Protein AF-A0A5C4J121-F1 (afdb_monomer_lite)

Secondary structure (DSSP, 8-state):
-HHHHHHHHHHHHHHHHHHHHHHHHHHHHHHHTT-HHHHHHHHHHHHHHHHHHHHH-TTTHHHHHHTT--HHHHHHHHHHHHHHHHHHS-S--HHHHHHHHHHHHHHHHHHHHHHHHHHHHHGGGG-SEEEESS-TT--PPPPPPPHHHHHHHHHHHHHTTHHHHHHHHHHHHHT-THHHHHHHHHHHHHHHHHHHHHHHHHHHHHHHH-HHHHHHHHHHHHHHH--SEEEEE-S-GGGTHHHHHHHHHHHT-SS-EEEEESSHHHHHHSPS-SS-EEEE-SHHHHHTS--TT--EEEESS--GGGHHHHT-TTSEEEE-BTB--SSGGGS-GGGGGSSEEEESSHHHHHHHHHTT----GGGEEE---GGGTT---S----SS-EEEE-PPP--SSSTT---HIIIIIHHHHHHHT-GGG-PEEEE---TTTTSS-HHHHHHHHHHHHHHHHHHHHHHHHTT-

pLDDT: mean 89.32, std 11.04, range [33.81, 98.75]

Structure (mmCIF, N/CA/C/O backbone):
data_AF-A0A5C4J121-F1
#
_entry.id   AF-A0A5C4J121-F1
#
loop_
_atom_site.group_PDB
_atom_site.id
_atom_site.type_symbol
_atom_site.label_atom_id
_atom_site.label_alt_id
_atom_site.label_comp_id
_atom_site.label_asym_id
_atom_site.label_entity_id
_atom_site.label_seq_id
_atom_site.pdbx_PDB_ins_code
_atom_site.Cartn_x
_atom_site.Cartn_y
_atom_site.Cartn_z
_atom_site.occupancy
_atom_site.B_iso_or_equiv
_atom_site.auth_seq_id
_atom_site.auth_comp_id
_atom_site.auth_asym_id
_atom_site.auth_atom_id
_atom_site.pdbx_PDB_model_num
ATOM 1 N N . MET A 1 1 ? 38.107 12.244 16.662 1.00 42.50 1 MET A N 1
ATOM 2 C CA . MET A 1 1 ? 37.766 11.051 15.842 1.00 42.50 1 MET A CA 1
ATOM 3 C C . MET A 1 1 ? 36.398 11.105 15.143 1.00 42.50 1 MET A C 1
ATOM 5 O O . MET A 1 1 ? 36.387 10.937 13.931 1.00 42.50 1 MET A O 1
ATOM 9 N N . ARG A 1 2 ? 35.258 11.410 15.796 1.00 36.06 2 ARG A N 1
ATOM 10 C CA . ARG A 1 2 ? 33.924 11.446 15.123 1.00 36.06 2 ARG A CA 1
ATOM 11 C C . ARG A 1 2 ? 33.820 12.381 13.897 1.00 36.06 2 ARG A C 1
ATOM 13 O O . ARG A 1 2 ? 33.172 12.028 12.917 1.00 36.06 2 ARG A O 1
ATOM 20 N N . ARG A 1 3 ? 34.493 13.543 13.904 1.00 37.53 3 ARG A N 1
ATOM 21 C CA . ARG A 1 3 ? 34.523 14.479 12.753 1.00 37.53 3 ARG A CA 1
ATOM 22 C C . ARG A 1 3 ? 35.346 13.969 11.557 1.00 37.53 3 ARG A C 1
ATOM 24 O O . ARG A 1 3 ? 34.995 14.269 10.421 1.00 37.53 3 ARG A O 1
ATOM 31 N N . LEU A 1 4 ? 36.391 13.172 11.797 1.00 37.28 4 LEU A N 1
ATOM 32 C CA . LEU A 1 4 ? 37.211 12.557 10.743 1.00 37.28 4 LEU A CA 1
ATOM 33 C C . LEU A 1 4 ? 36.457 11.402 10.071 1.00 37.28 4 LEU A C 1
ATOM 35 O O . LEU A 1 4 ? 36.344 11.391 8.852 1.00 37.28 4 LEU A O 1
ATOM 39 N N . VAL A 1 5 ? 35.813 10.523 10.847 1.00 42.09 5 VAL A N 1
ATOM 40 C CA . VAL A 1 5 ? 34.962 9.434 10.318 1.00 42.09 5 VAL A CA 1
ATOM 41 C C . VAL A 1 5 ? 33.770 9.983 9.510 1.00 42.09 5 VAL A C 1
ATOM 43 O O . VAL A 1 5 ? 33.405 9.444 8.466 1.00 42.09 5 VAL A O 1
ATOM 46 N N . SER A 1 6 ? 33.199 11.119 9.929 1.00 43.03 6 SER A N 1
ATOM 47 C CA . SER A 1 6 ? 32.145 11.829 9.185 1.00 43.03 6 SER A CA 1
ATOM 48 C C . SER A 1 6 ? 32.628 12.422 7.849 1.00 43.03 6 SER A C 1
ATOM 50 O O . SER A 1 6 ? 31.899 12.383 6.860 1.00 43.03 6 SER A O 1
ATOM 52 N N . ARG A 1 7 ? 33.863 12.940 7.782 1.00 46.81 7 ARG A N 1
ATOM 53 C CA . ARG A 1 7 ? 34.457 13.441 6.529 1.00 46.81 7 ARG A CA 1
ATOM 54 C C . ARG A 1 7 ? 34.858 12.312 5.582 1.00 46.81 7 ARG A C 1
ATOM 56 O O . ARG A 1 7 ? 34.526 12.394 4.405 1.00 46.81 7 ARG A O 1
ATOM 63 N N . TYR A 1 8 ? 35.487 11.249 6.087 1.00 50.75 8 TYR A N 1
ATOM 64 C CA . TYR A 1 8 ? 35.860 10.079 5.283 1.00 50.75 8 TYR A CA 1
ATOM 65 C C . TYR A 1 8 ? 34.635 9.364 4.709 1.00 50.75 8 TYR A C 1
ATOM 67 O O . TYR A 1 8 ? 34.620 9.034 3.529 1.00 50.75 8 TYR A O 1
ATOM 75 N N . SER A 1 9 ? 33.563 9.213 5.493 1.00 58.00 9 SER A N 1
ATOM 76 C CA . SER A 1 9 ? 32.308 8.642 4.989 1.00 58.00 9 SER A CA 1
ATOM 77 C C . SER A 1 9 ? 31.635 9.520 3.932 1.00 58.00 9 SER A C 1
ATOM 79 O O . SER A 1 9 ? 31.086 8.981 2.979 1.00 58.00 9 SER A O 1
ATOM 81 N N . LYS A 1 10 ? 31.703 10.856 4.033 1.00 60.59 10 LYS A N 1
ATOM 82 C CA . LYS A 1 10 ? 31.226 11.757 2.967 1.00 60.59 10 LYS A CA 1
ATOM 83 C C . LYS A 1 10 ? 32.094 11.679 1.709 1.00 60.59 10 LYS A C 1
ATOM 85 O O . LYS A 1 10 ? 31.542 11.595 0.622 1.00 60.59 10 LYS A O 1
ATOM 90 N N . LEU A 1 11 ? 33.418 11.664 1.841 1.00 61.16 11 LEU A N 1
ATOM 91 C CA . LEU A 1 11 ? 34.338 11.564 0.702 1.00 61.16 11 LEU A CA 1
ATOM 92 C C . LEU A 1 11 ? 34.196 10.227 -0.035 1.00 61.16 11 LEU A C 1
ATOM 94 O O . LEU A 1 11 ? 34.066 10.242 -1.253 1.00 61.16 11 LEU A O 1
ATOM 98 N N . LEU A 1 12 ? 34.106 9.100 0.687 1.00 61.16 12 LEU A N 1
ATOM 99 C CA . LEU A 1 12 ? 33.800 7.793 0.088 1.00 61.16 12 LEU A CA 1
ATOM 100 C C . LEU A 1 12 ? 32.424 7.774 -0.589 1.00 61.16 12 LEU A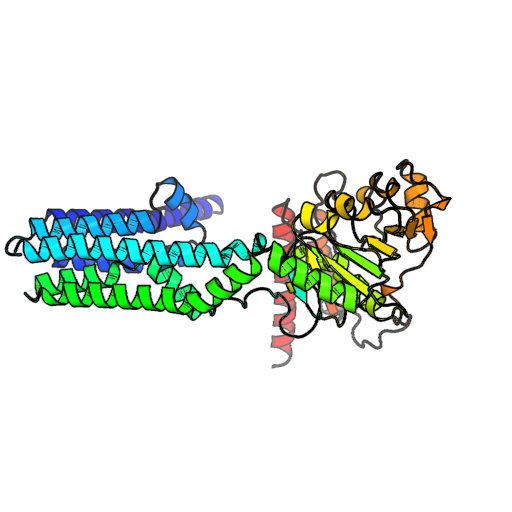 C 1
ATOM 102 O O . LEU A 1 12 ? 32.258 7.155 -1.636 1.00 61.16 12 LEU A O 1
ATOM 106 N N . ARG A 1 13 ? 31.427 8.458 -0.013 1.00 65.81 13 ARG A N 1
ATOM 107 C CA . ARG A 1 13 ? 30.097 8.593 -0.625 1.00 65.81 13 ARG A CA 1
ATOM 108 C C . ARG A 1 13 ? 30.164 9.337 -1.955 1.00 65.81 13 ARG A C 1
ATOM 110 O O . ARG A 1 13 ? 29.607 8.864 -2.939 1.00 65.81 13 ARG A O 1
ATOM 117 N N . PHE A 1 14 ? 30.861 10.470 -1.988 1.00 67.56 14 PHE A N 1
ATOM 118 C CA . PHE A 1 14 ? 31.023 11.258 -3.206 1.00 67.56 14 PHE A CA 1
ATOM 119 C C . PHE A 1 14 ? 31.852 10.521 -4.259 1.00 67.56 14 PHE A C 1
ATOM 121 O O . PHE A 1 14 ? 31.424 10.467 -5.405 1.00 67.56 14 PHE A O 1
ATOM 128 N N . SER A 1 15 ? 32.974 9.892 -3.893 1.00 65.81 15 SER A N 1
ATOM 129 C CA . SER A 1 15 ? 33.802 9.145 -4.850 1.00 65.81 15 SER A CA 1
ATOM 130 C C . SER A 1 15 ? 33.061 7.949 -5.453 1.00 65.81 15 SER A C 1
ATOM 132 O O . SER A 1 15 ? 33.145 7.714 -6.655 1.00 65.81 15 SER A O 1
ATOM 134 N N . THR A 1 16 ? 32.264 7.241 -4.648 1.00 71.94 16 THR A N 1
ATOM 135 C CA . THR A 1 16 ? 31.444 6.117 -5.117 1.00 71.94 16 THR A CA 1
ATOM 136 C C . THR A 1 16 ? 30.369 6.594 -6.096 1.00 71.94 16 THR A C 1
ATOM 138 O O . THR A 1 16 ? 30.219 6.005 -7.159 1.00 71.94 16 THR A O 1
ATOM 141 N N . VAL A 1 17 ? 29.669 7.700 -5.815 1.00 74.44 17 VAL A N 1
ATOM 142 C CA . VAL A 1 17 ? 28.677 8.272 -6.751 1.00 74.44 17 VAL A CA 1
ATOM 143 C C . VAL A 1 17 ? 29.338 8.819 -8.024 1.00 74.44 17 VAL A C 1
ATOM 145 O O . VAL A 1 17 ? 28.791 8.643 -9.110 1.00 74.44 17 VAL A O 1
ATOM 148 N N . LEU A 1 18 ? 30.529 9.419 -7.916 1.00 80.56 18 LEU A N 1
ATOM 149 C CA . LEU A 1 18 ? 31.300 9.953 -9.048 1.00 80.56 18 LEU A CA 1
ATOM 150 C C . LEU A 1 18 ? 31.903 8.866 -9.955 1.00 80.56 18 LEU A C 1
ATOM 152 O O . LEU A 1 18 ? 32.266 9.163 -11.091 1.00 80.56 18 LEU A O 1
ATOM 156 N N . SER A 1 19 ? 31.959 7.606 -9.511 1.00 81.62 19 SER A N 1
ATOM 157 C CA . SER A 1 19 ? 32.410 6.491 -10.358 1.00 81.62 19 SER A CA 1
ATOM 158 C C . SER A 1 19 ? 31.521 6.282 -11.596 1.00 81.62 19 SER A C 1
ATOM 160 O O . SER A 1 19 ? 32.009 5.896 -12.658 1.00 81.62 19 SER A O 1
ATOM 162 N N . LEU A 1 20 ? 30.226 6.603 -11.505 1.00 84.00 20 LEU A N 1
ATOM 163 C CA . LEU A 1 20 ? 29.286 6.500 -12.623 1.00 84.00 20 LEU A CA 1
ATOM 164 C C . LEU A 1 20 ? 29.547 7.523 -13.739 1.00 84.00 20 LEU A C 1
ATOM 166 O O . LEU A 1 20 ? 29.758 7.102 -14.873 1.00 84.00 20 LEU A O 1
ATOM 170 N N . PRO A 1 21 ? 29.586 8.843 -13.479 1.00 86.69 21 PRO A N 1
ATOM 171 C CA . PRO A 1 21 ? 29.953 9.804 -14.514 1.00 86.69 21 PRO A CA 1
ATOM 172 C C . PRO A 1 21 ? 31.385 9.594 -15.025 1.00 86.69 21 PRO A C 1
ATOM 174 O O . PRO A 1 21 ? 31.623 9.787 -16.212 1.00 86.69 21 PRO A O 1
ATOM 177 N N . ALA A 1 22 ? 32.321 9.133 -14.184 1.00 90.06 22 ALA A N 1
ATOM 178 C CA . ALA A 1 22 ? 33.679 8.812 -14.627 1.00 90.06 22 ALA A CA 1
ATOM 179 C C . ALA A 1 22 ? 33.711 7.645 -15.630 1.00 90.06 22 ALA A C 1
ATOM 181 O O . ALA A 1 22 ? 34.356 7.750 -16.670 1.00 90.06 22 ALA A O 1
ATOM 182 N N . THR A 1 23 ? 32.988 6.551 -15.365 1.00 91.38 23 THR A N 1
ATOM 183 C CA . THR A 1 23 ? 32.902 5.418 -16.308 1.00 91.38 23 THR A CA 1
ATOM 184 C C . THR A 1 23 ? 32.187 5.796 -17.606 1.00 91.38 23 THR A C 1
ATOM 186 O O . THR A 1 23 ? 32.632 5.385 -18.674 1.00 91.38 23 THR A O 1
ATOM 189 N N . LEU A 1 24 ? 31.154 6.645 -17.549 1.00 92.56 24 LEU A N 1
ATOM 190 C CA . LEU A 1 24 ? 30.512 7.201 -18.749 1.00 92.56 24 LEU A CA 1
ATOM 191 C C . LEU A 1 24 ? 31.471 8.081 -19.564 1.00 92.56 24 LEU A C 1
ATOM 193 O O . LEU A 1 24 ? 31.525 7.960 -20.785 1.00 92.56 24 LEU A O 1
ATOM 197 N N . ALA A 1 25 ? 32.265 8.928 -18.903 1.00 94.44 25 ALA A N 1
ATOM 198 C CA . ALA A 1 25 ? 33.279 9.740 -19.571 1.00 94.44 25 ALA A CA 1
ATOM 199 C C . ALA A 1 25 ? 34.355 8.867 -20.238 1.00 94.44 25 ALA A C 1
ATOM 201 O O . ALA A 1 25 ? 34.721 9.127 -21.381 1.00 94.44 25 ALA A O 1
ATOM 202 N N . LEU A 1 26 ? 34.808 7.797 -19.574 1.00 95.25 26 LEU A N 1
ATOM 203 C CA . LEU A 1 26 ? 35.743 6.828 -20.160 1.00 95.25 26 LEU A CA 1
ATOM 204 C C . LEU A 1 26 ? 35.162 6.147 -21.404 1.00 95.25 26 LEU A C 1
ATOM 206 O O . LEU A 1 26 ? 35.876 5.995 -22.392 1.00 95.25 26 LEU A O 1
ATOM 210 N N . MET A 1 27 ? 33.875 5.782 -21.388 1.00 96.19 27 MET A N 1
ATOM 211 C CA . MET A 1 27 ? 33.202 5.239 -22.573 1.00 96.19 27 MET A CA 1
ATOM 212 C C . MET A 1 27 ? 33.189 6.243 -23.729 1.00 96.19 27 MET A C 1
ATOM 214 O O . MET A 1 27 ? 33.491 5.869 -24.858 1.00 96.19 27 MET A O 1
ATOM 218 N N . ILE A 1 28 ? 32.880 7.516 -23.459 1.00 96.69 28 ILE A N 1
ATOM 219 C CA . ILE A 1 28 ? 32.886 8.571 -24.483 1.00 96.69 28 ILE A CA 1
ATOM 220 C C . ILE A 1 28 ? 34.298 8.774 -25.046 1.00 96.69 28 ILE A C 1
ATOM 222 O O . ILE A 1 28 ? 34.463 8.841 -26.259 1.00 96.69 28 ILE A O 1
ATOM 226 N N . VAL A 1 29 ? 35.326 8.826 -24.194 1.00 97.44 29 VAL A N 1
ATOM 227 C CA . VAL A 1 29 ? 36.724 8.966 -24.633 1.00 97.44 29 VAL A CA 1
ATOM 228 C C . VAL A 1 29 ? 37.147 7.781 -25.502 1.00 97.44 29 VAL A C 1
ATOM 230 O O . VAL A 1 29 ? 37.731 7.984 -26.563 1.00 97.44 29 VAL A O 1
ATOM 233 N N . ALA A 1 30 ? 36.813 6.552 -25.099 1.00 96.50 30 ALA A N 1
ATOM 234 C CA . ALA A 1 30 ? 37.108 5.360 -25.888 1.00 96.50 30 ALA A CA 1
ATOM 235 C C . ALA A 1 30 ? 36.376 5.351 -27.241 1.00 96.50 30 ALA A C 1
ATOM 237 O O . ALA A 1 30 ? 36.949 4.928 -28.244 1.00 96.50 30 ALA A O 1
ATOM 238 N N . ALA A 1 31 ? 35.138 5.855 -27.274 1.00 96.62 31 ALA A N 1
ATOM 239 C CA . ALA A 1 31 ? 34.364 6.019 -28.498 1.00 96.62 31 ALA A CA 1
ATOM 240 C C . ALA A 1 31 ? 34.976 7.055 -29.447 1.00 96.62 31 ALA A C 1
ATOM 242 O O . ALA A 1 31 ? 35.140 6.766 -30.626 1.00 96.62 31 ALA A O 1
ATOM 243 N N . VAL A 1 32 ? 35.365 8.231 -28.939 1.00 96.81 32 VAL A N 1
ATOM 244 C CA . VAL A 1 32 ? 36.050 9.274 -29.726 1.00 96.81 32 VAL A CA 1
ATOM 245 C C . VAL A 1 32 ? 37.376 8.761 -30.283 1.00 96.81 32 VAL A C 1
ATOM 247 O O . VAL A 1 32 ? 37.717 9.056 -31.421 1.00 96.81 32 VAL A O 1
ATOM 250 N N . ALA A 1 33 ? 38.106 7.966 -29.500 1.00 95.44 33 ALA A N 1
ATOM 251 C CA . ALA A 1 33 ? 39.352 7.340 -29.930 1.00 95.44 33 ALA A CA 1
ATOM 252 C C . ALA A 1 33 ? 39.152 6.179 -30.926 1.00 95.44 33 ALA A C 1
ATOM 254 O O . ALA A 1 33 ? 40.139 5.573 -31.336 1.00 95.44 33 ALA A O 1
ATOM 255 N N . GLY A 1 34 ? 37.905 5.819 -31.263 1.00 94.12 34 GLY A N 1
ATOM 256 C CA . GLY A 1 34 ? 37.600 4.710 -32.167 1.00 94.12 34 GLY A CA 1
ATOM 257 C C . GLY A 1 34 ? 38.078 3.351 -31.650 1.00 94.12 34 GLY A C 1
ATOM 258 O O . GLY A 1 34 ? 38.369 2.466 -32.447 1.00 94.12 34 GLY A O 1
ATOM 259 N N . SER A 1 35 ? 38.211 3.169 -30.328 1.00 95.75 35 SER A N 1
ATOM 260 C CA . SER A 1 35 ? 38.815 1.964 -29.752 1.00 95.75 35 SER A CA 1
ATOM 261 C C . SER A 1 35 ? 37.786 1.035 -29.097 1.00 95.75 35 SER A C 1
ATOM 263 O O . SER A 1 35 ? 37.428 1.226 -27.927 1.00 95.75 35 SER A O 1
ATOM 265 N N . PRO A 1 36 ? 37.333 -0.022 -29.797 1.00 93.75 36 PRO A N 1
ATOM 266 C CA . PRO A 1 36 ? 36.314 -0.924 -29.265 1.00 93.75 36 PRO A CA 1
ATOM 267 C C . PRO A 1 36 ? 36.772 -1.738 -28.047 1.00 93.75 36 PRO A C 1
ATOM 269 O O . PRO A 1 36 ? 35.956 -2.033 -27.177 1.00 93.75 36 PRO A O 1
ATOM 272 N N . GLY A 1 37 ? 38.070 -2.033 -27.912 1.00 95.00 37 GLY A N 1
ATOM 273 C CA . GLY A 1 37 ? 38.625 -2.719 -26.736 1.00 95.00 37 GLY A CA 1
ATOM 274 C C . GLY A 1 37 ? 38.523 -1.883 -25.460 1.00 95.00 37 GLY A C 1
ATOM 275 O O . GLY A 1 37 ? 37.984 -2.341 -24.449 1.00 95.00 37 GLY A O 1
ATOM 276 N N . TRP A 1 38 ? 38.975 -0.626 -25.522 1.00 96.00 38 TRP A N 1
ATOM 277 C CA . TRP A 1 38 ? 38.837 0.315 -24.407 1.00 96.00 38 TRP A CA 1
ATOM 278 C C . TRP A 1 38 ? 37.369 0.622 -24.106 1.00 96.00 38 TRP A C 1
ATOM 280 O O . TRP A 1 38 ? 36.989 0.707 -22.936 1.00 96.00 38 TRP A O 1
ATOM 290 N N . PHE A 1 39 ? 36.531 0.721 -25.142 1.00 97.00 39 PHE A N 1
ATOM 291 C CA . PHE A 1 39 ? 35.099 0.939 -24.976 1.00 97.00 39 PHE A CA 1
ATOM 292 C C . PHE A 1 39 ? 34.435 -0.226 -24.241 1.00 97.00 39 PHE A C 1
ATOM 294 O O . PHE A 1 39 ? 33.692 0.004 -23.290 1.00 97.00 39 PHE A O 1
ATOM 301 N N . LEU A 1 40 ? 34.733 -1.471 -24.627 1.00 96.06 40 LEU A N 1
ATOM 302 C CA . LEU A 1 40 ? 34.183 -2.668 -23.992 1.00 96.06 40 LEU A CA 1
ATOM 303 C C . LEU A 1 40 ? 34.570 -2.747 -22.508 1.00 96.06 40 LEU A C 1
ATOM 305 O O . LEU A 1 40 ? 33.713 -3.004 -21.660 1.00 96.06 40 LEU A O 1
ATOM 309 N N . GLY A 1 41 ? 35.833 -2.457 -22.178 1.00 95.62 41 GLY A N 1
ATOM 310 C CA . GLY A 1 41 ? 36.303 -2.387 -20.792 1.00 95.62 41 GLY A CA 1
ATOM 311 C C . GLY A 1 41 ? 35.597 -1.296 -19.978 1.00 95.62 41 GLY A C 1
ATOM 312 O O . GLY A 1 41 ? 35.131 -1.553 -18.866 1.00 95.62 41 GLY A O 1
ATOM 313 N N . ALA A 1 42 ? 35.451 -0.095 -20.546 1.00 95.31 42 ALA A N 1
ATOM 314 C CA . ALA A 1 42 ? 34.744 1.013 -19.905 1.00 95.31 42 ALA A CA 1
ATOM 315 C C . ALA A 1 42 ? 33.240 0.724 -19.731 1.00 95.31 42 ALA A C 1
ATOM 317 O O . ALA A 1 42 ? 32.675 1.026 -18.678 1.00 95.31 42 ALA A O 1
ATOM 318 N N . ALA A 1 43 ? 32.603 0.086 -20.716 1.00 94.62 43 ALA A N 1
ATOM 319 C CA . ALA A 1 43 ? 31.205 -0.330 -20.662 1.00 94.62 43 ALA A CA 1
ATOM 320 C C . ALA A 1 43 ? 30.971 -1.381 -19.571 1.00 94.62 43 ALA A C 1
ATOM 322 O O . ALA A 1 43 ? 30.066 -1.226 -18.750 1.00 94.62 43 ALA A O 1
ATOM 323 N N . ALA A 1 44 ? 31.819 -2.412 -19.501 1.00 94.00 44 ALA A N 1
ATOM 324 C CA . ALA A 1 44 ? 31.764 -3.417 -18.443 1.00 94.00 44 ALA A CA 1
ATOM 325 C C . ALA A 1 44 ? 31.934 -2.780 -17.053 1.00 94.00 44 ALA A C 1
ATOM 327 O O . ALA A 1 44 ? 31.144 -3.051 -16.146 1.00 94.00 44 ALA A O 1
ATOM 328 N N . ALA A 1 45 ? 32.901 -1.869 -16.899 1.00 92.62 45 ALA A N 1
ATOM 329 C CA . ALA A 1 45 ? 33.089 -1.119 -15.661 1.00 92.62 45 ALA A CA 1
ATOM 330 C C . ALA A 1 45 ? 31.852 -0.277 -15.303 1.00 92.62 45 ALA A C 1
ATOM 332 O O . ALA A 1 45 ? 31.440 -0.267 -14.144 1.00 92.62 45 ALA A O 1
ATOM 333 N N . CYS A 1 46 ? 31.220 0.376 -16.283 1.00 92.25 46 CYS A N 1
ATOM 334 C CA . CYS A 1 46 ? 30.002 1.161 -16.083 1.00 92.25 46 CYS A CA 1
ATOM 335 C C . CYS A 1 46 ? 28.833 0.292 -15.583 1.00 92.25 46 CYS A C 1
ATOM 337 O O . CYS A 1 46 ? 28.207 0.610 -14.567 1.00 92.25 46 CYS A O 1
ATOM 339 N N . TYR A 1 47 ? 28.584 -0.848 -16.239 1.00 92.56 47 TYR A N 1
ATOM 340 C CA . TYR A 1 47 ? 27.505 -1.770 -15.868 1.00 92.56 47 TYR A CA 1
ATOM 341 C C . TYR A 1 47 ? 27.728 -2.461 -14.516 1.00 92.56 47 TYR A C 1
ATOM 343 O O . TYR A 1 47 ? 26.754 -2.797 -13.844 1.00 92.56 47 TYR A O 1
ATOM 351 N N . VAL A 1 48 ? 28.980 -2.644 -14.083 1.00 90.25 48 VAL A N 1
ATOM 352 C CA . VAL A 1 48 ? 29.315 -3.159 -12.742 1.00 90.25 48 VAL A CA 1
ATOM 353 C C . VAL A 1 48 ? 29.243 -2.064 -11.676 1.00 90.25 48 VAL A C 1
ATOM 355 O O . VAL A 1 48 ? 28.779 -2.322 -10.562 1.00 90.25 48 VAL A O 1
ATOM 358 N N . ALA A 1 49 ? 29.659 -0.836 -11.995 1.00 87.44 49 ALA A N 1
ATOM 359 C CA . ALA A 1 49 ? 29.636 0.282 -11.057 1.00 87.44 49 ALA A CA 1
ATOM 360 C C . ALA A 1 49 ? 28.207 0.603 -10.603 1.00 87.44 49 ALA A C 1
ATOM 362 O O . ALA A 1 49 ? 27.966 0.823 -9.420 1.00 87.44 49 ALA A O 1
ATOM 363 N N . GLU A 1 50 ? 27.229 0.568 -11.507 1.00 84.75 50 GLU A N 1
ATOM 364 C CA . GLU A 1 50 ? 25.848 0.940 -11.196 1.00 84.75 50 GLU A CA 1
ATOM 365 C C . GLU A 1 50 ? 25.173 0.133 -10.065 1.00 84.75 50 GLU A C 1
ATOM 367 O O . GLU A 1 50 ? 24.686 0.750 -9.107 1.00 84.75 50 GLU A O 1
ATOM 372 N N . PRO A 1 51 ? 25.143 -1.213 -10.087 1.00 84.88 51 PRO A N 1
ATOM 373 C CA . PRO A 1 51 ? 24.580 -1.987 -8.987 1.00 84.88 51 PRO A CA 1
ATOM 374 C C . PRO A 1 51 ? 25.432 -1.887 -7.715 1.00 84.88 51 PRO A C 1
ATOM 376 O O . PRO A 1 51 ? 24.877 -1.928 -6.616 1.00 84.88 51 PRO A O 1
ATOM 379 N N . VAL A 1 52 ? 26.755 -1.724 -7.832 1.00 85.56 52 VAL A N 1
ATOM 380 C CA . VAL A 1 52 ? 27.656 -1.542 -6.681 1.00 85.56 52 VAL A CA 1
ATOM 381 C C . VAL A 1 52 ? 27.355 -0.226 -5.964 1.00 85.56 52 VAL A C 1
ATOM 383 O O . VAL A 1 52 ? 27.169 -0.229 -4.747 1.00 85.56 52 VAL A O 1
ATOM 386 N N . VAL A 1 53 ? 27.204 0.876 -6.702 1.00 83.25 53 VAL A N 1
ATOM 387 C CA . VAL A 1 53 ? 26.832 2.185 -6.147 1.00 83.25 53 VAL A CA 1
ATOM 388 C C . VAL A 1 53 ? 25.482 2.104 -5.439 1.00 83.25 53 VAL A C 1
ATOM 390 O O . VAL A 1 53 ? 25.381 2.543 -4.297 1.00 83.25 53 VAL A O 1
ATOM 393 N N . ARG A 1 54 ? 24.465 1.481 -6.050 1.00 80.62 54 ARG A N 1
ATOM 394 C CA . ARG A 1 54 ? 23.138 1.321 -5.423 1.00 80.62 54 ARG A CA 1
ATOM 395 C C . ARG A 1 54 ? 23.169 0.458 -4.157 1.00 80.62 54 ARG A C 1
ATOM 397 O O . ARG A 1 54 ? 22.441 0.746 -3.211 1.00 80.62 54 ARG A O 1
ATOM 404 N N . ARG A 1 55 ? 24.000 -0.591 -4.118 1.00 83.12 55 ARG A N 1
ATOM 405 C CA . ARG A 1 55 ? 24.159 -1.461 -2.936 1.00 83.12 55 ARG A CA 1
ATOM 406 C C . ARG A 1 55 ? 24.884 -0.757 -1.794 1.00 83.12 55 ARG A C 1
ATOM 408 O O . ARG A 1 55 ? 24.463 -0.871 -0.648 1.00 83.12 55 ARG A O 1
ATOM 415 N N . LEU A 1 56 ? 25.970 -0.051 -2.101 1.00 80.88 56 LEU A N 1
ATOM 416 C CA . LEU A 1 56 ? 26.769 0.659 -1.101 1.00 80.88 56 LEU A CA 1
ATOM 417 C C . LEU A 1 56 ? 26.066 1.928 -0.609 1.00 80.88 56 LEU A C 1
ATOM 419 O O . LEU A 1 56 ? 26.240 2.320 0.544 1.00 80.88 56 LEU A O 1
ATOM 423 N N . LEU A 1 57 ? 25.275 2.566 -1.477 1.00 78.06 57 LEU A N 1
ATOM 424 C CA . LEU A 1 57 ? 24.603 3.840 -1.238 1.00 78.06 57 LEU A CA 1
ATOM 425 C C . LEU A 1 57 ? 23.157 3.801 -1.749 1.00 78.06 57 LEU A C 1
ATOM 427 O O . LEU A 1 57 ? 22.868 4.318 -2.829 1.00 78.06 57 LEU A O 1
ATOM 431 N N . PRO A 1 58 ? 22.219 3.275 -0.945 1.00 72.88 58 PRO A N 1
ATOM 432 C CA . PRO A 1 58 ? 20.800 3.242 -1.302 1.00 72.88 58 PRO A CA 1
ATOM 433 C C . PRO A 1 58 ? 20.202 4.627 -1.617 1.00 72.88 58 PRO A C 1
ATOM 435 O O . PRO A 1 58 ? 19.263 4.731 -2.399 1.00 72.88 58 PRO A O 1
ATOM 438 N N . ASP A 1 59 ? 20.777 5.701 -1.062 1.00 72.75 59 ASP A N 1
ATOM 439 C CA . ASP A 1 59 ? 20.348 7.088 -1.293 1.00 72.75 59 ASP A CA 1
ATOM 440 C C . ASP A 1 59 ? 20.995 7.754 -2.527 1.00 72.75 59 ASP A C 1
ATOM 442 O O . ASP A 1 59 ? 20.726 8.928 -2.795 1.00 72.75 59 ASP A O 1
ATOM 446 N N . ALA A 1 60 ? 21.854 7.051 -3.280 1.00 71.25 60 ALA A N 1
ATOM 447 C CA . ALA A 1 60 ? 22.583 7.611 -4.427 1.00 71.25 60 ALA A CA 1
ATOM 448 C C . ALA A 1 60 ? 21.667 8.098 -5.565 1.00 71.25 60 ALA A C 1
ATOM 450 O O . ALA A 1 60 ? 22.058 8.968 -6.343 1.00 71.25 60 ALA A O 1
ATOM 451 N N . ASP A 1 61 ? 20.427 7.610 -5.623 1.00 68.94 61 ASP A N 1
ATOM 452 C CA . ASP A 1 61 ? 19.441 8.036 -6.616 1.00 68.94 61 ASP A CA 1
ATOM 453 C C . ASP A 1 61 ? 19.078 9.529 -6.486 1.00 68.94 61 ASP A C 1
ATOM 455 O O . ASP A 1 61 ? 18.755 10.170 -7.486 1.00 68.94 61 ASP A O 1
ATOM 459 N N . ARG A 1 62 ? 19.156 10.123 -5.284 1.00 69.19 62 ARG A N 1
ATOM 460 C CA . ARG A 1 62 ? 18.888 11.561 -5.076 1.00 69.19 62 ARG A CA 1
ATOM 461 C C . ARG A 1 62 ? 19.923 12.473 -5.752 1.00 69.19 62 ARG A C 1
ATOM 463 O O . ARG A 1 62 ? 19.511 13.281 -6.582 1.00 69.19 62 ARG A O 1
ATOM 470 N N . PRO A 1 63 ? 21.233 12.376 -5.447 1.00 67.06 63 PRO A N 1
ATOM 471 C CA . PRO A 1 63 ? 22.239 13.222 -6.085 1.00 67.06 63 PRO A CA 1
ATOM 472 C C . PRO A 1 63 ? 22.361 12.964 -7.592 1.00 67.06 63 PRO A C 1
ATOM 474 O O . PRO A 1 63 ? 22.560 13.915 -8.342 1.00 67.06 63 PRO A O 1
ATOM 477 N N . LEU A 1 64 ? 22.176 11.722 -8.060 1.00 71.81 64 LEU A N 1
ATOM 478 C CA . LEU A 1 64 ? 22.180 11.417 -9.498 1.00 71.81 64 LEU A CA 1
ATOM 479 C C . LEU A 1 64 ? 21.015 12.089 -10.237 1.00 71.81 64 LEU A C 1
ATOM 481 O O . LEU A 1 64 ? 21.202 12.582 -11.344 1.00 71.81 64 LEU A O 1
ATOM 485 N N . ARG A 1 65 ? 19.829 12.171 -9.619 1.00 69.25 65 ARG A N 1
ATOM 486 C CA . ARG A 1 65 ? 18.687 12.914 -10.177 1.00 69.25 65 ARG A CA 1
ATOM 487 C C . ARG A 1 65 ? 18.910 14.425 -10.193 1.00 69.25 65 ARG A C 1
ATOM 489 O O . ARG A 1 65 ? 18.467 15.068 -11.135 1.00 69.25 65 ARG A O 1
ATOM 496 N N . TRP A 1 66 ? 19.583 14.986 -9.187 1.00 67.56 66 TRP A N 1
ATOM 497 C CA . TRP A 1 66 ? 19.935 16.413 -9.175 1.00 67.56 66 TRP A CA 1
ATOM 498 C C . TRP A 1 66 ? 20.938 16.789 -10.265 1.00 67.56 66 TRP A C 1
ATOM 500 O O . TRP A 1 66 ? 20.861 17.890 -10.790 1.00 67.56 66 TRP A O 1
ATOM 510 N N . GLY A 1 67 ? 21.842 15.877 -10.624 1.00 70.62 67 GLY A N 1
ATOM 511 C CA . GLY A 1 67 ? 22.738 16.036 -11.771 1.00 70.62 67 GLY A CA 1
ATOM 512 C C . GLY A 1 67 ? 22.144 15.571 -13.104 1.00 70.62 67 GLY A C 1
ATOM 513 O O . GLY A 1 67 ? 22.912 15.291 -14.013 1.00 70.62 67 GLY A O 1
ATOM 514 N N . GLU A 1 68 ? 20.821 15.388 -13.196 1.00 78.25 68 GLU A N 1
ATOM 515 C CA . GLU A 1 68 ? 20.090 14.912 -14.389 1.00 78.25 68 GLU A CA 1
ATOM 516 C C . GLU A 1 68 ? 20.516 13.531 -14.943 1.00 78.25 68 GLU A C 1
ATOM 518 O O . GLU A 1 68 ? 19.995 13.057 -15.952 1.00 78.25 68 GLU A O 1
ATOM 523 N N . LEU A 1 69 ? 21.365 12.789 -14.226 1.00 83.94 69 LEU A N 1
ATOM 524 C CA . LEU A 1 69 ? 21.841 11.444 -14.570 1.00 83.94 69 LEU A CA 1
ATOM 525 C C . LEU A 1 69 ? 20.852 10.353 -14.132 1.00 83.94 69 LEU A C 1
ATOM 527 O O . LEU A 1 69 ? 21.198 9.381 -13.450 1.00 83.94 69 LEU A O 1
ATOM 531 N N . SER A 1 70 ? 19.592 10.498 -14.541 1.00 86.50 70 SER A N 1
ATOM 532 C CA . SER A 1 70 ? 18.576 9.453 -14.366 1.00 86.50 70 SER A CA 1
ATOM 533 C C . SER A 1 70 ? 18.996 8.131 -15.049 1.00 86.50 70 SER A C 1
ATOM 535 O O . SER A 1 70 ? 19.868 8.134 -15.922 1.00 86.50 70 SER A O 1
ATOM 537 N N . PRO A 1 71 ? 18.402 6.970 -14.698 1.00 86.38 71 PRO A N 1
ATOM 538 C CA . PRO A 1 71 ? 18.655 5.716 -15.418 1.00 86.38 71 PRO A CA 1
ATOM 539 C C . PRO A 1 71 ? 18.468 5.838 -16.935 1.00 86.38 71 PRO A C 1
ATOM 541 O O . PRO A 1 71 ? 19.318 5.376 -17.687 1.00 86.38 71 PRO A O 1
ATOM 544 N N . GLY A 1 72 ? 17.419 6.541 -17.376 1.00 89.38 72 GLY A N 1
ATOM 545 C CA . GLY A 1 72 ? 17.189 6.807 -18.795 1.00 89.38 72 GLY A CA 1
ATOM 546 C C . GLY A 1 72 ? 18.271 7.681 -19.430 1.00 89.38 72 GLY A C 1
ATOM 547 O O . GLY A 1 72 ? 18.739 7.354 -20.511 1.00 89.38 72 GLY A O 1
ATOM 548 N N . ALA A 1 73 ? 18.714 8.744 -18.753 1.00 89.62 73 ALA A N 1
ATOM 549 C CA . ALA A 1 73 ? 19.761 9.623 -19.279 1.00 89.62 73 ALA A CA 1
ATOM 550 C C . ALA A 1 73 ? 21.101 8.890 -19.448 1.00 89.62 73 ALA A C 1
ATOM 552 O O . ALA A 1 73 ? 21.756 9.017 -20.477 1.00 89.62 73 ALA A O 1
ATOM 553 N N . ARG A 1 74 ? 21.490 8.071 -18.463 1.00 91.69 74 ARG A N 1
ATOM 554 C CA . ARG A 1 74 ? 22.735 7.288 -18.523 1.00 91.69 74 ARG A CA 1
ATOM 555 C C . ARG A 1 74 ? 22.718 6.272 -19.663 1.00 91.69 74 ARG A C 1
ATOM 557 O O . ARG A 1 74 ? 23.722 6.134 -20.350 1.00 91.69 74 ARG A O 1
ATOM 564 N N . LEU A 1 75 ? 21.578 5.622 -19.885 1.00 93.81 75 LEU A N 1
ATOM 565 C CA . LEU A 1 75 ? 21.367 4.723 -21.017 1.00 93.81 75 LEU A CA 1
ATOM 566 C C . LEU A 1 75 ? 21.537 5.453 -22.361 1.00 93.81 75 LEU A C 1
ATOM 568 O O . LEU A 1 75 ? 22.334 5.015 -23.185 1.00 93.81 75 LEU A O 1
ATOM 572 N N . LEU A 1 76 ? 20.898 6.613 -22.545 1.00 94.69 76 LEU A N 1
ATOM 573 C CA . LEU A 1 76 ? 21.041 7.406 -23.776 1.00 94.69 76 LEU A CA 1
ATOM 574 C C . LEU A 1 76 ? 22.491 7.865 -24.014 1.00 94.69 76 LEU A C 1
ATOM 576 O O . LEU A 1 76 ? 22.969 7.841 -25.146 1.00 94.69 76 LEU A O 1
ATOM 580 N N . ILE A 1 77 ? 23.221 8.239 -22.955 1.00 95.38 77 ILE A N 1
ATOM 581 C CA . ILE A 1 77 ? 24.643 8.611 -23.051 1.00 95.38 77 ILE A CA 1
ATOM 582 C C . ILE A 1 77 ? 25.486 7.427 -23.540 1.00 95.38 77 ILE A C 1
ATOM 584 O O . ILE A 1 77 ? 26.318 7.597 -24.431 1.00 95.38 77 ILE A O 1
ATOM 588 N N . ARG A 1 78 ? 25.275 6.222 -22.991 1.00 96.75 78 ARG A N 1
ATOM 589 C CA . ARG A 1 78 ? 26.008 5.017 -23.413 1.00 96.75 78 ARG A CA 1
ATOM 590 C C . ARG A 1 78 ? 25.708 4.649 -24.861 1.00 96.75 78 ARG A C 1
ATOM 592 O O . ARG A 1 78 ? 26.634 4.345 -25.607 1.00 96.75 78 ARG A O 1
ATOM 599 N N . GLN A 1 79 ? 24.442 4.706 -25.263 1.00 97.50 79 GLN A N 1
ATOM 600 C CA . GLN A 1 79 ? 24.028 4.466 -26.644 1.00 97.50 79 GLN A CA 1
ATOM 601 C C . GLN A 1 79 ? 24.641 5.484 -27.611 1.00 97.50 79 GLN A C 1
ATOM 603 O O . GLN A 1 79 ? 25.174 5.093 -28.645 1.00 97.50 79 GLN A O 1
ATOM 608 N N . GLY A 1 80 ? 24.627 6.773 -27.259 1.00 97.50 80 GLY A N 1
ATOM 609 C CA . GLY A 1 80 ? 25.266 7.824 -28.051 1.00 97.50 80 GLY A CA 1
ATOM 610 C C . GLY A 1 80 ? 26.774 7.606 -28.189 1.00 97.50 80 GLY A C 1
ATOM 611 O O . GLY A 1 80 ? 27.308 7.690 -29.293 1.00 97.50 80 GLY A O 1
ATOM 612 N N . ALA A 1 81 ? 27.452 7.240 -27.096 1.00 97.69 81 ALA A N 1
ATOM 613 C CA . ALA A 1 81 ? 28.866 6.874 -27.128 1.00 97.69 81 ALA A CA 1
ATOM 614 C C . ALA A 1 81 ? 29.118 5.636 -28.007 1.00 97.69 81 ALA A C 1
ATOM 616 O O . ALA A 1 81 ? 30.099 5.592 -28.737 1.00 97.69 81 ALA A O 1
ATOM 617 N N . PHE A 1 82 ? 28.229 4.644 -27.993 1.00 98.00 82 PHE A N 1
ATOM 618 C CA . PHE A 1 82 ? 28.362 3.463 -28.844 1.00 98.00 82 PHE A CA 1
ATOM 619 C C . PHE A 1 82 ? 28.181 3.775 -30.334 1.00 98.00 82 PHE A C 1
ATOM 621 O O . PHE A 1 82 ? 28.973 3.322 -31.154 1.00 98.00 82 PHE A O 1
ATOM 628 N N . VAL A 1 83 ? 27.187 4.587 -30.699 1.00 96.94 83 VAL A N 1
ATOM 629 C CA . VAL A 1 83 ? 27.024 5.037 -32.092 1.00 96.94 83 VAL A CA 1
ATOM 630 C C . VAL A 1 83 ? 28.243 5.851 -32.533 1.00 96.94 83 VAL A C 1
ATOM 632 O O . VAL A 1 83 ? 28.750 5.642 -33.631 1.00 96.94 83 VAL A O 1
ATOM 635 N N . LEU A 1 84 ? 28.771 6.716 -31.660 1.00 96.69 84 LEU A N 1
ATOM 636 C CA . LEU A 1 84 ? 30.005 7.456 -31.921 1.00 96.69 84 LEU A CA 1
ATOM 637 C C . LEU A 1 84 ? 31.204 6.523 -32.147 1.00 96.69 84 LEU A C 1
ATOM 639 O O . LEU A 1 84 ? 31.974 6.759 -33.072 1.00 96.69 84 LEU A O 1
ATOM 643 N N . LEU A 1 85 ? 31.337 5.455 -31.354 1.00 96.94 85 LEU A N 1
ATOM 644 C CA . LEU A 1 85 ? 32.373 4.439 -31.553 1.00 96.94 85 LEU A CA 1
ATOM 645 C C . LEU A 1 85 ? 32.273 3.815 -32.948 1.00 96.94 85 LEU A C 1
ATOM 647 O O . LEU A 1 85 ? 33.291 3.709 -33.624 1.00 96.94 85 LEU A O 1
ATOM 651 N N . LEU A 1 86 ? 31.072 3.415 -33.381 1.00 94.88 86 LEU A N 1
ATOM 652 C CA . LEU A 1 86 ? 30.875 2.799 -34.700 1.00 94.88 86 LEU A CA 1
ATOM 653 C C . LEU A 1 86 ? 31.273 3.744 -35.841 1.00 94.88 86 LEU A C 1
ATOM 655 O O . LEU A 1 86 ? 31.829 3.293 -36.836 1.00 94.88 86 LEU A O 1
ATOM 659 N N . VAL A 1 87 ? 31.021 5.046 -35.681 1.00 94.06 87 VAL A N 1
ATOM 660 C CA . VAL A 1 87 ? 31.424 6.071 -36.654 1.00 94.06 87 VAL A CA 1
ATOM 661 C C . VAL A 1 87 ? 32.944 6.283 -36.654 1.00 94.06 87 VAL A C 1
ATOM 663 O O . VAL A 1 87 ? 33.536 6.428 -37.718 1.00 94.06 87 VAL A O 1
ATOM 666 N N . GLN A 1 88 ? 33.585 6.303 -35.481 1.00 94.44 88 GLN A N 1
ATOM 667 C CA . GLN A 1 88 ? 35.012 6.633 -35.342 1.00 94.44 88 GLN A CA 1
ATOM 668 C C . GLN A 1 88 ? 35.960 5.459 -35.590 1.00 94.44 88 GLN A C 1
ATOM 670 O O . GLN A 1 88 ? 37.081 5.675 -36.041 1.00 94.44 88 GLN A O 1
ATOM 675 N N . ALA A 1 89 ? 35.545 4.224 -35.300 1.00 87.94 89 ALA A N 1
ATOM 676 C CA . ALA A 1 89 ? 36.398 3.048 -35.466 1.00 87.94 89 ALA A CA 1
ATOM 677 C C . ALA A 1 89 ? 36.837 2.828 -36.927 1.00 87.94 89 ALA A C 1
ATOM 679 O O . ALA A 1 89 ? 37.886 2.234 -37.163 1.00 87.94 89 ALA A O 1
ATOM 680 N N . GLY A 1 90 ? 36.068 3.341 -37.897 1.00 74.00 90 GLY A N 1
ATOM 681 C CA . GLY A 1 90 ? 36.324 3.138 -39.322 1.00 74.00 90 GLY A CA 1
ATOM 682 C C . GLY A 1 90 ? 36.131 1.674 -39.746 1.00 74.00 90 GLY A C 1
ATOM 683 O O . GLY A 1 90 ? 36.058 0.769 -38.921 1.00 74.00 90 GLY A O 1
ATOM 684 N N . GLY A 1 91 ? 35.969 1.418 -41.046 1.00 72.81 91 GLY A N 1
ATOM 685 C CA . GLY A 1 91 ? 35.809 0.051 -41.578 1.00 72.81 91 GLY A CA 1
ATOM 686 C C . GLY A 1 91 ? 34.436 -0.599 -41.350 1.00 72.81 91 GLY A C 1
ATOM 687 O O . GLY A 1 91 ? 34.151 -1.643 -41.926 1.00 72.81 91 GLY A O 1
ATOM 688 N N . VAL A 1 92 ? 33.552 0.039 -40.582 1.00 79.06 92 VAL A N 1
ATOM 689 C CA . VAL A 1 92 ? 32.163 -0.385 -40.390 1.00 79.06 92 VAL A CA 1
ATOM 690 C C . VAL A 1 92 ? 31.291 0.238 -41.481 1.00 79.06 92 VAL A C 1
ATOM 692 O O . VAL A 1 92 ? 31.262 1.456 -41.628 1.00 79.06 92 VAL A O 1
ATOM 695 N N . GLY A 1 93 ? 30.573 -0.580 -42.254 1.00 84.62 93 GLY A N 1
ATOM 696 C CA . GLY A 1 93 ? 29.670 -0.074 -43.292 1.00 84.62 93 GLY A CA 1
ATOM 697 C C . GLY A 1 93 ? 28.496 0.730 -42.716 1.00 84.62 93 GLY A C 1
ATOM 698 O O . GLY A 1 93 ? 27.984 0.401 -41.642 1.00 84.62 93 GLY A O 1
ATOM 699 N N . ASP A 1 94 ? 28.014 1.728 -43.466 1.00 88.12 94 ASP A N 1
ATOM 700 C CA . ASP A 1 94 ? 26.896 2.606 -43.073 1.00 88.12 94 ASP A CA 1
ATOM 701 C C . ASP A 1 94 ? 25.674 1.823 -42.567 1.00 88.12 94 ASP A C 1
ATOM 703 O O . ASP A 1 94 ? 25.008 2.230 -41.615 1.00 88.12 94 ASP A O 1
ATOM 707 N N . GLY A 1 95 ? 25.400 0.653 -43.154 1.00 90.50 95 GLY A N 1
ATOM 708 C CA . GLY A 1 95 ? 24.306 -0.229 -42.744 1.00 90.50 95 GLY A CA 1
ATOM 709 C C . GLY A 1 95 ? 24.365 -0.656 -41.273 1.00 90.50 95 GLY A C 1
ATOM 710 O O . GLY A 1 95 ? 23.327 -0.699 -40.612 1.00 90.50 95 GLY A O 1
ATOM 711 N N . THR A 1 96 ? 25.551 -0.911 -40.718 1.00 91.69 96 THR A N 1
ATOM 712 C CA . THR A 1 96 ? 25.717 -1.293 -39.305 1.00 91.69 96 THR A CA 1
ATOM 713 C C . THR A 1 96 ? 25.477 -0.101 -38.378 1.00 91.69 96 THR A C 1
ATOM 715 O O . THR A 1 96 ? 24.837 -0.255 -37.337 1.00 91.69 96 THR A O 1
ATOM 718 N N . VAL A 1 97 ? 25.908 1.103 -38.776 1.00 94.38 97 VAL A N 1
ATOM 719 C CA . VAL A 1 97 ? 25.647 2.348 -38.031 1.00 94.38 97 VAL A CA 1
ATOM 720 C C . VAL A 1 97 ? 24.146 2.649 -38.004 1.00 94.38 97 VAL A C 1
ATOM 722 O O . VAL A 1 97 ? 23.584 2.888 -36.932 1.00 94.38 97 VAL A O 1
ATOM 725 N N . TRP A 1 98 ? 23.466 2.553 -39.153 1.00 94.81 98 TRP A N 1
ATOM 726 C CA . TRP A 1 98 ? 22.009 2.703 -39.238 1.00 94.81 98 TRP A CA 1
ATOM 727 C C . TRP A 1 98 ? 21.270 1.640 -38.424 1.00 94.81 98 TRP A C 1
ATOM 729 O O . TRP A 1 98 ? 20.323 1.967 -37.710 1.00 94.81 98 TRP A O 1
ATOM 739 N N . THR A 1 99 ? 21.728 0.387 -38.476 1.00 95.44 99 THR A N 1
ATOM 740 C CA . THR A 1 99 ? 21.159 -0.716 -37.687 1.00 95.44 99 THR A CA 1
ATOM 741 C C . THR A 1 99 ? 21.278 -0.442 -36.191 1.00 95.44 99 THR A C 1
ATOM 743 O O . THR A 1 99 ? 20.300 -0.616 -35.465 1.00 95.44 99 THR A O 1
ATOM 746 N N . ALA A 1 100 ? 22.433 0.041 -35.722 1.00 96.12 100 ALA A N 1
ATOM 747 C CA . ALA A 1 100 ? 22.618 0.434 -34.329 1.00 96.12 100 ALA A CA 1
ATOM 748 C C . ALA A 1 100 ? 21.682 1.587 -33.945 1.00 96.12 100 ALA A C 1
ATOM 750 O O . ALA A 1 100 ? 20.939 1.472 -32.974 1.00 96.12 100 ALA A O 1
ATOM 751 N N . ALA A 1 101 ? 21.677 2.677 -34.717 1.00 96.56 101 ALA A N 1
ATOM 752 C CA . ALA A 1 101 ? 20.894 3.869 -34.402 1.00 96.56 101 ALA A CA 1
ATOM 753 C C . ALA A 1 101 ? 19.381 3.587 -34.386 1.00 96.56 101 ALA A C 1
ATOM 755 O O . ALA A 1 101 ? 18.703 3.881 -33.401 1.00 96.56 101 ALA A O 1
ATOM 756 N N . ILE A 1 102 ? 18.853 2.966 -35.447 1.00 97.56 102 ILE A N 1
ATOM 757 C CA . ILE A 1 102 ? 17.427 2.630 -35.559 1.00 97.56 102 ILE A CA 1
ATOM 758 C C . ILE A 1 102 ? 17.057 1.543 -34.547 1.00 97.56 102 ILE A C 1
ATOM 760 O O . ILE A 1 102 ? 16.026 1.647 -33.884 1.00 97.56 102 ILE A O 1
ATOM 764 N N . GLY A 1 103 ? 17.896 0.517 -34.389 1.00 97.75 103 GLY A N 1
ATOM 765 C CA . GLY A 1 103 ? 17.652 -0.584 -33.461 1.00 97.75 103 GLY A CA 1
ATOM 766 C C . GLY A 1 103 ? 17.581 -0.126 -32.006 1.00 97.75 103 GLY A C 1
ATOM 767 O O . GLY A 1 103 ? 16.648 -0.499 -31.294 1.00 97.75 103 GLY A O 1
ATOM 768 N N . LEU A 1 104 ? 18.518 0.722 -31.571 1.00 98.12 104 LEU A N 1
ATOM 769 C CA . LEU A 1 104 ? 18.510 1.309 -30.229 1.00 98.12 104 LEU A CA 1
ATOM 770 C C . LEU A 1 104 ? 17.301 2.231 -30.031 1.00 98.12 104 LEU A C 1
ATOM 772 O O . LEU A 1 104 ? 16.633 2.137 -29.005 1.00 98.12 104 LEU A O 1
ATOM 776 N N . PHE A 1 105 ? 16.945 3.036 -31.037 1.00 97.62 105 PHE A N 1
ATOM 777 C CA . PHE A 1 105 ? 15.751 3.881 -30.981 1.00 97.62 105 PHE A CA 1
ATOM 778 C C . PHE A 1 105 ? 14.459 3.063 -30.824 1.00 97.62 105 PHE A C 1
ATOM 780 O O . PHE A 1 105 ? 13.631 3.361 -29.963 1.00 97.62 105 PHE A O 1
ATOM 787 N N . VAL A 1 106 ? 14.283 1.999 -31.615 1.00 97.69 106 VAL A N 1
ATOM 788 C CA . VAL A 1 106 ? 13.132 1.086 -31.494 1.00 97.69 106 VAL A CA 1
ATOM 789 C C . VAL A 1 106 ? 13.116 0.412 -30.120 1.00 97.69 106 VAL A C 1
ATOM 791 O O . VAL A 1 106 ? 12.060 0.317 -29.490 1.00 97.69 106 VAL A O 1
ATOM 794 N N . LEU A 1 107 ? 14.277 -0.018 -29.623 1.00 97.25 107 LEU A N 1
ATOM 795 C CA . LEU A 1 107 ? 14.407 -0.603 -28.293 1.00 97.25 107 LEU A CA 1
ATOM 796 C C . LEU A 1 107 ? 13.997 0.384 -27.190 1.00 97.25 107 LEU A C 1
ATOM 798 O O . LEU A 1 107 ? 13.305 -0.014 -26.253 1.00 97.25 107 LEU A O 1
ATOM 802 N N . ASP A 1 108 ? 14.342 1.666 -27.312 1.00 96.69 108 ASP A N 1
ATOM 803 C CA . ASP A 1 108 ? 13.911 2.693 -26.363 1.00 96.69 108 ASP A CA 1
ATOM 804 C C . ASP A 1 108 ? 12.408 2.958 -26.395 1.00 96.69 108 ASP A C 1
ATOM 806 O O . ASP A 1 108 ? 11.806 3.171 -25.340 1.00 96.69 108 ASP A O 1
ATOM 810 N N . TRP A 1 109 ? 11.767 2.869 -27.561 1.00 96.31 109 TRP A N 1
ATOM 811 C CA . TRP A 1 109 ? 10.305 2.916 -27.652 1.00 96.31 109 TRP A CA 1
ATOM 812 C C . TRP A 1 109 ? 9.644 1.723 -26.958 1.00 96.31 109 TRP A C 1
ATOM 814 O O . TRP A 1 109 ? 8.685 1.901 -26.198 1.00 96.31 109 TRP A O 1
ATOM 824 N N . LEU A 1 110 ? 10.175 0.511 -27.153 1.00 96.06 110 LEU A N 1
ATOM 825 C CA . LEU A 1 110 ? 9.708 -0.683 -26.441 1.00 96.06 110 LEU A CA 1
ATOM 826 C C . LEU A 1 110 ? 9.897 -0.533 -24.925 1.00 96.06 110 LEU A C 1
ATOM 828 O O . LEU A 1 110 ? 8.976 -0.807 -24.149 1.00 96.06 110 LEU A O 1
ATOM 832 N N . ARG A 1 111 ? 11.067 -0.040 -24.504 1.00 95.88 111 ARG A N 1
ATOM 833 C CA . ARG A 1 111 ? 11.407 0.242 -23.104 1.00 95.88 111 ARG A CA 1
ATOM 834 C C . ARG A 1 111 ? 10.450 1.262 -22.496 1.00 95.88 111 ARG A C 1
ATOM 836 O O . ARG A 1 111 ? 9.922 1.027 -21.411 1.00 95.88 111 ARG A O 1
ATOM 843 N N . ALA A 1 112 ? 10.174 2.364 -23.191 1.00 95.44 112 ALA A N 1
ATOM 844 C CA . ALA A 1 112 ? 9.224 3.380 -22.749 1.00 95.44 112 ALA A CA 1
ATOM 845 C C . ALA A 1 112 ? 7.824 2.783 -22.533 1.00 95.44 112 ALA A C 1
ATOM 847 O O . ALA A 1 112 ? 7.210 3.028 -21.493 1.00 95.44 112 ALA A O 1
ATOM 848 N N . GLY A 1 113 ? 7.353 1.933 -23.453 1.00 95.12 113 GLY A N 1
ATOM 849 C CA . GLY A 1 113 ? 6.097 1.194 -23.299 1.00 95.12 113 GLY A CA 1
ATOM 850 C C . GLY A 1 113 ? 6.067 0.320 -22.039 1.00 95.12 113 GLY A C 1
ATOM 851 O O . GLY A 1 113 ? 5.118 0.404 -21.254 1.00 95.12 113 GLY A O 1
ATOM 852 N N . ALA A 1 114 ? 7.131 -0.451 -21.794 1.00 95.00 114 ALA A N 1
ATOM 853 C CA . ALA A 1 114 ? 7.262 -1.295 -20.604 1.00 95.00 114 ALA A CA 1
ATOM 854 C C . ALA A 1 114 ? 7.254 -0.475 -19.298 1.00 95.00 114 ALA A C 1
ATOM 856 O O . ALA A 1 114 ? 6.613 -0.852 -18.311 1.00 95.00 114 ALA A O 1
ATOM 857 N N . LEU A 1 115 ? 7.925 0.683 -19.291 1.00 94.50 115 LEU A N 1
ATOM 858 C CA . LEU A 1 115 ? 7.978 1.588 -18.139 1.00 94.50 115 LEU A CA 1
ATOM 859 C C . LEU A 1 115 ? 6.633 2.273 -17.869 1.00 94.50 115 LEU A C 1
ATOM 861 O O . LEU A 1 115 ? 6.244 2.403 -16.706 1.00 94.50 115 LEU A O 1
ATOM 865 N N . VAL A 1 116 ? 5.896 2.666 -18.914 1.00 94.00 116 VAL A N 1
ATOM 866 C CA . VAL A 1 116 ? 4.524 3.190 -18.793 1.00 94.00 116 VAL A CA 1
ATOM 867 C C . VAL A 1 116 ? 3.589 2.119 -18.232 1.00 94.00 116 VAL A C 1
ATOM 869 O O . VAL A 1 116 ? 2.791 2.410 -17.335 1.00 94.00 116 VAL A O 1
ATOM 872 N N . GLY A 1 117 ? 3.716 0.874 -18.700 1.00 92.25 117 GLY A N 1
ATOM 873 C CA . GLY A 1 117 ? 2.994 -0.274 -18.154 1.00 92.25 117 GLY A CA 1
ATOM 874 C C . GLY A 1 117 ? 3.267 -0.454 -16.659 1.00 92.25 117 GLY A C 1
ATOM 875 O O . GLY A 1 117 ? 2.339 -0.428 -15.847 1.00 92.25 117 GLY A O 1
ATOM 876 N N . ALA A 1 118 ? 4.542 -0.506 -16.273 1.00 91.62 118 ALA A N 1
ATOM 877 C CA . ALA A 1 118 ? 4.957 -0.646 -14.878 1.00 91.62 118 ALA A CA 1
ATOM 878 C C . ALA A 1 118 ? 4.465 0.523 -14.005 1.00 91.62 118 ALA A C 1
ATOM 880 O O . ALA A 1 118 ? 3.978 0.329 -12.891 1.00 91.62 118 ALA A O 1
ATOM 881 N N . ALA A 1 119 ? 4.549 1.756 -14.512 1.00 89.88 119 ALA A N 1
ATOM 882 C CA . ALA A 1 119 ? 4.041 2.935 -13.818 1.00 89.88 119 ALA A CA 1
ATOM 883 C C . ALA A 1 119 ? 2.518 2.878 -13.637 1.00 89.88 119 ALA A C 1
ATOM 885 O O . ALA A 1 119 ? 2.018 3.288 -12.593 1.00 89.88 119 ALA A O 1
ATOM 886 N N . THR A 1 120 ? 1.787 2.337 -14.613 1.00 88.44 120 THR A N 1
ATOM 887 C CA . THR A 1 120 ? 0.333 2.159 -14.533 1.00 88.44 120 THR A CA 1
ATOM 888 C C . THR A 1 120 ? -0.042 1.114 -13.483 1.00 88.44 120 THR A C 1
ATOM 890 O O . THR A 1 120 ? -0.936 1.370 -12.682 1.00 88.44 120 THR A O 1
ATOM 893 N N . ILE A 1 121 ? 0.668 -0.019 -13.420 1.00 87.31 121 ILE A N 1
ATOM 894 C CA . ILE A 1 121 ? 0.463 -1.052 -12.387 1.00 87.31 121 ILE A CA 1
ATOM 895 C C . ILE A 1 121 ? 0.714 -0.476 -10.986 1.00 87.31 121 ILE A C 1
ATOM 897 O O . ILE A 1 121 ? -0.047 -0.735 -10.055 1.00 87.31 121 ILE A O 1
ATOM 901 N N . ARG A 1 122 ? 1.734 0.380 -10.842 1.00 84.50 122 ARG A N 1
ATOM 902 C CA . ARG A 1 122 ? 2.051 1.048 -9.570 1.00 84.50 122 ARG A CA 1
ATOM 903 C C . ARG A 1 122 ? 1.032 2.107 -9.140 1.00 84.50 122 ARG A C 1
ATOM 905 O O . ARG A 1 122 ? 1.010 2.454 -7.963 1.00 84.50 122 ARG A O 1
ATOM 912 N N . ARG A 1 123 ? 0.157 2.600 -10.028 1.00 81.38 123 ARG A N 1
ATOM 913 C CA . ARG A 1 123 ? -0.926 3.555 -9.691 1.00 81.38 123 ARG A CA 1
ATOM 914 C C . ARG A 1 123 ? -2.112 2.885 -8.980 1.00 81.38 123 ARG A C 1
ATOM 916 O O . ARG A 1 123 ? -3.261 3.288 -9.161 1.00 81.38 123 ARG A O 1
ATOM 923 N N . ALA A 1 124 ? -1.853 1.879 -8.147 1.00 71.19 124 ALA A N 1
ATOM 924 C CA . ALA A 1 124 ? -2.883 1.148 -7.415 1.00 71.19 124 ALA A CA 1
ATOM 925 C C . ALA A 1 124 ? -3.670 2.051 -6.439 1.00 71.19 124 ALA A C 1
ATOM 927 O O . ALA A 1 124 ? -4.858 1.842 -6.214 1.00 71.19 124 ALA A O 1
ATOM 928 N N . ASN A 1 125 ? -3.055 3.129 -5.953 1.00 69.56 125 ASN A N 1
ATOM 929 C CA . ASN A 1 125 ? -3.711 4.154 -5.136 1.00 69.56 125 ASN A CA 1
ATOM 930 C C . ASN A 1 125 ? -4.833 4.922 -5.861 1.00 69.56 125 ASN A C 1
ATOM 932 O O . ASN A 1 125 ? -5.657 5.570 -5.219 1.00 69.56 125 ASN A O 1
ATOM 936 N N . THR A 1 126 ? -4.883 4.863 -7.197 1.00 80.06 126 THR A N 1
ATOM 937 C CA . THR A 1 126 ? -5.931 5.508 -8.008 1.00 80.06 126 THR A CA 1
ATOM 938 C C . THR A 1 126 ? -7.146 4.615 -8.254 1.00 80.06 126 THR A C 1
ATOM 940 O O . THR A 1 126 ? -8.100 5.041 -8.910 1.00 80.06 126 THR A O 1
ATOM 943 N N . ILE A 1 127 ? -7.129 3.382 -7.734 1.00 86.44 127 ILE A N 1
ATOM 944 C CA . ILE A 1 127 ? -8.241 2.445 -7.867 1.00 86.44 127 ILE A CA 1
ATOM 945 C C . ILE A 1 127 ? -9.471 3.021 -7.133 1.00 86.44 127 ILE A C 1
ATOM 947 O O . ILE A 1 127 ? -9.399 3.306 -5.933 1.00 86.44 127 ILE A O 1
ATOM 951 N N . PRO A 1 128 ? -10.610 3.210 -7.828 1.00 89.75 128 PRO A N 1
ATOM 952 C CA . PRO A 1 128 ? -11.815 3.776 -7.224 1.00 89.75 128 PRO A CA 1
ATOM 953 C C . PRO A 1 128 ? -12.464 2.830 -6.209 1.00 89.75 128 PRO A C 1
ATOM 955 O O . PRO A 1 128 ? -12.922 3.277 -5.159 1.00 89.75 128 PRO A O 1
ATOM 958 N N . TYR A 1 129 ? -12.439 1.526 -6.500 1.00 93.88 129 TYR A N 1
ATOM 959 C CA . TYR A 1 129 ? -13.087 0.495 -5.698 1.00 93.88 129 TYR A CA 1
ATOM 960 C C . TYR A 1 129 ? -12.173 -0.708 -5.476 1.00 93.88 129 TYR A C 1
ATOM 962 O O . TYR A 1 129 ? -11.607 -1.239 -6.433 1.00 93.88 129 TYR A O 1
ATOM 970 N N . ALA A 1 130 ? -12.084 -1.164 -4.231 1.00 93.50 130 ALA A N 1
ATOM 971 C CA . ALA A 1 130 ? -11.438 -2.420 -3.864 1.00 93.50 130 ALA A CA 1
ATOM 972 C C . ALA A 1 130 ? -12.245 -3.097 -2.753 1.00 93.50 130 ALA A C 1
ATOM 974 O O . ALA A 1 130 ? -12.723 -2.410 -1.858 1.00 93.50 130 ALA A O 1
ATOM 975 N N . THR A 1 131 ? -12.407 -4.411 -2.781 1.00 95.00 131 THR A N 1
ATOM 976 C CA . THR A 1 131 ? -13.206 -5.141 -1.792 1.00 95.00 131 THR A CA 1
ATOM 977 C C . THR A 1 131 ? -12.460 -6.352 -1.250 1.00 95.00 131 THR A C 1
ATOM 979 O O . THR A 1 131 ? -11.422 -6.756 -1.782 1.00 95.00 131 THR A O 1
ATOM 982 N N . ARG A 1 132 ? -12.976 -6.893 -0.148 1.00 95.06 132 ARG A N 1
ATOM 983 C CA . ARG A 1 132 ? -12.578 -8.170 0.444 1.00 95.06 132 ARG A CA 1
ATOM 984 C C . ARG A 1 132 ? -13.823 -8.814 1.051 1.00 95.06 132 ARG A C 1
ATOM 986 O O . ARG A 1 132 ? -14.572 -8.122 1.737 1.00 95.06 132 ARG A O 1
ATOM 993 N N . ASN A 1 133 ? -14.010 -10.116 0.860 1.00 95.50 133 ASN A N 1
ATOM 994 C CA . ASN A 1 133 ? -15.126 -10.892 1.425 1.00 95.50 133 ASN A CA 1
ATOM 995 C C . ASN A 1 133 ? -16.524 -10.482 0.904 1.00 95.50 133 ASN A C 1
ATOM 997 O O . ASN A 1 133 ? -17.516 -10.635 1.612 1.00 95.50 133 ASN A O 1
ATOM 1001 N N . LEU A 1 134 ? -16.626 -9.976 -0.330 1.00 93.56 134 LEU A N 1
ATOM 1002 C CA . LEU A 1 134 ? -17.884 -9.587 -0.995 1.00 93.56 134 LEU A CA 1
ATOM 1003 C C . LEU A 1 134 ? -18.341 -10.606 -2.070 1.00 93.56 134 LEU A C 1
ATOM 1005 O O . LEU A 1 134 ? -19.166 -10.303 -2.941 1.00 93.56 134 LEU A O 1
ATOM 1009 N N . GLY A 1 135 ? -17.773 -11.816 -2.032 1.00 90.75 135 GLY A N 1
ATOM 1010 C CA . GLY A 1 135 ? -18.088 -12.944 -2.914 1.00 90.75 135 GLY A CA 1
ATOM 1011 C C . GLY A 1 135 ? -17.131 -13.122 -4.098 1.00 90.75 135 GLY A C 1
ATOM 1012 O O . GLY A 1 135 ? -16.136 -12.416 -4.251 1.00 90.75 135 GLY A O 1
ATOM 1013 N N . GLU A 1 136 ? -17.430 -14.087 -4.966 1.00 88.00 136 GLU A N 1
ATOM 1014 C CA . GLU A 1 136 ? -16.566 -14.423 -6.103 1.00 88.00 136 GLU A CA 1
ATOM 1015 C C . GLU A 1 136 ? -16.481 -13.301 -7.145 1.00 88.00 136 GLU A C 1
ATOM 1017 O O . GLU A 1 136 ? -17.458 -12.599 -7.427 1.00 88.00 136 GLU A O 1
ATOM 1022 N N . GLY A 1 137 ? -15.300 -13.136 -7.747 1.00 86.00 137 GLY A N 1
ATOM 1023 C CA . GLY A 1 137 ? -15.058 -12.135 -8.790 1.00 86.00 137 GLY A CA 1
ATOM 1024 C C . GLY A 1 137 ? -15.131 -10.685 -8.303 1.00 86.00 137 GLY A C 1
ATOM 1025 O O . GLY A 1 137 ? -15.288 -9.779 -9.122 1.00 86.00 137 GLY A O 1
ATOM 1026 N N . GLU A 1 138 ? -15.056 -10.464 -6.991 1.00 89.69 138 GLU A N 1
ATOM 1027 C CA . GLU A 1 138 ? -15.044 -9.134 -6.398 1.00 89.69 138 GLU A CA 1
ATOM 1028 C C . GLU A 1 138 ? -13.810 -8.317 -6.851 1.00 89.69 138 GLU A C 1
ATOM 1030 O O . GLU A 1 138 ? -12.751 -8.890 -7.150 1.00 89.69 138 GLU A O 1
ATOM 1035 N N . PRO A 1 139 ? -13.912 -6.979 -6.943 1.00 90.00 139 PRO A N 1
ATOM 1036 C CA . PRO A 1 139 ? -12.784 -6.147 -7.334 1.00 90.00 139 PRO A CA 1
ATOM 1037 C C . PRO A 1 139 ? -11.731 -6.115 -6.226 1.00 90.00 139 PRO A C 1
ATOM 1039 O O . PRO A 1 139 ? -11.783 -5.297 -5.320 1.00 90.00 139 PRO A O 1
ATOM 1042 N N . THR A 1 140 ? -10.734 -6.985 -6.317 1.00 85.62 140 THR A N 1
ATOM 1043 C CA . THR A 1 140 ? -9.594 -7.009 -5.394 1.00 85.62 140 THR A CA 1
ATOM 1044 C C . THR A 1 140 ? -8.382 -6.310 -5.989 1.00 85.62 140 THR A C 1
ATOM 1046 O O . THR A 1 140 ? -8.225 -6.206 -7.211 1.00 85.62 140 THR A O 1
ATOM 1049 N N . PHE A 1 141 ? -7.492 -5.848 -5.112 1.00 81.06 141 PHE A N 1
ATOM 1050 C CA . PHE A 1 141 ? -6.182 -5.367 -5.526 1.00 81.06 141 PHE A CA 1
ATOM 1051 C C . PHE A 1 141 ? -5.441 -6.388 -6.387 1.00 81.06 141 PHE A C 1
ATOM 1053 O O . PHE A 1 141 ? -5.518 -7.591 -6.115 1.00 81.06 141 PHE A O 1
ATOM 1060 N N . PRO A 1 142 ? -4.670 -5.932 -7.389 1.00 78.81 142 PRO A N 1
ATOM 1061 C CA . PRO A 1 142 ? -3.729 -6.808 -8.055 1.00 78.81 142 PRO A CA 1
ATOM 1062 C C . PRO A 1 142 ? -2.802 -7.449 -7.035 1.00 78.81 142 PRO A C 1
ATOM 1064 O O . PRO A 1 142 ? -2.346 -6.803 -6.087 1.00 78.81 142 PRO A O 1
ATOM 1067 N N . ARG A 1 143 ? -2.505 -8.729 -7.252 1.00 81.00 143 ARG A N 1
ATOM 1068 C CA . ARG A 1 143 ? -1.450 -9.398 -6.495 1.00 81.00 143 ARG A CA 1
ATOM 1069 C C . ARG A 1 143 ? -0.144 -8.633 -6.690 1.00 81.00 143 ARG A C 1
ATOM 1071 O O . ARG A 1 143 ? 0.096 -8.092 -7.769 1.00 81.00 143 ARG A O 1
ATOM 1078 N N . ALA A 1 144 ? 0.694 -8.621 -5.657 1.00 82.81 144 ALA A N 1
ATOM 1079 C CA . ALA A 1 144 ? 2.029 -8.057 -5.770 1.00 82.81 144 ALA A CA 1
ATOM 1080 C C . ALA A 1 144 ? 2.777 -8.701 -6.948 1.00 82.81 144 ALA A C 1
ATOM 1082 O O . ALA A 1 144 ? 2.656 -9.907 -7.197 1.00 82.81 144 ALA A O 1
ATOM 1083 N N . GLU A 1 145 ? 3.530 -7.887 -7.683 1.00 85.75 145 GLU A N 1
ATOM 1084 C CA . GLU A 1 145 ? 4.337 -8.377 -8.793 1.00 85.75 145 GLU A CA 1
ATOM 1085 C C . GLU A 1 145 ? 5.405 -9.354 -8.267 1.00 85.75 145 GLU A C 1
ATOM 1087 O O . GLU A 1 145 ? 6.078 -9.052 -7.275 1.00 85.75 145 GLU A O 1
ATOM 1092 N N . PRO A 1 146 ? 5.591 -10.523 -8.906 1.00 89.69 146 PRO A N 1
ATOM 1093 C CA . PRO A 1 146 ? 6.635 -11.460 -8.534 1.00 89.69 146 PRO A CA 1
ATOM 1094 C C . PRO A 1 146 ? 8.009 -10.794 -8.540 1.00 89.69 146 PRO A C 1
ATOM 1096 O O . PRO A 1 146 ? 8.329 -10.005 -9.430 1.00 89.69 146 PRO A O 1
ATOM 1099 N N . ALA A 1 147 ? 8.868 -11.178 -7.594 1.00 90.69 147 ALA A N 1
ATOM 1100 C CA . ALA A 1 147 ? 10.199 -10.590 -7.458 1.00 90.69 147 ALA A CA 1
ATOM 1101 C C . ALA A 1 147 ? 11.036 -10.683 -8.748 1.00 90.69 147 ALA A C 1
ATOM 1103 O O . ALA A 1 147 ? 11.811 -9.775 -9.042 1.00 90.69 147 ALA A O 1
ATOM 1104 N N . TRP A 1 148 ? 10.872 -11.751 -9.538 1.00 91.06 148 TRP A N 1
ATOM 1105 C CA . TRP A 1 148 ? 11.557 -11.898 -10.825 1.00 91.06 148 TRP A CA 1
ATOM 1106 C C . TRP A 1 148 ? 11.128 -10.825 -11.834 1.00 91.06 148 TRP A C 1
ATOM 1108 O O . TRP A 1 148 ? 11.975 -10.295 -12.547 1.00 91.06 148 TRP A O 1
ATOM 1118 N N . HIS A 1 149 ? 9.843 -10.461 -11.860 1.00 91.00 149 HIS A N 1
ATOM 1119 C CA . HIS A 1 149 ? 9.308 -9.472 -12.790 1.00 91.00 149 HIS A CA 1
ATOM 1120 C C . HIS A 1 149 ? 9.760 -8.063 -12.400 1.00 91.00 149 HIS A C 1
ATOM 1122 O O . HIS A 1 149 ? 10.222 -7.301 -13.245 1.00 91.00 149 HIS A O 1
ATOM 1128 N N . VAL A 1 150 ? 9.751 -7.755 -11.100 1.00 90.94 150 VAL A N 1
ATOM 1129 C CA . VAL A 1 150 ? 10.299 -6.497 -10.563 1.00 90.94 150 VAL A CA 1
ATOM 1130 C C . VAL A 1 150 ? 11.791 -6.350 -10.899 1.00 90.94 150 VAL A C 1
ATOM 1132 O O . VAL A 1 150 ? 12.243 -5.278 -11.309 1.00 90.94 150 VAL A O 1
ATOM 1135 N N . ARG A 1 151 ? 12.568 -7.436 -10.777 1.00 90.88 151 ARG A N 1
ATOM 1136 C CA . ARG A 1 151 ? 13.987 -7.456 -11.171 1.00 90.88 151 ARG A CA 1
ATOM 1137 C C . ARG A 1 151 ? 14.159 -7.248 -12.671 1.00 90.88 151 ARG A C 1
ATOM 1139 O O . ARG A 1 151 ? 14.960 -6.405 -13.061 1.00 90.88 151 ARG A O 1
ATOM 1146 N N . LEU A 1 152 ? 13.391 -7.963 -13.495 1.00 91.38 152 LEU A N 1
ATOM 1147 C CA . LEU A 1 152 ? 13.402 -7.790 -14.947 1.00 91.38 152 LEU A CA 1
ATOM 1148 C C . LEU A 1 152 ? 13.104 -6.337 -15.327 1.00 91.38 152 LEU A C 1
ATOM 1150 O O . LEU A 1 152 ? 13.789 -5.772 -16.172 1.00 91.38 152 LEU A O 1
ATOM 1154 N N . MET A 1 153 ? 12.152 -5.697 -14.650 1.00 92.94 153 MET A N 1
ATOM 1155 C CA . MET A 1 153 ? 11.826 -4.303 -14.923 1.00 92.94 153 MET A CA 1
ATOM 1156 C C . MET A 1 153 ? 12.924 -3.323 -14.531 1.00 92.94 153 MET A C 1
ATOM 1158 O O . MET A 1 153 ? 13.150 -2.347 -15.239 1.00 92.94 153 MET A O 1
ATOM 1162 N N . THR A 1 154 ? 13.652 -3.621 -13.458 1.00 90.38 154 THR A N 1
ATOM 1163 C CA . THR A 1 154 ? 14.842 -2.855 -13.067 1.00 90.38 154 THR A CA 1
ATOM 1164 C C . THR A 1 154 ? 15.947 -2.976 -14.125 1.00 90.38 154 THR A C 1
ATOM 1166 O O . THR A 1 154 ? 16.624 -1.995 -14.431 1.00 90.38 154 THR A O 1
ATOM 1169 N N . LEU A 1 155 ? 16.112 -4.168 -14.715 1.00 91.75 155 LEU A N 1
ATOM 1170 C CA . LEU A 1 155 ? 17.053 -4.395 -15.815 1.00 91.75 155 LEU A CA 1
ATOM 1171 C C . LEU A 1 155 ? 16.632 -3.639 -17.077 1.00 91.75 155 LEU A C 1
ATOM 1173 O O . LEU A 1 155 ? 17.448 -2.938 -17.659 1.00 91.75 155 LEU A O 1
ATOM 1177 N N . VAL A 1 156 ? 15.360 -3.709 -17.468 1.00 93.69 156 VAL A N 1
ATOM 1178 C CA . VAL A 1 156 ? 14.840 -2.964 -18.625 1.00 93.69 156 VAL A CA 1
ATOM 1179 C C . VAL A 1 156 ? 14.974 -1.452 -18.417 1.00 93.69 156 VAL A C 1
ATOM 1181 O O . VAL A 1 156 ? 15.341 -0.744 -19.347 1.00 93.69 156 VAL A O 1
ATOM 1184 N N . GLU A 1 157 ? 14.739 -0.932 -17.209 1.00 92.38 157 GLU A N 1
ATOM 1185 C CA . GLU A 1 157 ? 14.866 0.503 -16.924 1.00 92.38 157 GLU A CA 1
ATOM 1186 C C . GLU A 1 157 ? 16.300 1.021 -17.103 1.00 92.38 157 GLU A C 1
ATOM 1188 O O . GLU A 1 157 ? 16.486 2.094 -17.680 1.00 92.38 157 GLU A O 1
ATOM 1193 N N . GLY A 1 158 ? 17.298 0.286 -16.602 1.00 90.44 158 GLY A N 1
ATOM 1194 C CA . GLY A 1 158 ? 18.680 0.769 -16.515 1.00 90.44 158 GLY A CA 1
ATOM 1195 C C . GLY A 1 158 ? 19.686 0.144 -17.483 1.00 90.44 158 GLY A C 1
ATOM 1196 O O . GLY A 1 158 ? 20.767 0.704 -17.633 1.00 90.44 158 GLY A O 1
ATOM 1197 N N . TYR A 1 159 ? 19.365 -0.993 -18.108 1.00 93.75 159 TYR A N 1
ATOM 1198 C CA . TYR A 1 159 ? 20.337 -1.879 -18.774 1.00 93.75 159 TYR A CA 1
ATOM 1199 C C . TYR A 1 159 ? 19.827 -2.482 -20.091 1.00 93.75 159 TYR A C 1
ATOM 1201 O O . TYR A 1 159 ? 20.415 -3.444 -20.585 1.00 93.75 159 TYR A O 1
ATOM 1209 N N . ALA A 1 160 ? 18.739 -1.965 -20.673 1.00 95.31 160 ALA A N 1
ATOM 1210 C CA . ALA A 1 160 ? 18.233 -2.481 -21.951 1.00 95.31 160 ALA A CA 1
ATOM 1211 C C . ALA A 1 160 ? 19.291 -2.402 -23.073 1.00 95.31 160 ALA A C 1
ATOM 1213 O O . ALA A 1 160 ? 19.320 -3.247 -23.959 1.00 95.31 160 ALA A O 1
ATOM 1214 N N . ASP A 1 161 ? 20.208 -1.441 -22.996 1.00 96.56 161 ASP A N 1
ATOM 1215 C CA . ASP A 1 161 ? 21.322 -1.238 -23.921 1.00 96.56 161 ASP A CA 1
ATOM 1216 C C . ASP A 1 161 ? 22.538 -2.154 -23.669 1.00 96.56 161 ASP A C 1
ATOM 1218 O O . ASP A 1 161 ? 23.445 -2.197 -24.495 1.00 96.56 161 ASP A O 1
ATOM 1222 N N . ALA A 1 162 ? 22.580 -2.930 -22.581 1.00 96.50 162 ALA A N 1
ATOM 1223 C CA . ALA A 1 162 ? 23.764 -3.718 -22.227 1.00 96.50 162 ALA A CA 1
ATOM 1224 C C . ALA A 1 162 ? 24.135 -4.774 -23.275 1.00 96.50 162 ALA A C 1
ATOM 1226 O O . ALA A 1 162 ? 25.288 -4.844 -23.695 1.00 96.50 162 ALA A O 1
ATOM 1227 N N . LEU A 1 163 ? 23.164 -5.570 -23.729 1.00 97.06 163 LEU A N 1
ATOM 1228 C CA . LEU A 1 163 ? 23.398 -6.592 -24.752 1.00 97.06 163 LEU A CA 1
ATOM 1229 C C . LEU A 1 163 ? 23.853 -6.005 -26.098 1.00 97.06 163 LEU A C 1
ATOM 1231 O O . LEU A 1 163 ? 24.895 -6.449 -26.579 1.00 97.06 163 LEU A O 1
ATOM 1235 N N . PRO A 1 164 ? 23.155 -5.022 -26.708 1.00 97.69 164 PRO A N 1
ATOM 1236 C CA . PRO A 1 164 ? 23.592 -4.472 -27.990 1.00 97.69 164 PRO A CA 1
ATOM 1237 C C . PRO A 1 164 ? 24.952 -3.773 -27.905 1.00 97.69 164 PRO A C 1
ATOM 1239 O O . PRO A 1 164 ? 25.745 -3.905 -28.831 1.00 97.69 164 PRO A O 1
ATOM 1242 N N . LEU A 1 165 ? 25.268 -3.092 -26.798 1.00 97.56 165 LEU A N 1
ATOM 1243 C CA . LEU A 1 165 ? 26.553 -2.403 -26.648 1.00 97.56 165 LEU A CA 1
ATOM 1244 C C . LEU A 1 165 ? 27.720 -3.369 -26.428 1.00 97.56 165 LEU A C 1
ATOM 1246 O O . LEU A 1 165 ? 28.767 -3.207 -27.049 1.00 97.56 165 LEU A O 1
ATOM 1250 N N . LEU A 1 166 ? 27.563 -4.369 -25.553 1.00 97.00 166 LEU A N 1
ATOM 1251 C CA . LEU A 1 166 ? 28.638 -5.321 -25.256 1.00 97.00 166 LEU A CA 1
ATOM 1252 C C . LEU A 1 166 ? 28.883 -6.270 -26.433 1.00 97.00 166 LEU A C 1
ATOM 1254 O O . LEU A 1 166 ? 30.031 -6.457 -26.832 1.00 97.00 166 LEU A O 1
ATOM 1258 N N . LEU A 1 167 ? 27.818 -6.834 -27.012 1.00 97.19 167 LEU A N 1
ATOM 1259 C CA . LEU A 1 167 ? 27.943 -7.722 -28.169 1.00 97.19 167 LEU A CA 1
ATOM 1260 C C . LEU A 1 167 ? 28.332 -6.954 -29.430 1.00 97.19 167 LEU A C 1
ATOM 1262 O O . LEU A 1 167 ? 29.131 -7.459 -30.208 1.00 97.19 167 LEU A O 1
ATOM 1266 N N . GLY A 1 168 ? 27.849 -5.724 -29.611 1.00 96.25 168 GLY A N 1
ATOM 1267 C CA . GLY A 1 168 ? 28.251 -4.876 -30.729 1.00 96.25 168 GLY A CA 1
ATOM 1268 C C . GLY A 1 168 ? 29.725 -4.466 -30.666 1.00 96.25 168 GLY A C 1
ATOM 1269 O O . GLY A 1 168 ? 30.426 -4.571 -31.668 1.00 96.25 168 GLY A O 1
ATOM 1270 N N . ALA A 1 169 ? 30.235 -4.071 -29.493 1.00 95.75 169 ALA A N 1
ATOM 1271 C CA . ALA A 1 169 ? 31.656 -3.750 -29.328 1.00 95.75 169 ALA A CA 1
ATOM 1272 C C . ALA A 1 169 ? 32.558 -4.992 -29.458 1.00 95.75 169 ALA A C 1
ATOM 1274 O O . ALA A 1 169 ? 33.628 -4.913 -30.059 1.00 95.75 169 ALA A O 1
ATOM 1275 N N . ALA A 1 170 ? 32.123 -6.147 -28.941 1.00 96.00 170 ALA A N 1
ATOM 1276 C CA . ALA A 1 170 ? 32.827 -7.416 -29.136 1.00 96.00 170 ALA A CA 1
ATOM 1277 C C . ALA A 1 170 ? 32.806 -7.869 -30.606 1.00 96.00 170 ALA A C 1
ATOM 1279 O O . ALA A 1 170 ? 33.825 -8.325 -31.114 1.00 96.00 170 ALA A O 1
ATOM 1280 N N . GLY A 1 171 ? 31.679 -7.693 -31.299 1.00 95.06 171 GLY A N 1
ATOM 1281 C CA . GLY A 1 171 ? 31.543 -7.946 -32.733 1.00 95.06 171 GLY A CA 1
ATOM 1282 C C . GLY A 1 171 ? 32.472 -7.078 -33.561 1.00 95.06 171 GLY A C 1
ATOM 1283 O O . GLY A 1 171 ? 33.107 -7.584 -34.472 1.00 95.06 171 GLY A O 1
ATOM 1284 N N . LEU A 1 172 ? 32.649 -5.812 -33.185 1.00 93.19 172 LEU A N 1
ATOM 1285 C CA . LEU A 1 172 ? 33.616 -4.937 -33.840 1.00 93.19 172 LEU A CA 1
ATOM 1286 C C . LEU A 1 172 ? 35.073 -5.402 -33.643 1.00 93.19 172 LEU A C 1
ATOM 1288 O O . LEU A 1 172 ? 35.878 -5.275 -34.555 1.00 93.19 172 LEU A O 1
ATOM 1292 N N . LEU A 1 173 ? 35.422 -5.966 -32.479 1.00 93.81 173 LEU A N 1
ATOM 1293 C CA . LEU A 1 173 ? 36.757 -6.542 -32.234 1.00 93.81 173 LEU A CA 1
ATOM 1294 C C . LEU A 1 173 ? 36.995 -7.857 -32.981 1.00 93.81 173 LEU A C 1
ATOM 1296 O O . LEU A 1 173 ? 38.129 -8.154 -33.345 1.00 93.81 173 LEU A O 1
ATOM 1300 N N . ALA A 1 174 ? 35.945 -8.660 -33.132 1.00 94.31 174 ALA A N 1
ATOM 1301 C CA . ALA A 1 174 ? 36.003 -9.985 -33.739 1.00 94.31 174 ALA A CA 1
ATOM 1302 C C . ALA A 1 174 ? 35.690 -9.983 -35.246 1.00 94.31 174 ALA A C 1
ATOM 1304 O O . ALA A 1 174 ? 35.737 -11.046 -35.854 1.00 94.31 174 ALA A O 1
ATOM 1305 N N . ASP A 1 175 ? 35.353 -8.822 -35.816 1.00 92.00 175 ASP A N 1
ATOM 1306 C CA . ASP A 1 175 ? 34.849 -8.652 -37.186 1.00 92.00 175 ASP A CA 1
ATOM 1307 C C . ASP A 1 175 ? 33.569 -9.469 -37.479 1.00 92.00 175 ASP A C 1
ATOM 1309 O O . ASP A 1 175 ? 33.406 -10.092 -38.524 1.00 92.00 175 ASP A O 1
ATOM 1313 N N . VAL A 1 176 ? 32.645 -9.488 -36.509 1.00 94.12 176 VAL A N 1
ATOM 1314 C CA . VAL A 1 176 ? 31.342 -10.178 -36.571 1.00 94.12 176 VAL A CA 1
ATOM 1315 C C . VAL A 1 176 ? 30.211 -9.180 -36.263 1.00 94.12 176 VAL A C 1
ATOM 1317 O O . VAL A 1 176 ? 29.727 -9.114 -35.122 1.00 94.12 176 VAL A O 1
ATOM 1320 N N . PRO A 1 177 ? 29.783 -8.351 -37.236 1.00 89.88 177 PRO A N 1
ATOM 1321 C CA . PRO A 1 177 ? 28.767 -7.315 -37.022 1.00 89.88 177 PRO A CA 1
ATOM 1322 C C . PRO A 1 177 ? 27.387 -7.877 -36.636 1.00 89.88 177 PRO A C 1
ATOM 1324 O O . PRO A 1 177 ? 26.589 -7.182 -36.002 1.00 89.88 177 PRO A O 1
ATOM 1327 N N . GLU A 1 178 ? 27.102 -9.146 -36.930 1.00 94.12 178 GLU A N 1
ATOM 1328 C CA . GLU A 1 178 ? 25.861 -9.839 -36.566 1.00 94.12 178 GLU A CA 1
ATOM 1329 C C . GLU A 1 178 ? 25.654 -9.917 -35.046 1.00 94.12 178 GLU A C 1
ATOM 1331 O O . GLU A 1 178 ? 24.514 -10.010 -34.580 1.00 94.12 178 GLU A O 1
ATOM 1336 N N . LEU A 1 179 ? 26.727 -9.817 -34.248 1.00 96.19 179 LEU A N 1
ATOM 1337 C CA . LEU A 1 179 ? 26.627 -9.780 -32.787 1.00 96.19 179 LEU A CA 1
ATOM 1338 C C . LEU A 1 179 ? 25.856 -8.550 -32.282 1.00 96.19 179 LEU A C 1
ATOM 1340 O O . LEU A 1 179 ? 25.147 -8.652 -31.277 1.00 96.19 179 LEU A O 1
ATOM 1344 N N . LEU A 1 180 ? 25.903 -7.418 -32.995 1.00 96.25 180 LEU A N 1
ATOM 1345 C CA . LEU A 1 180 ? 25.059 -6.259 -32.689 1.00 96.25 180 LEU A CA 1
ATOM 1346 C C . LEU A 1 180 ? 23.574 -6.609 -32.844 1.00 96.25 180 LEU A C 1
ATOM 1348 O O . LEU A 1 180 ? 22.770 -6.307 -31.961 1.00 96.25 180 LEU A O 1
ATOM 1352 N N . ILE A 1 181 ? 23.213 -7.269 -33.947 1.00 97.25 181 ILE A N 1
ATOM 1353 C CA . ILE A 1 181 ? 21.832 -7.684 -34.223 1.00 97.25 181 ILE A CA 1
ATOM 1354 C C . ILE A 1 181 ? 21.375 -8.684 -33.159 1.00 97.25 181 ILE A C 1
ATOM 1356 O O . ILE A 1 181 ? 20.291 -8.524 -32.599 1.00 97.25 181 ILE A O 1
ATOM 1360 N N . ALA A 1 182 ? 22.215 -9.662 -32.810 1.00 97.56 182 ALA A N 1
ATOM 1361 C CA . ALA A 1 182 ? 21.928 -10.609 -31.735 1.00 97.56 182 ALA A CA 1
ATOM 1362 C C . ALA A 1 182 ? 21.687 -9.898 -30.390 1.00 97.56 182 ALA A C 1
ATOM 1364 O O . ALA A 1 182 ? 20.742 -10.233 -29.672 1.00 97.56 182 ALA A O 1
ATOM 1365 N N . GLY A 1 183 ? 22.486 -8.875 -30.067 1.00 97.94 183 GLY A N 1
ATOM 1366 C CA . GLY A 1 183 ? 22.306 -8.067 -28.863 1.00 97.94 183 GLY A CA 1
ATOM 1367 C C . GLY A 1 183 ? 21.024 -7.237 -28.866 1.00 97.94 183 GLY A C 1
ATOM 1368 O O . GLY A 1 183 ? 20.303 -7.233 -27.865 1.00 97.94 183 GLY A O 1
ATOM 1369 N N . LEU A 1 184 ? 20.695 -6.595 -29.990 1.00 98.12 184 LEU A N 1
ATOM 1370 C CA . LEU A 1 184 ? 19.442 -5.854 -30.172 1.00 98.12 184 LEU A CA 1
ATOM 1371 C C . LEU A 1 184 ? 18.224 -6.775 -30.038 1.00 98.12 184 LEU A C 1
ATOM 1373 O O . LEU A 1 184 ? 17.298 -6.462 -29.291 1.00 98.12 184 LEU A O 1
ATOM 1377 N N . LEU A 1 185 ? 18.238 -7.931 -30.709 1.00 97.94 185 LEU A N 1
ATOM 1378 C CA . LEU A 1 185 ? 17.159 -8.917 -30.644 1.00 97.94 185 LEU A CA 1
ATOM 1379 C C . LEU A 1 185 ? 17.008 -9.501 -29.237 1.00 97.94 185 LEU A C 1
ATOM 1381 O O . LEU A 1 185 ? 15.887 -9.612 -28.746 1.00 97.94 185 LEU A O 1
ATOM 1385 N N . GLY A 1 186 ? 18.114 -9.817 -28.557 1.00 97.31 186 GLY A N 1
ATOM 1386 C CA . GLY A 1 186 ? 18.095 -10.299 -27.176 1.00 97.31 186 GLY A CA 1
ATOM 1387 C C . GLY A 1 186 ? 17.502 -9.274 -26.203 1.00 97.31 186 GLY A C 1
ATOM 1388 O O . GLY A 1 186 ? 16.641 -9.611 -25.387 1.00 97.31 186 GLY A O 1
ATOM 1389 N N . ALA A 1 187 ? 17.897 -8.003 -26.324 1.00 97.19 187 ALA A N 1
ATOM 1390 C CA . ALA A 1 187 ? 17.354 -6.917 -25.509 1.00 97.19 187 ALA A CA 1
ATOM 1391 C C . ALA A 1 187 ? 15.871 -6.636 -25.808 1.00 97.19 187 ALA A C 1
ATOM 1393 O O . ALA A 1 187 ? 15.070 -6.447 -24.883 1.00 97.19 187 ALA A O 1
ATOM 1394 N N . ALA A 1 188 ? 15.485 -6.658 -27.087 1.00 97.38 188 ALA A N 1
ATOM 1395 C CA . ALA A 1 188 ? 14.099 -6.505 -27.510 1.00 97.38 188 ALA A CA 1
ATOM 1396 C C . ALA A 1 188 ? 13.234 -7.660 -26.987 1.00 97.38 188 ALA A C 1
ATOM 1398 O O . ALA A 1 188 ? 12.174 -7.411 -26.417 1.00 97.38 188 ALA A O 1
ATOM 1399 N N . ALA A 1 189 ? 13.706 -8.907 -27.088 1.00 96.19 189 ALA A N 1
ATOM 1400 C CA . ALA A 1 189 ? 13.019 -10.083 -26.560 1.00 96.19 189 ALA A CA 1
ATOM 1401 C C . ALA A 1 189 ? 12.835 -10.006 -25.036 1.00 96.19 189 AL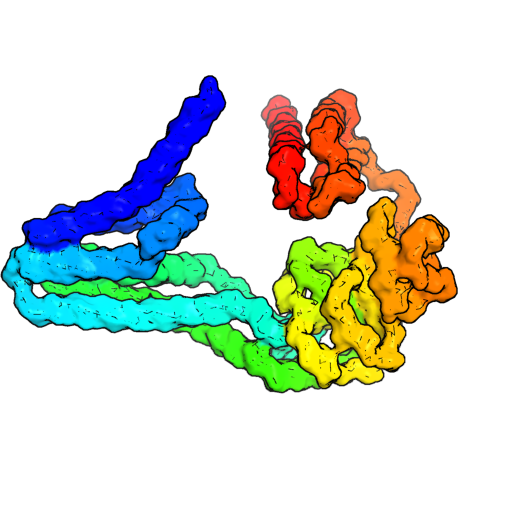A A C 1
ATOM 1403 O O . ALA A 1 189 ? 11.736 -10.259 -24.542 1.00 96.19 189 ALA A O 1
ATOM 1404 N N . GLY A 1 190 ? 13.863 -9.586 -24.287 1.00 93.94 190 GLY A N 1
ATOM 1405 C CA . GLY A 1 190 ? 13.761 -9.364 -22.840 1.00 93.94 190 GLY A CA 1
ATOM 1406 C C . GLY A 1 190 ? 12.728 -8.291 -22.474 1.00 93.94 190 GLY A C 1
ATOM 1407 O O . GLY A 1 190 ? 11.891 -8.492 -21.590 1.00 93.94 190 GLY A O 1
ATOM 1408 N N . THR A 1 191 ? 12.735 -7.175 -23.205 1.00 96.19 191 THR A N 1
ATOM 1409 C CA . THR A 1 191 ? 11.775 -6.074 -23.024 1.00 96.19 191 THR A CA 1
ATOM 1410 C C . THR A 1 191 ? 10.349 -6.512 -23.356 1.00 96.19 191 THR A C 1
ATOM 1412 O O . THR A 1 191 ? 9.439 -6.303 -22.555 1.00 96.19 191 THR A O 1
ATOM 1415 N N . LEU A 1 192 ? 10.142 -7.191 -24.484 1.00 95.75 192 LEU A N 1
ATOM 1416 C CA . LEU A 1 192 ? 8.843 -7.737 -24.880 1.00 95.75 192 LEU A CA 1
ATOM 1417 C C . LEU A 1 192 ? 8.343 -8.798 -23.894 1.00 95.75 192 LEU A C 1
ATOM 1419 O O . LEU A 1 192 ? 7.162 -8.793 -23.549 1.00 95.75 192 LEU A O 1
ATOM 1423 N N . GLY A 1 193 ? 9.231 -9.652 -23.379 1.00 93.75 193 GLY A N 1
ATOM 1424 C CA . GLY A 1 193 ? 8.918 -10.597 -22.308 1.00 93.75 193 GLY A CA 1
ATOM 1425 C C . GLY A 1 193 ? 8.428 -9.892 -21.041 1.00 93.75 193 GLY A C 1
ATOM 1426 O O . GLY A 1 193 ? 7.447 -10.328 -20.437 1.00 93.75 193 GLY A O 1
ATOM 1427 N N . SER A 1 194 ? 9.034 -8.754 -20.679 1.00 92.56 194 SER A N 1
ATOM 1428 C CA . SER A 1 194 ? 8.553 -7.931 -19.561 1.00 92.56 194 SER A CA 1
ATOM 1429 C C . SER A 1 194 ? 7.164 -7.334 -19.831 1.00 92.56 194 SER A C 1
ATOM 1431 O O . SER A 1 194 ? 6.277 -7.433 -18.986 1.00 92.56 194 SER A O 1
ATOM 1433 N N . CYS A 1 195 ? 6.913 -6.817 -21.039 1.00 94.25 195 CYS A N 1
ATOM 1434 C CA . CYS A 1 195 ? 5.594 -6.319 -21.435 1.00 94.25 195 CYS A CA 1
ATOM 1435 C C . CYS A 1 195 ? 4.533 -7.428 -21.387 1.00 94.25 195 CYS A C 1
ATOM 1437 O O . CYS A 1 195 ? 3.429 -7.213 -20.887 1.00 94.25 195 CYS A O 1
ATOM 1439 N N . ALA A 1 196 ? 4.864 -8.628 -21.869 1.00 93.31 196 ALA A N 1
ATOM 1440 C CA . ALA A 1 196 ? 3.974 -9.784 -21.837 1.00 93.31 196 ALA A CA 1
ATOM 1441 C C . ALA A 1 196 ? 3.614 -10.179 -20.394 1.00 93.31 196 ALA A C 1
ATOM 1443 O O . ALA A 1 196 ? 2.442 -10.418 -20.094 1.00 93.31 196 ALA A O 1
ATOM 1444 N N . ALA A 1 197 ? 4.591 -10.160 -19.481 1.00 92.50 197 ALA A N 1
ATOM 1445 C CA . ALA A 1 197 ? 4.381 -10.418 -18.057 1.00 92.50 197 ALA A CA 1
ATOM 1446 C C . ALA A 1 197 ? 3.461 -9.384 -17.376 1.00 92.50 197 ALA A C 1
ATOM 1448 O O . ALA A 1 197 ? 2.740 -9.722 -16.436 1.00 92.50 197 ALA A O 1
ATOM 1449 N N . GLN A 1 198 ? 3.425 -8.143 -17.875 1.00 92.44 198 GLN A N 1
ATOM 1450 C CA . GLN A 1 198 ? 2.548 -7.077 -17.376 1.00 92.44 198 GLN A CA 1
ATOM 1451 C C . GLN A 1 198 ? 1.089 -7.195 -17.832 1.00 92.44 198 GLN A C 1
ATOM 1453 O O . GLN A 1 198 ? 0.197 -6.665 -17.164 1.00 92.44 198 GLN A O 1
ATOM 1458 N N . VAL A 1 199 ? 0.812 -7.877 -18.949 1.00 92.38 199 VAL A N 1
ATOM 1459 C CA . VAL A 1 199 ? -0.534 -7.976 -19.548 1.00 92.38 199 VAL A CA 1
ATOM 1460 C C . VAL A 1 199 ? -1.639 -8.355 -18.547 1.00 92.38 199 VAL A C 1
ATOM 1462 O O . VAL A 1 199 ? -2.663 -7.662 -18.542 1.00 92.38 199 VAL A O 1
ATOM 1465 N N . PRO A 1 200 ? -1.515 -9.399 -17.699 1.00 91.12 200 PRO A N 1
ATOM 1466 C CA . PRO A 1 200 ? -2.576 -9.745 -16.749 1.00 91.12 200 PRO A CA 1
ATOM 1467 C C . PRO A 1 200 ? -2.855 -8.618 -15.744 1.00 91.12 200 PRO A C 1
ATOM 1469 O O . PRO A 1 200 ? -4.021 -8.289 -15.508 1.00 91.12 200 PRO A O 1
ATOM 1472 N N . TYR A 1 201 ? -1.809 -7.969 -15.227 1.00 90.12 201 TYR A N 1
ATOM 1473 C CA . TYR A 1 201 ? -1.926 -6.846 -14.295 1.00 90.12 201 TYR A CA 1
ATOM 1474 C C . TYR A 1 201 ? -2.577 -5.638 -14.960 1.00 90.12 201 TYR A C 1
ATOM 1476 O O . TYR A 1 201 ? -3.516 -5.067 -14.414 1.00 90.12 201 TYR A O 1
ATOM 1484 N N . LEU A 1 202 ? -2.159 -5.286 -16.178 1.00 90.44 202 LEU A N 1
ATOM 1485 C CA . LEU A 1 202 ? -2.744 -4.179 -16.937 1.00 90.44 202 LEU A CA 1
ATOM 1486 C C . LEU A 1 202 ? -4.209 -4.440 -17.309 1.00 90.44 202 LEU A C 1
ATOM 1488 O O . LEU A 1 202 ? -5.034 -3.528 -17.246 1.00 90.44 202 LEU A O 1
ATOM 1492 N N . ARG A 1 203 ? -4.574 -5.686 -17.640 1.00 90.38 203 ARG A N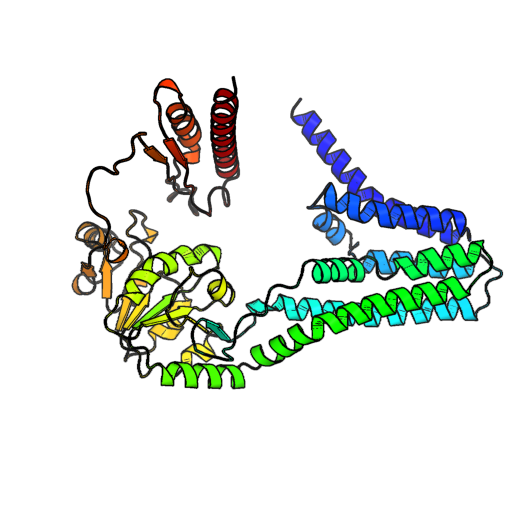 1
ATOM 1493 C CA . ARG A 1 203 ? -5.975 -6.079 -17.866 1.00 90.38 203 ARG A CA 1
ATOM 1494 C C . ARG A 1 203 ? -6.808 -5.931 -16.595 1.00 90.38 203 ARG A C 1
ATOM 1496 O O . ARG A 1 203 ? -7.920 -5.405 -16.669 1.00 90.38 203 ARG A O 1
ATOM 1503 N N . GLN A 1 204 ? -6.285 -6.359 -15.446 1.00 88.44 204 GLN A N 1
ATOM 1504 C CA . GLN A 1 204 ? -6.947 -6.170 -14.154 1.00 88.44 204 GLN A CA 1
ATOM 1505 C C . GLN A 1 204 ? -7.070 -4.679 -13.814 1.00 88.44 204 GLN A C 1
ATOM 1507 O O . GLN A 1 204 ? -8.161 -4.223 -13.477 1.00 88.44 204 GLN A O 1
ATOM 1512 N N . MET A 1 205 ? -6.005 -3.896 -13.999 1.00 89.31 205 MET A N 1
ATOM 1513 C CA . MET A 1 205 ? -6.010 -2.448 -13.784 1.00 89.31 205 MET A CA 1
ATOM 1514 C C . MET A 1 205 ? -7.020 -1.737 -14.664 1.00 89.31 205 MET A C 1
ATOM 1516 O O . MET A 1 205 ? -7.808 -0.948 -14.158 1.00 89.31 205 MET A O 1
ATOM 1520 N N . ARG A 1 206 ? -7.105 -2.074 -15.951 1.00 89.31 206 ARG A N 1
ATOM 1521 C CA . ARG A 1 206 ? -8.120 -1.510 -16.847 1.00 89.31 206 ARG A CA 1
ATOM 1522 C C . ARG A 1 206 ? -9.547 -1.775 -16.355 1.00 89.31 206 ARG A C 1
ATOM 1524 O O . ARG A 1 206 ? -10.405 -0.907 -16.497 1.00 89.31 206 ARG A O 1
ATOM 1531 N N . ARG A 1 207 ? -9.815 -2.958 -15.786 1.00 86.81 207 ARG A N 1
ATOM 1532 C CA . ARG A 1 207 ? -11.124 -3.284 -15.192 1.00 86.81 207 ARG A CA 1
ATOM 1533 C C . ARG A 1 207 ? -11.377 -2.453 -13.937 1.00 86.81 207 ARG A C 1
ATOM 1535 O O . ARG A 1 207 ? -12.411 -1.804 -13.852 1.00 86.81 207 ARG A O 1
ATOM 1542 N N . LEU A 1 208 ? -10.424 -2.427 -13.009 1.00 87.50 208 LEU A N 1
ATOM 1543 C CA . LEU A 1 208 ? -10.558 -1.725 -11.729 1.00 87.50 208 LEU A CA 1
ATOM 1544 C C . LEU A 1 208 ? -10.659 -0.204 -11.902 1.00 87.50 208 LEU A C 1
ATOM 1546 O O . LEU A 1 208 ? -11.458 0.439 -11.228 1.00 87.50 208 LEU A O 1
ATOM 1550 N N . LEU A 1 209 ? -9.928 0.363 -12.864 1.00 86.31 209 LEU A N 1
ATOM 1551 C CA . LEU A 1 209 ? -9.980 1.786 -13.207 1.00 86.31 209 LEU A CA 1
ATOM 1552 C C . LEU A 1 209 ? -11.281 2.188 -13.917 1.00 86.31 209 LEU A C 1
ATOM 1554 O O . LEU A 1 209 ? -11.615 3.374 -13.943 1.00 86.31 209 LEU A O 1
ATOM 1558 N N . ASN A 1 210 ? -12.058 1.232 -14.443 1.00 88.44 210 ASN A N 1
ATOM 1559 C CA . ASN A 1 210 ? -13.406 1.493 -14.946 1.00 88.44 210 ASN A CA 1
ATOM 1560 C C . ASN A 1 210 ? -14.394 1.661 -13.778 1.00 88.44 210 ASN A C 1
ATOM 1562 O O . ASN A 1 210 ? -15.246 0.806 -13.525 1.00 88.44 210 ASN A O 1
ATOM 1566 N N . GLY A 1 211 ? -14.274 2.790 -13.075 1.00 84.94 211 GLY A N 1
ATOM 1567 C CA . GLY A 1 211 ? -15.029 3.091 -11.858 1.00 84.94 211 GLY A CA 1
ATOM 1568 C C . GLY A 1 211 ? -16.542 2.961 -12.027 1.00 84.94 211 GLY A C 1
ATOM 1569 O O . GLY A 1 211 ? -17.187 2.395 -11.161 1.00 84.94 211 GLY A O 1
ATOM 1570 N N . LYS A 1 212 ? -17.113 3.350 -13.175 1.00 88.94 212 LYS A N 1
ATOM 1571 C CA . LYS A 1 212 ? -18.563 3.219 -13.413 1.00 88.94 212 LYS A CA 1
ATOM 1572 C C . LYS A 1 212 ? -19.033 1.763 -13.431 1.00 88.94 212 LYS A C 1
ATOM 1574 O O . LYS A 1 212 ? -20.083 1.437 -12.882 1.00 88.94 212 LYS A O 1
ATOM 1579 N N . ARG A 1 213 ? -18.296 0.870 -14.102 1.00 91.75 213 ARG A N 1
ATOM 1580 C CA . ARG A 1 213 ? -18.661 -0.556 -14.156 1.00 91.75 213 ARG A CA 1
ATOM 1581 C C . ARG A 1 213 ? -18.415 -1.225 -12.808 1.00 91.75 213 ARG A C 1
ATOM 1583 O O . ARG A 1 213 ? -19.297 -1.926 -12.327 1.00 91.75 213 ARG A O 1
ATOM 1590 N N . THR A 1 214 ? -17.243 -0.994 -12.224 1.00 93.19 214 THR A N 1
ATOM 1591 C CA . THR A 1 214 ? -16.850 -1.593 -10.945 1.00 93.19 214 THR A CA 1
ATOM 1592 C C . THR A 1 214 ? -17.735 -1.096 -9.805 1.00 93.19 214 THR A C 1
ATOM 1594 O O . THR A 1 214 ? -18.197 -1.902 -9.012 1.00 93.19 214 THR A O 1
ATOM 1597 N N . GLY A 1 215 ? -18.070 0.193 -9.775 1.00 94.62 215 GLY A N 1
ATOM 1598 C CA . GLY A 1 215 ? -18.967 0.784 -8.784 1.00 94.62 215 GLY A CA 1
ATOM 1599 C C . GLY A 1 215 ? -20.369 0.186 -8.820 1.00 94.62 215 GLY A C 1
ATOM 1600 O O . GLY A 1 215 ? -20.875 -0.209 -7.778 1.00 94.62 215 GLY A O 1
ATOM 1601 N N . ARG A 1 216 ? -20.964 0.003 -10.011 1.00 95.06 216 ARG A N 1
ATOM 1602 C CA . ARG A 1 216 ? -22.254 -0.708 -10.144 1.00 95.06 216 ARG A CA 1
ATOM 1603 C C . ARG A 1 216 ? -22.187 -2.154 -9.654 1.00 95.06 216 ARG A C 1
ATOM 1605 O O . ARG A 1 216 ? -23.158 -2.655 -9.096 1.00 95.06 216 ARG A O 1
ATOM 1612 N N . ASP A 1 217 ? -21.062 -2.833 -9.880 1.00 95.69 217 ASP A N 1
ATOM 1613 C CA . ASP A 1 217 ? -20.858 -4.198 -9.392 1.00 95.69 217 ASP A CA 1
ATOM 1614 C C . ASP A 1 217 ? -20.782 -4.251 -7.863 1.00 95.69 217 ASP A C 1
ATOM 1616 O O . ASP A 1 217 ? -21.485 -5.046 -7.243 1.00 95.69 217 ASP A O 1
ATOM 1620 N N . VAL A 1 218 ? -19.987 -3.358 -7.265 1.00 96.88 218 VAL A N 1
ATOM 1621 C CA . VAL A 1 218 ? -19.859 -3.223 -5.810 1.00 96.88 218 VAL A CA 1
ATOM 1622 C C . VAL A 1 218 ? -21.193 -2.837 -5.182 1.00 96.88 218 VAL A C 1
ATOM 1624 O O . VAL A 1 218 ? -21.605 -3.502 -4.238 1.00 96.88 218 VAL A O 1
ATOM 1627 N N . GLN A 1 219 ? -21.905 -1.846 -5.731 1.00 97.12 219 GLN A N 1
ATOM 1628 C CA . GLN A 1 219 ? -23.237 -1.452 -5.264 1.00 97.12 219 GLN A CA 1
ATOM 1629 C C . GLN A 1 219 ? -24.184 -2.647 -5.230 1.00 97.12 219 GLN A C 1
ATOM 1631 O O . GLN A 1 219 ? -24.758 -2.932 -4.189 1.00 97.12 219 GLN A O 1
ATOM 1636 N N . ARG A 1 220 ? -24.297 -3.397 -6.334 1.00 97.00 220 ARG A N 1
ATOM 1637 C CA . ARG A 1 220 ? -25.180 -4.571 -6.406 1.00 97.00 220 ARG A CA 1
ATOM 1638 C C . ARG A 1 220 ? -24.860 -5.596 -5.315 1.00 97.00 220 ARG A C 1
ATOM 1640 O O . ARG A 1 220 ? -25.772 -6.149 -4.712 1.00 97.00 220 ARG A O 1
ATOM 1647 N N . ARG A 1 221 ? -23.574 -5.861 -5.074 1.00 97.19 221 ARG A N 1
ATOM 1648 C CA . ARG A 1 221 ? -23.127 -6.825 -4.058 1.00 97.19 221 ARG A CA 1
ATOM 1649 C C . ARG A 1 221 ? -23.389 -6.333 -2.635 1.00 97.19 221 ARG A C 1
ATOM 1651 O O . ARG A 1 221 ? -23.835 -7.119 -1.809 1.00 97.19 221 ARG A O 1
ATOM 1658 N N . VAL A 1 222 ? -23.148 -5.051 -2.356 1.00 97.75 222 VAL A N 1
ATOM 1659 C CA . VAL A 1 222 ? -23.455 -4.447 -1.050 1.00 97.75 222 VAL A CA 1
ATOM 1660 C C . VAL A 1 222 ? -24.960 -4.437 -0.803 1.00 97.75 222 VAL A C 1
ATOM 1662 O O . VAL A 1 222 ? -25.389 -4.875 0.258 1.00 97.75 222 VAL A O 1
ATOM 1665 N N . SER A 1 223 ? -25.763 -4.035 -1.790 1.00 96.75 223 SER A N 1
ATOM 1666 C CA . SER A 1 223 ? -27.226 -4.075 -1.704 1.00 96.75 223 SER A CA 1
ATOM 1667 C C . SER A 1 223 ? -27.756 -5.495 -1.492 1.00 96.75 223 SER A C 1
ATOM 1669 O O . SER A 1 223 ? -28.726 -5.659 -0.775 1.00 96.75 223 SER A O 1
ATOM 1671 N N . ALA A 1 224 ? -27.116 -6.527 -2.054 1.00 96.44 224 ALA A N 1
ATOM 1672 C CA . ALA A 1 224 ? -27.489 -7.921 -1.794 1.00 96.44 224 ALA A CA 1
ATOM 1673 C C . ALA A 1 224 ? -27.076 -8.415 -0.393 1.00 96.44 224 ALA A C 1
ATOM 1675 O O . ALA A 1 224 ? -27.715 -9.308 0.157 1.00 96.44 224 ALA A O 1
ATOM 1676 N N . TYR A 1 225 ? -25.998 -7.867 0.178 1.00 97.69 225 TYR A N 1
ATOM 1677 C CA . TYR A 1 225 ? -25.575 -8.172 1.547 1.00 97.69 225 TYR A CA 1
ATOM 1678 C C . TYR A 1 225 ? -26.432 -7.447 2.597 1.00 97.69 225 TYR A C 1
ATOM 1680 O O . TYR A 1 225 ? -26.609 -7.975 3.692 1.00 97.69 225 TYR A O 1
ATOM 1688 N N . GLU A 1 226 ? -26.984 -6.277 2.260 1.00 97.81 226 GLU A N 1
ATOM 1689 C CA . GLU A 1 226 ? -27.833 -5.444 3.126 1.00 97.81 226 GLU A CA 1
ATOM 1690 C C . GLU A 1 226 ? -27.166 -5.129 4.480 1.00 97.81 226 GLU A C 1
ATOM 1692 O O . GLU A 1 226 ? -27.665 -5.533 5.533 1.00 97.81 226 GLU A O 1
ATOM 1697 N N . PRO A 1 227 ? -25.999 -4.452 4.499 1.00 98.19 227 PRO A N 1
ATOM 1698 C CA . PRO A 1 227 ? -25.360 -4.098 5.758 1.00 98.19 227 PRO A CA 1
ATOM 1699 C C . PRO A 1 227 ? -26.221 -3.096 6.534 1.00 98.19 227 PRO A C 1
ATOM 1701 O O . PRO A 1 227 ? -26.683 -2.102 5.973 1.00 98.19 227 PRO A O 1
ATOM 1704 N N . GLU A 1 228 ? -26.364 -3.331 7.836 1.00 98.69 228 GLU A N 1
ATOM 1705 C CA . GLU A 1 228 ? -27.066 -2.451 8.777 1.00 98.69 228 GLU A CA 1
ATOM 1706 C C . GLU A 1 228 ? -26.083 -1.568 9.559 1.00 98.69 228 GLU A C 1
ATOM 1708 O O . GLU A 1 228 ? -26.404 -0.432 9.917 1.00 98.69 228 GLU A O 1
ATOM 1713 N N . VAL A 1 229 ? -24.871 -2.078 9.812 1.00 98.75 229 VAL A N 1
ATOM 1714 C CA . VAL A 1 229 ? -23.821 -1.386 10.571 1.00 98.75 229 VAL A CA 1
ATOM 1715 C C . VAL A 1 229 ? -22.555 -1.274 9.731 1.00 98.75 229 VAL A C 1
ATOM 1717 O O . VAL A 1 229 ? -22.056 -2.267 9.200 1.00 98.75 229 VAL A O 1
ATOM 1720 N N . VAL A 1 230 ? -21.996 -0.070 9.640 1.00 98.62 230 VAL A N 1
ATOM 1721 C CA . VAL A 1 230 ? -20.747 0.183 8.918 1.00 98.62 230 VAL A CA 1
ATOM 1722 C C . VAL A 1 230 ? -19.670 0.687 9.870 1.00 98.62 230 VAL A C 1
ATOM 1724 O O . VAL A 1 230 ? -19.848 1.708 10.521 1.00 98.62 230 VAL A O 1
ATOM 1727 N N . LEU A 1 231 ? -18.519 0.015 9.910 1.00 98.50 231 LEU A N 1
ATOM 1728 C CA . LEU A 1 231 ? -17.300 0.562 10.506 1.00 98.50 231 LEU A CA 1
ATOM 1729 C C . LEU A 1 231 ? -16.597 1.430 9.460 1.00 98.50 231 LEU A C 1
ATOM 1731 O O . LEU A 1 231 ? -16.020 0.910 8.504 1.00 98.50 231 LEU A O 1
ATOM 1735 N N . TYR A 1 232 ? -16.656 2.746 9.629 1.00 97.75 232 TYR A N 1
ATOM 1736 C CA . TYR A 1 232 ? -16.053 3.715 8.727 1.00 97.75 232 TYR A CA 1
ATOM 1737 C C . TYR A 1 232 ? -14.618 4.034 9.142 1.00 97.75 232 TYR A C 1
ATOM 1739 O O . TYR A 1 232 ? -14.368 4.605 10.208 1.00 97.75 232 TYR A O 1
ATOM 1747 N N . PHE A 1 233 ? -13.664 3.728 8.264 1.00 96.38 233 PHE A N 1
ATOM 1748 C CA . PHE A 1 233 ? -12.257 4.032 8.482 1.00 96.38 233 PHE A CA 1
ATOM 1749 C C . PHE A 1 233 ? -11.623 4.775 7.307 1.00 96.38 233 PHE A C 1
ATOM 1751 O O . PHE A 1 233 ? -11.836 4.509 6.124 1.00 96.38 233 PHE A O 1
ATOM 1758 N N . THR A 1 234 ? -10.753 5.716 7.638 1.00 92.38 234 THR A N 1
ATOM 1759 C CA . THR A 1 234 ? -10.022 6.509 6.661 1.00 92.38 234 THR A CA 1
ATOM 1760 C C . THR A 1 234 ? -8.685 6.914 7.255 1.00 92.38 234 THR A C 1
ATOM 1762 O O . THR A 1 234 ? -8.607 7.405 8.377 1.00 92.38 234 THR A O 1
ATOM 1765 N N . GLY A 1 235 ? -7.619 6.689 6.496 1.00 89.19 235 GLY A N 1
ATOM 1766 C CA . GLY A 1 235 ? -6.249 6.893 6.943 1.00 89.19 235 GLY A CA 1
ATOM 1767 C C . GLY A 1 235 ? -5.263 6.191 6.018 1.00 89.19 235 GLY A C 1
ATOM 1768 O O . GLY A 1 235 ? -5.639 5.696 4.952 1.00 89.19 235 GLY A O 1
ATOM 1769 N N . MET A 1 236 ? -4.000 6.159 6.433 1.00 88.12 236 MET A N 1
ATOM 1770 C CA . MET A 1 236 ? -2.948 5.397 5.760 1.00 88.12 236 MET A CA 1
ATOM 1771 C C . MET A 1 236 ? -2.953 3.942 6.248 1.00 88.12 236 MET A C 1
ATOM 1773 O O . MET A 1 236 ? -3.443 3.650 7.339 1.00 88.12 236 MET A O 1
ATOM 1777 N N . ALA A 1 237 ? -2.347 3.031 5.483 1.00 88.31 237 ALA A N 1
ATOM 1778 C CA . ALA A 1 237 ? -2.222 1.616 5.857 1.00 88.31 237 ALA A CA 1
ATOM 1779 C C . ALA A 1 237 ? -1.591 1.405 7.251 1.00 88.31 237 ALA A C 1
ATOM 1781 O O . ALA A 1 237 ? -2.029 0.541 8.003 1.00 88.31 237 ALA A O 1
ATOM 1782 N N . VAL A 1 238 ? -0.625 2.245 7.646 1.00 86.62 238 VAL A N 1
ATOM 1783 C CA . VAL A 1 238 ? 0.007 2.202 8.982 1.00 86.62 238 VAL A CA 1
ATOM 1784 C C . VAL A 1 238 ? -0.978 2.479 10.129 1.00 86.62 238 VAL A C 1
ATOM 1786 O O . VAL A 1 238 ? -0.756 2.038 11.253 1.00 86.62 238 VAL A O 1
ATOM 1789 N N . ASN A 1 239 ? -2.094 3.160 9.856 1.00 89.62 239 ASN A N 1
ATOM 1790 C CA . ASN A 1 239 ? -3.140 3.461 10.836 1.00 89.62 239 ASN A CA 1
ATOM 1791 C C . ASN A 1 239 ? -4.242 2.393 10.883 1.00 89.62 239 ASN A C 1
ATOM 1793 O O . ASN A 1 239 ? -5.174 2.536 11.671 1.00 89.62 239 ASN A O 1
ATOM 1797 N N . ALA A 1 240 ? -4.145 1.315 10.093 1.00 93.00 240 ALA A N 1
ATOM 1798 C CA . ALA A 1 240 ? -5.161 0.260 10.048 1.00 93.00 240 ALA A CA 1
ATOM 1799 C C . ALA A 1 240 ? -5.423 -0.389 11.421 1.00 93.00 240 ALA A C 1
ATOM 1801 O O . ALA A 1 240 ? -6.512 -0.912 11.649 1.00 93.00 240 ALA A O 1
ATOM 1802 N N . TYR A 1 241 ? -4.481 -0.290 12.373 1.00 89.44 241 TYR A N 1
ATOM 1803 C CA . TYR A 1 241 ? -4.673 -0.751 13.753 1.00 89.44 241 TYR A CA 1
ATOM 1804 C C . TYR A 1 241 ? -5.922 -0.152 14.429 1.00 89.44 241 TYR A C 1
ATOM 1806 O O . TYR A 1 241 ? -6.525 -0.811 15.274 1.00 89.44 241 TYR A O 1
ATOM 1814 N N . GLN A 1 242 ? -6.317 1.069 14.048 1.00 92.19 242 GLN A N 1
ATOM 1815 C CA . GLN A 1 242 ? -7.492 1.758 14.590 1.00 92.19 242 GLN A CA 1
ATOM 1816 C C . GLN A 1 242 ? -8.797 1.062 14.200 1.00 92.19 242 GLN A C 1
ATOM 1818 O O . GLN A 1 242 ? -9.705 0.983 15.014 1.00 92.19 242 GLN A O 1
ATOM 1823 N N . ALA A 1 243 ? -8.878 0.527 12.980 1.00 95.25 243 ALA A N 1
ATOM 1824 C CA . ALA A 1 243 ? -10.000 -0.300 12.550 1.00 95.25 243 ALA A CA 1
ATOM 1825 C C . ALA A 1 243 ? -9.859 -1.741 13.060 1.00 95.25 243 ALA A C 1
ATOM 1827 O O . ALA A 1 243 ? -10.839 -2.330 13.508 1.00 95.25 243 ALA A O 1
ATOM 1828 N N . ASN A 1 244 ? -8.638 -2.293 13.050 1.00 95.12 244 ASN A N 1
ATOM 1829 C CA . ASN A 1 244 ? -8.376 -3.684 13.433 1.00 95.12 244 ASN A CA 1
ATOM 1830 C C . ASN A 1 244 ? -8.871 -4.024 14.843 1.00 95.12 244 ASN A C 1
ATOM 1832 O O . ASN A 1 244 ? -9.379 -5.121 15.045 1.00 95.12 244 ASN A O 1
ATOM 1836 N N . MET A 1 245 ? -8.776 -3.095 15.800 1.00 91.69 245 MET A N 1
ATOM 1837 C CA . MET A 1 245 ? -9.259 -3.333 17.168 1.00 91.69 245 MET A CA 1
ATOM 1838 C C . MET A 1 245 ? -10.779 -3.508 17.285 1.00 91.69 245 MET A C 1
ATOM 1840 O O . MET A 1 245 ? -11.251 -3.975 18.315 1.00 91.69 245 MET A O 1
ATOM 1844 N N . TRP A 1 246 ? -11.536 -3.122 16.257 1.00 95.75 246 TRP A N 1
ATOM 1845 C CA . TRP A 1 246 ? -12.994 -3.204 16.240 1.00 95.75 246 TRP A CA 1
ATOM 1846 C C . TRP A 1 246 ? -13.521 -4.357 15.385 1.00 95.75 246 TRP A C 1
ATOM 1848 O O . TRP A 1 246 ? -14.699 -4.678 15.497 1.00 95.75 246 TRP A O 1
ATOM 1858 N N . LEU A 1 247 ? -12.688 -4.999 14.556 1.00 96.50 247 LEU A N 1
ATOM 1859 C CA . LEU A 1 247 ? -13.145 -6.034 13.617 1.00 96.50 247 LEU A CA 1
ATOM 1860 C C . LEU A 1 247 ? -13.833 -7.199 14.334 1.00 96.50 247 LEU A C 1
ATOM 1862 O O . LEU A 1 247 ? -14.932 -7.585 13.953 1.00 96.50 247 LEU A O 1
ATOM 1866 N N . GLU A 1 248 ? -13.234 -7.716 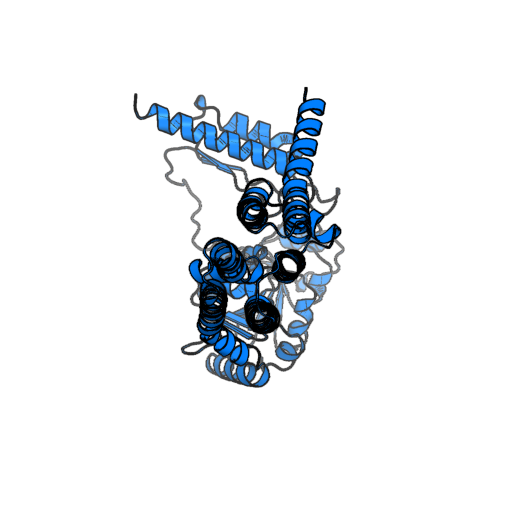15.405 1.00 95.12 248 GLU A N 1
ATOM 1867 C CA . GLU A 1 248 ? -13.820 -8.821 16.169 1.00 95.12 248 GLU A CA 1
ATOM 1868 C C . GLU A 1 248 ? -15.134 -8.422 16.857 1.00 95.12 248 GLU A C 1
ATOM 1870 O O . GLU A 1 248 ? -16.107 -9.174 16.825 1.00 95.12 248 GLU A O 1
ATOM 1875 N N . THR A 1 249 ? -15.203 -7.215 17.424 1.00 94.81 249 THR A N 1
ATOM 1876 C CA . THR A 1 249 ? -16.443 -6.671 17.995 1.00 94.81 249 THR A CA 1
ATOM 1877 C C . THR A 1 249 ? -17.543 -6.593 16.937 1.00 94.81 249 THR A C 1
ATOM 1879 O O . THR A 1 249 ? -18.665 -7.028 17.182 1.00 94.81 249 THR A O 1
ATOM 1882 N N . MET A 1 250 ? -17.213 -6.084 15.748 1.00 97.19 250 MET A N 1
ATOM 1883 C CA . MET A 1 250 ? -18.140 -5.973 14.620 1.00 97.19 250 MET A CA 1
ATOM 1884 C C . MET A 1 250 ? -18.617 -7.347 14.130 1.00 97.19 250 MET A C 1
ATOM 1886 O O . MET A 1 250 ? -19.784 -7.506 13.788 1.00 97.19 250 MET A O 1
ATOM 1890 N N . GLU A 1 251 ? -17.745 -8.356 14.136 1.00 96.56 251 GLU A N 1
ATOM 1891 C CA . GLU A 1 251 ? -18.074 -9.738 13.768 1.00 96.56 251 GLU A CA 1
ATOM 1892 C C . GLU A 1 251 ? -19.028 -10.450 14.734 1.00 96.56 251 GLU A C 1
ATOM 1894 O O . GLU A 1 251 ? -19.668 -11.429 14.343 1.00 96.56 251 GLU A O 1
ATOM 1899 N N . ARG A 1 252 ? -19.087 -10.004 15.992 1.00 94.81 252 ARG A N 1
ATOM 1900 C CA . ARG A 1 252 ? -19.946 -10.574 17.042 1.00 94.81 252 ARG A CA 1
ATOM 1901 C C . ARG A 1 252 ? -21.322 -9.907 17.115 1.00 94.81 252 ARG A C 1
ATOM 1903 O O . ARG A 1 252 ? -22.161 -10.348 17.898 1.00 94.81 252 ARG A O 1
ATOM 1910 N N . LEU A 1 253 ? -21.562 -8.851 16.334 1.00 95.62 253 LEU A N 1
ATOM 1911 C CA . LEU A 1 253 ? -22.865 -8.196 16.285 1.00 95.62 253 LEU A CA 1
ATOM 1912 C C . LEU A 1 253 ? -23.937 -9.174 15.785 1.00 95.62 253 LEU A C 1
ATOM 1914 O O . LEU A 1 253 ? -23.724 -9.942 14.852 1.00 95.62 253 LEU A O 1
ATOM 1918 N N . ASN A 1 254 ? -25.137 -9.082 16.352 1.00 95.56 254 ASN A N 1
ATOM 1919 C CA . ASN A 1 254 ? -26.328 -9.794 15.873 1.00 95.56 254 ASN A CA 1
ATOM 1920 C C . ASN A 1 254 ? -26.982 -9.111 14.650 1.00 95.56 254 ASN A C 1
ATOM 1922 O O . ASN A 1 254 ? -28.164 -9.316 14.372 1.00 95.56 254 ASN A O 1
ATOM 1926 N N . ARG A 1 255 ? -26.221 -8.266 13.950 1.00 97.00 255 ARG A N 1
ATOM 1927 C CA . ARG A 1 255 ? -26.622 -7.459 12.795 1.00 97.00 255 ARG A CA 1
ATOM 1928 C C . ARG A 1 255 ? -25.580 -7.602 11.703 1.00 97.00 255 ARG A C 1
ATOM 1930 O O . ARG A 1 255 ? -24.409 -7.857 11.988 1.00 97.00 255 ARG A O 1
ATOM 1937 N N . ARG A 1 256 ? -25.986 -7.401 10.450 1.00 98.06 256 ARG A N 1
ATOM 1938 C CA . ARG A 1 256 ? -25.045 -7.472 9.326 1.00 98.06 256 ARG A CA 1
ATOM 1939 C C . ARG A 1 256 ? -24.116 -6.262 9.344 1.00 98.06 256 ARG A C 1
ATOM 1941 O O . ARG A 1 256 ? -24.540 -5.131 9.108 1.00 98.06 256 ARG A O 1
ATOM 1948 N N . ALA A 1 257 ? -22.842 -6.517 9.620 1.00 98.50 257 ALA A N 1
ATOM 1949 C CA . ALA A 1 257 ? -21.797 -5.506 9.677 1.00 98.50 257 ALA A CA 1
ATOM 1950 C C . ALA A 1 257 ? -20.913 -5.523 8.421 1.00 98.50 257 ALA A C 1
ATOM 1952 O O . ALA A 1 257 ? -20.693 -6.575 7.817 1.00 98.50 257 ALA A O 1
ATOM 1953 N N . MET A 1 258 ? -20.381 -4.360 8.051 1.00 98.62 258 MET A N 1
ATOM 1954 C CA . MET A 1 258 ? -19.410 -4.174 6.969 1.00 98.62 258 MET A CA 1
ATOM 1955 C C . MET A 1 258 ? -18.357 -3.136 7.375 1.00 98.62 258 MET A C 1
ATOM 1957 O O . MET A 1 258 ? -18.627 -2.237 8.166 1.00 98.62 258 MET A O 1
ATOM 1961 N N . VAL A 1 259 ? -17.153 -3.226 6.814 1.00 98.62 259 VAL A N 1
ATOM 1962 C CA . VAL A 1 259 ? -16.110 -2.203 6.956 1.00 98.62 259 VAL A CA 1
ATOM 1963 C C . VAL A 1 259 ? -16.068 -1.348 5.693 1.00 98.62 259 VAL A C 1
ATOM 1965 O O . VAL A 1 259 ? -15.853 -1.869 4.600 1.00 98.62 259 VAL A O 1
ATOM 1968 N N . LEU A 1 260 ? -16.230 -0.035 5.835 1.00 98.12 260 LEU A N 1
ATOM 1969 C CA . LEU A 1 260 ? -16.071 0.930 4.750 1.00 98.12 260 LEU A CA 1
ATOM 1970 C C . LEU A 1 260 ? -14.746 1.669 4.914 1.00 98.12 260 LEU A C 1
ATOM 1972 O O . LEU A 1 260 ? -14.535 2.365 5.906 1.00 98.12 260 LEU A O 1
ATOM 1976 N N . VAL A 1 261 ? -13.862 1.549 3.924 1.00 96.62 261 VAL A N 1
ATOM 1977 C CA . VAL A 1 261 ? -12.580 2.259 3.900 1.00 96.62 261 VAL A CA 1
ATOM 1978 C C . VAL A 1 261 ? -12.485 3.265 2.754 1.00 96.62 261 VAL A C 1
ATOM 1980 O O . VAL A 1 261 ? -13.120 3.125 1.711 1.00 96.62 261 VAL A O 1
ATOM 1983 N N . ARG A 1 262 ? -11.673 4.310 2.937 1.00 94.56 262 ARG A N 1
ATOM 1984 C CA . ARG A 1 262 ? -11.498 5.400 1.947 1.00 94.56 262 ARG A CA 1
ATOM 1985 C C . ARG A 1 262 ? -10.151 5.430 1.239 1.00 94.56 262 ARG A C 1
ATOM 1987 O O . ARG A 1 262 ? -9.891 6.341 0.448 1.00 94.56 262 ARG A O 1
ATOM 1994 N N . THR A 1 263 ? -9.293 4.474 1.555 1.00 89.50 263 THR A N 1
ATOM 1995 C CA . THR A 1 263 ? -7.934 4.377 1.031 1.00 89.50 263 THR A CA 1
ATOM 1996 C C . THR A 1 263 ? -7.720 2.931 0.606 1.00 89.50 263 THR A C 1
ATOM 1998 O O . THR A 1 263 ? -7.766 2.054 1.473 1.00 89.50 263 THR A O 1
ATOM 2001 N N . PRO A 1 264 ? -7.517 2.663 -0.693 1.00 87.88 264 PRO A N 1
ATOM 2002 C CA . PRO A 1 264 ? -7.412 1.306 -1.200 1.00 87.88 264 PRO A CA 1
ATOM 2003 C C . PRO A 1 264 ? -6.370 0.464 -0.426 1.00 87.88 264 PRO A C 1
ATOM 2005 O O . PRO A 1 264 ? -6.667 -0.649 0.001 1.00 87.88 264 PRO A O 1
ATOM 2008 N N . GLU A 1 265 ? -5.185 1.002 -0.135 1.00 87.06 265 GLU A N 1
ATOM 2009 C CA . GLU A 1 265 ? -4.089 0.282 0.539 1.00 87.06 265 GLU A CA 1
ATOM 2010 C C . GLU A 1 265 ? -4.481 -0.283 1.910 1.00 87.06 265 GLU A C 1
ATOM 2012 O O . GLU A 1 265 ? -3.910 -1.271 2.372 1.00 87.06 265 GLU A O 1
ATOM 2017 N N . VAL A 1 266 ? -5.472 0.327 2.565 1.00 91.06 266 VAL A N 1
ATOM 2018 C CA . VAL A 1 266 ? -5.967 -0.131 3.862 1.00 91.06 266 VAL A CA 1
ATOM 2019 C C . VAL A 1 266 ? -6.636 -1.497 3.748 1.00 91.06 266 VAL A C 1
ATOM 2021 O O . VAL A 1 266 ? -6.500 -2.293 4.668 1.00 91.06 266 VAL A O 1
ATOM 2024 N N . VAL A 1 267 ? -7.293 -1.818 2.626 1.00 92.44 267 VAL A N 1
ATOM 2025 C CA . VAL A 1 267 ? -7.968 -3.117 2.433 1.00 92.44 267 VAL A CA 1
ATOM 2026 C C . VAL A 1 267 ? -7.000 -4.282 2.659 1.00 92.44 267 VAL A C 1
ATOM 2028 O O . VAL A 1 267 ? -7.352 -5.261 3.314 1.00 92.44 267 VAL A O 1
ATOM 2031 N N . ALA A 1 268 ? -5.766 -4.157 2.162 1.00 88.38 268 ALA A N 1
ATOM 2032 C CA . ALA A 1 268 ? -4.720 -5.160 2.346 1.00 88.38 268 ALA A CA 1
ATOM 2033 C C . ALA A 1 268 ? -4.075 -5.118 3.746 1.00 88.38 268 ALA A C 1
ATOM 2035 O O . ALA A 1 268 ? -3.559 -6.132 4.205 1.00 88.38 268 ALA A O 1
ATOM 2036 N N . ALA A 1 269 ? -4.101 -3.965 4.421 1.00 91.31 269 ALA A N 1
ATOM 2037 C CA . ALA A 1 269 ? -3.504 -3.765 5.745 1.00 91.31 269 ALA A CA 1
ATOM 2038 C C . ALA A 1 269 ? -4.429 -4.142 6.918 1.00 91.31 269 ALA A C 1
ATOM 2040 O O . ALA A 1 269 ? -3.962 -4.288 8.051 1.00 91.31 269 ALA A O 1
ATOM 2041 N N . LEU A 1 270 ? -5.736 -4.280 6.674 1.00 94.88 270 LEU A N 1
ATOM 2042 C CA . LEU A 1 270 ? -6.677 -4.756 7.683 1.00 94.88 270 LEU A CA 1
ATOM 2043 C C . LEU A 1 270 ? -6.350 -6.198 8.080 1.00 94.88 270 LEU A C 1
ATOM 2045 O O . LEU A 1 270 ? -6.106 -7.046 7.216 1.00 94.88 270 LEU A O 1
ATOM 2049 N N . ALA A 1 271 ? -6.431 -6.483 9.379 1.00 95.50 271 ALA A N 1
ATOM 2050 C CA . ALA A 1 271 ? -6.262 -7.825 9.923 1.00 95.50 271 ALA A CA 1
ATOM 2051 C C . ALA A 1 271 ? -7.262 -8.821 9.290 1.00 95.50 271 ALA A C 1
ATOM 2053 O O . ALA A 1 271 ? -8.275 -8.393 8.712 1.00 95.50 271 ALA A O 1
ATOM 2054 N N . PRO A 1 272 ? -6.986 -10.139 9.358 1.00 95.88 272 PRO A N 1
ATOM 2055 C CA . PRO A 1 272 ? -7.937 -11.155 8.922 1.00 95.88 272 PRO A CA 1
ATOM 2056 C C . PRO A 1 272 ? -9.307 -10.943 9.575 1.00 95.88 272 PRO A C 1
ATOM 2058 O O . PRO A 1 272 ? -9.395 -10.694 10.773 1.00 95.88 272 PRO A O 1
ATOM 2061 N N . THR A 1 273 ? -10.364 -11.003 8.770 1.00 96.69 273 THR A N 1
ATOM 2062 C CA . THR A 1 273 ? -11.751 -10.807 9.210 1.00 96.69 273 THR A CA 1
ATOM 2063 C C . THR A 1 273 ? -12.695 -11.518 8.253 1.00 96.69 273 THR A C 1
ATOM 2065 O O . THR A 1 273 ? -12.372 -11.682 7.072 1.00 96.69 273 THR A O 1
ATOM 2068 N N . ARG A 1 274 ? -13.864 -11.907 8.756 1.00 96.00 274 ARG A N 1
ATOM 2069 C CA . ARG A 1 274 ? -14.991 -12.446 7.983 1.00 96.00 274 ARG A CA 1
ATOM 2070 C C . ARG A 1 274 ? -15.927 -11.353 7.468 1.00 96.00 274 ARG A C 1
ATOM 2072 O O . ARG A 1 274 ? -16.779 -11.635 6.633 1.00 96.00 274 ARG A O 1
ATOM 2079 N N . LEU A 1 275 ? -15.778 -10.117 7.949 1.00 98.06 275 LEU A N 1
ATOM 2080 C CA . LEU A 1 275 ? -16.606 -8.995 7.519 1.00 98.06 275 LEU A CA 1
ATOM 2081 C C . LEU A 1 275 ? -16.341 -8.662 6.051 1.00 98.06 275 LEU A C 1
ATOM 2083 O O . LEU A 1 275 ? -15.174 -8.622 5.637 1.00 98.06 275 LEU A O 1
ATOM 2087 N N . PRO A 1 276 ? -17.386 -8.325 5.283 1.00 97.81 276 PRO A N 1
ATOM 2088 C CA . PRO A 1 276 ? -17.225 -7.577 4.052 1.00 97.81 276 PRO A CA 1
ATOM 2089 C C . PRO A 1 276 ? -16.429 -6.293 4.284 1.00 97.81 276 PRO A C 1
ATOM 2091 O O . PRO A 1 276 ? -16.716 -5.524 5.204 1.00 97.81 276 PRO A O 1
ATOM 2094 N N . VAL A 1 277 ? -15.431 -6.050 3.440 1.00 97.94 277 VAL A N 1
ATOM 2095 C CA . VAL A 1 277 ? -14.677 -4.796 3.390 1.00 97.94 277 VAL A CA 1
ATOM 2096 C C . VAL A 1 277 ? -14.900 -4.171 2.028 1.00 97.94 277 VAL A C 1
ATOM 2098 O O . VAL A 1 277 ? -14.653 -4.802 1.000 1.00 97.94 277 VAL A O 1
ATOM 2101 N N . VAL A 1 278 ? -15.314 -2.912 2.017 1.00 97.50 278 VAL A N 1
ATOM 2102 C CA . VAL A 1 278 ? -15.528 -2.137 0.800 1.00 97.50 278 VAL A CA 1
ATOM 2103 C C . VAL A 1 278 ? -14.702 -0.867 0.878 1.00 97.50 278 VAL A C 1
ATOM 2105 O O . VAL A 1 278 ? -14.840 -0.066 1.795 1.00 97.50 278 VAL A O 1
ATOM 2108 N N . CYS A 1 279 ? -13.826 -0.674 -0.097 1.00 96.06 279 CYS A N 1
ATOM 2109 C CA . CYS A 1 279 ? -13.135 0.579 -0.322 1.00 96.06 279 CYS A CA 1
ATOM 2110 C C . CYS A 1 279 ? -13.844 1.366 -1.411 1.00 96.06 279 CYS A C 1
ATOM 2112 O O . CYS A 1 279 ? -13.993 0.872 -2.528 1.00 96.06 279 CYS A O 1
ATOM 2114 N N . VAL A 1 280 ? -14.164 2.620 -1.108 1.00 95.88 280 VAL A N 1
ATOM 2115 C CA . VAL A 1 280 ? -14.596 3.614 -2.092 1.00 95.88 280 VAL A CA 1
ATOM 2116 C C . VAL A 1 280 ? -13.693 4.833 -1.933 1.00 95.88 280 VAL A C 1
ATOM 2118 O O . VAL A 1 280 ? -13.779 5.569 -0.950 1.00 95.88 280 VAL A O 1
ATOM 2121 N N . SER A 1 281 ? -12.745 5.026 -2.848 1.00 93.06 281 SER A N 1
ATOM 2122 C CA . SER A 1 281 ? -11.699 6.041 -2.660 1.00 93.06 281 SER A CA 1
ATOM 2123 C C . SER A 1 281 ? -12.179 7.450 -3.016 1.00 93.06 281 SER A C 1
ATOM 2125 O O . SER A 1 281 ? -11.914 8.404 -2.273 1.00 93.06 281 SER A O 1
ATOM 2127 N N . ARG A 1 282 ? -12.955 7.593 -4.098 1.00 93.00 282 ARG A N 1
ATOM 2128 C CA . ARG A 1 282 ? -13.477 8.887 -4.561 1.00 93.00 282 ARG A CA 1
ATOM 2129 C C . ARG A 1 282 ? -14.626 9.383 -3.690 1.00 93.00 282 ARG A C 1
ATOM 2131 O O . ARG A 1 282 ? -15.447 8.611 -3.213 1.00 93.00 282 ARG A O 1
ATOM 2138 N N . ALA A 1 283 ? -14.665 10.695 -3.476 1.00 93.38 283 ALA A N 1
ATOM 2139 C CA . ALA A 1 283 ? -15.726 11.356 -2.723 1.00 93.38 283 ALA A CA 1
ATOM 2140 C C . ALA A 1 283 ? -17.089 11.198 -3.403 1.00 93.38 283 ALA A C 1
ATOM 2142 O O . ALA A 1 283 ? -18.026 10.725 -2.774 1.00 93.38 283 ALA A O 1
ATOM 2143 N N . GLU A 1 284 ? -17.164 11.538 -4.690 1.00 94.06 284 GLU A N 1
ATOM 2144 C CA . GLU A 1 284 ? -18.381 11.449 -5.508 1.00 94.06 284 GLU A CA 1
ATOM 2145 C C . GLU A 1 284 ? -18.982 10.045 -5.492 1.00 94.06 284 GLU A C 1
ATOM 2147 O O . GLU A 1 284 ? -20.186 9.893 -5.330 1.00 94.06 284 GLU A O 1
ATOM 2152 N N . ASP A 1 285 ? -18.136 9.019 -5.578 1.00 95.25 285 ASP A N 1
ATOM 2153 C CA . ASP A 1 285 ? -18.570 7.625 -5.564 1.00 95.25 285 ASP A CA 1
ATOM 2154 C C . ASP A 1 285 ? -19.202 7.223 -4.220 1.00 95.25 285 ASP A C 1
ATOM 2156 O O . ASP A 1 285 ? -20.142 6.442 -4.228 1.00 95.25 285 ASP A O 1
ATOM 2160 N N . VAL A 1 286 ? -18.730 7.752 -3.080 1.00 96.12 286 VAL A N 1
ATOM 2161 C CA . VAL A 1 286 ? -19.367 7.528 -1.762 1.00 96.12 286 VAL A CA 1
ATOM 2162 C C . VAL A 1 286 ? -20.698 8.258 -1.664 1.00 96.12 286 VAL A C 1
ATOM 2164 O O . VAL A 1 286 ? -21.659 7.703 -1.149 1.00 96.12 286 VAL A O 1
ATOM 2167 N N . MET A 1 287 ? -20.746 9.497 -2.151 1.00 94.56 287 MET A N 1
ATOM 2168 C CA . MET A 1 287 ? -21.927 10.360 -2.045 1.00 94.56 287 MET A CA 1
ATOM 2169 C C . MET A 1 287 ? -23.063 9.932 -2.984 1.00 94.56 287 MET A C 1
ATOM 2171 O O . MET A 1 287 ? -24.203 10.305 -2.754 1.00 94.56 287 MET A O 1
ATOM 2175 N N . ASN A 1 288 ? -22.752 9.178 -4.041 1.00 94.75 288 ASN A N 1
ATOM 2176 C CA . ASN A 1 288 ? -23.732 8.611 -4.971 1.00 94.75 288 ASN A CA 1
ATOM 2177 C C . ASN A 1 288 ? -24.025 7.124 -4.701 1.00 94.75 288 ASN A C 1
ATOM 2179 O O . ASN A 1 288 ? -24.767 6.503 -5.462 1.00 94.75 288 ASN A O 1
ATOM 2183 N N . PHE A 1 289 ? -23.390 6.529 -3.689 1.00 96.62 289 PHE A N 1
ATOM 2184 C CA . PHE A 1 289 ? -23.632 5.143 -3.309 1.00 96.62 289 PHE A CA 1
ATOM 2185 C C . PHE A 1 289 ? -24.957 5.055 -2.546 1.00 96.62 289 PHE A C 1
ATOM 2187 O O . PHE A 1 289 ? -25.261 5.915 -1.725 1.00 96.62 289 PHE A O 1
ATOM 2194 N N . ASP A 1 290 ? -25.742 4.017 -2.804 1.00 96.94 290 ASP A N 1
ATOM 2195 C CA . ASP A 1 290 ? -26.986 3.781 -2.079 1.00 96.94 290 ASP A CA 1
ATOM 2196 C C . ASP A 1 290 ? -26.680 3.118 -0.728 1.00 96.94 290 ASP A C 1
ATOM 2198 O O . ASP A 1 290 ? -26.238 1.964 -0.667 1.00 96.94 290 ASP A O 1
ATOM 2202 N N . TRP A 1 291 ? -26.911 3.880 0.345 1.00 97.25 291 TRP A N 1
ATOM 2203 C CA . TRP A 1 291 ? -26.721 3.485 1.743 1.00 97.25 291 TRP A CA 1
ATOM 2204 C C . TRP A 1 291 ? -28.031 3.116 2.454 1.00 97.25 291 TRP A C 1
ATOM 2206 O O . TRP A 1 291 ? -28.049 3.001 3.677 1.00 97.25 291 TRP A O 1
ATOM 2216 N N . SER A 1 292 ? -29.130 2.921 1.720 1.00 96.00 292 SER A N 1
ATOM 2217 C CA . SER A 1 292 ? -30.489 2.777 2.267 1.00 96.00 292 SER A CA 1
ATOM 2218 C C . SER A 1 292 ? -30.693 1.634 3.267 1.00 96.00 292 SER A C 1
ATOM 2220 O O . SER A 1 292 ? -31.651 1.681 4.043 1.00 96.00 292 SER A O 1
ATOM 2222 N N . THR A 1 293 ? -29.823 0.621 3.303 1.00 97.50 293 THR A N 1
ATOM 2223 C CA . THR A 1 293 ? -29.874 -0.465 4.301 1.00 97.50 293 THR A CA 1
ATOM 2224 C C . THR A 1 293 ? -29.114 -0.134 5.584 1.00 97.50 293 THR A C 1
ATOM 2226 O O . THR A 1 293 ? -29.417 -0.690 6.638 1.00 97.50 293 THR A O 1
ATOM 2229 N N . VAL A 1 294 ? -28.152 0.791 5.523 1.00 98.50 294 VAL A N 1
ATOM 2230 C CA . VAL A 1 294 ? -27.316 1.164 6.665 1.00 98.50 294 VAL A CA 1
ATOM 2231 C C . VAL A 1 294 ? -28.146 1.981 7.650 1.00 98.50 294 VAL A C 1
ATOM 2233 O O . VAL A 1 294 ? -28.922 2.860 7.276 1.00 98.50 294 VAL A O 1
ATOM 2236 N N . ARG A 1 295 ? -28.010 1.666 8.935 1.00 98.44 295 ARG A N 1
ATOM 2237 C CA . ARG A 1 295 ? -28.695 2.345 10.044 1.00 98.44 295 ARG A CA 1
ATOM 2238 C C . ARG A 1 295 ? -27.712 3.023 10.981 1.00 98.44 295 ARG A C 1
ATOM 2240 O O . ARG A 1 295 ? -28.045 4.053 11.554 1.00 98.44 295 ARG A O 1
ATOM 2247 N N . VAL A 1 296 ? -26.512 2.461 11.128 1.00 98.56 296 VAL A N 1
ATOM 2248 C CA . VAL A 1 296 ? -25.473 2.988 12.018 1.00 98.56 296 VAL A CA 1
ATOM 2249 C C . VAL A 1 296 ? -24.121 3.002 11.310 1.00 98.56 296 VAL A C 1
ATOM 2251 O O . VAL A 1 296 ? -23.695 1.993 10.747 1.00 98.56 296 VAL A O 1
ATOM 2254 N N . ALA A 1 297 ? -23.418 4.129 11.388 1.00 98.56 297 ALA A N 1
ATOM 2255 C CA . ALA A 1 297 ? -22.026 4.255 10.972 1.00 98.56 297 ALA A CA 1
ATOM 2256 C C . ALA A 1 297 ? -21.141 4.563 12.184 1.00 98.56 297 ALA A C 1
ATOM 2258 O O . ALA A 1 297 ? -21.341 5.563 12.872 1.00 98.56 297 ALA A O 1
ATOM 2259 N N . LEU A 1 298 ? -20.148 3.710 12.427 1.00 98.38 298 LEU A N 1
ATOM 2260 C CA . LEU A 1 298 ? -19.193 3.827 13.521 1.00 98.38 298 LEU A CA 1
ATOM 2261 C C . LEU A 1 298 ? -17.866 4.396 13.014 1.00 98.38 298 LEU A C 1
ATOM 2263 O O . LEU A 1 298 ? -17.260 3.836 12.100 1.00 98.38 298 LEU A O 1
ATOM 22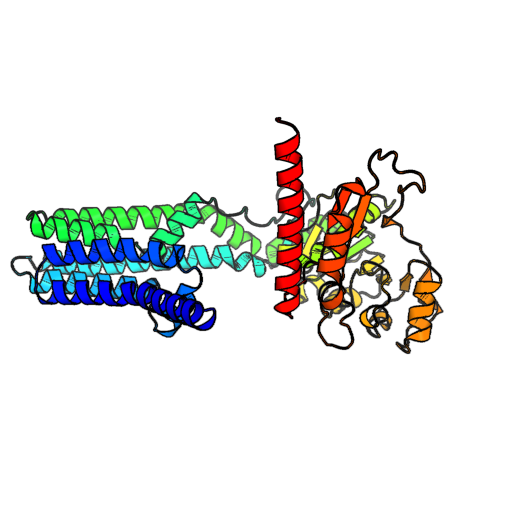67 N N . TYR A 1 299 ? -17.380 5.474 13.622 1.00 97.31 299 TYR A N 1
ATOM 2268 C CA . TYR A 1 299 ? -16.180 6.189 13.188 1.00 97.31 299 TYR A CA 1
ATOM 2269 C C . TYR A 1 299 ? -15.043 6.024 14.193 1.00 97.31 299 TYR A C 1
ATOM 2271 O O . TYR A 1 299 ? -15.178 6.363 15.368 1.00 97.31 299 TYR A O 1
ATOM 2279 N N . THR A 1 300 ? -13.881 5.566 13.724 1.00 93.81 300 THR A N 1
ATOM 2280 C CA . THR A 1 300 ? -12.718 5.324 14.598 1.00 93.81 300 THR A CA 1
ATOM 2281 C C . THR A 1 300 ? -11.797 6.539 14.760 1.00 93.81 300 THR A C 1
ATOM 2283 O O . THR A 1 300 ? -10.797 6.475 15.479 1.00 93.81 300 THR A O 1
ATOM 2286 N N . GLY A 1 301 ? -12.062 7.636 14.048 1.00 90.69 301 GLY A N 1
ATOM 2287 C CA . GLY A 1 301 ? -11.195 8.812 14.023 1.00 90.69 301 GLY A CA 1
ATOM 2288 C C . GLY A 1 301 ? -11.853 10.038 13.391 1.00 90.69 301 GLY A C 1
ATOM 2289 O O . GLY A 1 301 ? -12.765 9.919 12.574 1.00 90.69 301 GLY A O 1
ATOM 2290 N N . ASN A 1 302 ? -11.362 11.219 13.766 1.00 88.44 302 ASN A N 1
ATOM 2291 C CA . ASN A 1 302 ? -11.887 12.524 13.359 1.00 88.44 302 ASN A CA 1
ATOM 2292 C C . ASN A 1 302 ? -11.162 13.046 12.116 1.00 88.44 302 ASN A C 1
ATOM 2294 O O . ASN A 1 302 ? -10.276 13.892 12.208 1.00 88.44 302 ASN A O 1
ATOM 2298 N N . THR A 1 303 ? -11.501 12.512 10.941 1.00 87.88 303 THR A N 1
ATOM 2299 C CA . THR A 1 303 ? -10.877 12.939 9.678 1.00 87.88 303 THR A CA 1
ATOM 2300 C C . THR A 1 303 ? -11.869 13.670 8.779 1.00 87.88 303 THR A C 1
ATOM 2302 O O . THR A 1 303 ? -13.056 13.345 8.756 1.00 87.88 303 THR A O 1
ATOM 2305 N N . GLY A 1 304 ? -11.376 14.596 7.951 1.00 89.81 304 GLY A N 1
ATOM 2306 C CA . GLY A 1 304 ? -12.224 15.354 7.023 1.00 89.81 304 GLY A CA 1
ATOM 2307 C C . GLY A 1 304 ? -12.989 14.482 6.019 1.00 89.81 304 GLY A C 1
ATOM 2308 O O . GLY A 1 304 ? -14.084 14.842 5.596 1.00 89.81 304 GLY A O 1
ATOM 2309 N N . LYS A 1 305 ? -12.483 13.285 5.682 1.00 93.88 305 LYS A N 1
ATOM 2310 C CA . LYS A 1 305 ? -13.193 12.368 4.777 1.00 93.88 305 LYS A CA 1
ATOM 2311 C C . LYS A 1 305 ? -14.469 11.784 5.392 1.00 93.88 305 LYS A C 1
ATOM 2313 O O . LYS A 1 305 ? -15.233 11.187 4.635 1.00 93.88 305 LYS A O 1
ATOM 2318 N N . ASN A 1 306 ? -14.721 11.930 6.695 1.00 94.62 306 ASN A N 1
ATOM 2319 C CA . ASN A 1 306 ? -15.964 11.473 7.330 1.00 94.62 306 ASN A CA 1
ATOM 2320 C C . ASN A 1 306 ? -17.192 12.206 6.771 1.00 94.62 306 ASN A C 1
ATOM 2322 O O . ASN A 1 306 ? -18.250 11.591 6.649 1.00 94.62 306 ASN A O 1
ATOM 2326 N N . LEU A 1 307 ? -17.021 13.468 6.344 1.00 94.62 307 LEU A N 1
ATOM 2327 C CA . LEU A 1 307 ? -18.084 14.318 5.793 1.00 94.62 307 LEU A CA 1
ATOM 2328 C C . LEU A 1 307 ? -18.879 13.638 4.668 1.00 94.62 307 LEU A C 1
ATOM 2330 O O . LEU A 1 307 ? -20.074 13.856 4.527 1.00 94.62 307 LEU A O 1
ATOM 2334 N N . HIS A 1 308 ? -18.222 12.789 3.877 1.00 95.25 308 HIS A N 1
ATOM 2335 C CA . HIS A 1 308 ? -18.854 12.129 2.738 1.00 95.25 308 HIS A CA 1
ATOM 2336 C C . HIS A 1 308 ? -19.966 11.146 3.126 1.00 95.25 308 HIS A C 1
ATOM 2338 O O . HIS A 1 308 ? -20.863 10.963 2.317 1.00 95.25 308 HIS A O 1
ATOM 2344 N N . LEU A 1 309 ? -19.889 10.518 4.308 1.00 97.12 309 LEU A N 1
ATOM 2345 C CA . LEU A 1 309 ? -20.951 9.644 4.823 1.00 97.12 309 LEU A CA 1
ATOM 2346 C C . LEU A 1 309 ? -21.820 10.362 5.864 1.00 97.12 309 LEU A C 1
ATOM 2348 O O . LEU A 1 309 ? -23.010 10.105 5.906 1.00 97.12 309 LEU A O 1
ATOM 2352 N N . LEU A 1 310 ? -21.259 11.300 6.643 1.00 96.25 310 LEU A N 1
ATOM 2353 C CA . LEU A 1 310 ? -21.999 12.121 7.629 1.00 96.25 310 LEU A CA 1
ATOM 2354 C C . LEU A 1 310 ? -23.176 12.911 7.040 1.00 96.25 310 LEU A C 1
ATOM 2356 O O . LEU A 1 310 ? -23.986 13.470 7.767 1.00 96.25 310 LEU A O 1
ATOM 2360 N N . ARG A 1 311 ? -23.232 13.024 5.716 1.00 94.44 311 ARG A N 1
ATOM 2361 C CA . ARG A 1 311 ? -24.307 13.711 5.015 1.00 94.44 311 ARG A CA 1
ATOM 2362 C C . ARG A 1 311 ? -25.595 12.898 4.892 1.00 94.44 311 ARG A C 1
ATOM 2364 O O . ARG A 1 311 ? -26.569 13.463 4.411 1.00 94.44 311 ARG A O 1
ATOM 2371 N N . GLU A 1 312 ? -25.573 11.609 5.227 1.00 97.38 312 GLU A N 1
ATOM 2372 C CA . GLU A 1 312 ? -26.705 10.693 5.075 1.00 97.38 312 GLU A CA 1
ATOM 2373 C C . GLU A 1 312 ? -27.643 10.782 6.290 1.00 97.38 312 GLU A C 1
ATOM 2375 O O . GLU A 1 312 ? -27.392 10.137 7.305 1.00 97.38 312 GLU A O 1
ATOM 2380 N N . PRO A 1 313 ? -28.765 11.523 6.216 1.00 95.31 313 PRO A N 1
ATOM 2381 C CA . PRO A 1 313 ? -29.571 11.845 7.397 1.00 95.31 313 PRO A CA 1
ATOM 2382 C C . PRO A 1 313 ? -30.309 10.637 7.995 1.00 95.31 313 PRO A C 1
ATOM 2384 O O . PRO A 1 313 ? -30.814 10.711 9.110 1.00 95.31 313 PRO A O 1
ATOM 2387 N N . ALA A 1 314 ? -30.421 9.536 7.246 1.00 96.19 314 ALA A N 1
ATOM 2388 C CA . ALA A 1 314 ? -31.077 8.309 7.692 1.00 96.19 314 ALA A CA 1
ATOM 2389 C C . ALA A 1 314 ? -30.146 7.377 8.492 1.00 96.19 314 ALA A C 1
ATOM 2391 O O . ALA A 1 314 ? -30.598 6.342 8.990 1.00 96.19 314 ALA A O 1
ATOM 2392 N N . ILE A 1 315 ? -28.857 7.712 8.599 1.00 98.50 315 ILE A N 1
ATOM 2393 C CA . ILE A 1 315 ? -27.854 6.926 9.314 1.00 98.50 315 ILE A CA 1
ATOM 2394 C C . ILE A 1 315 ? -27.559 7.614 10.644 1.00 98.50 315 ILE A C 1
ATOM 2396 O O . ILE A 1 315 ? -27.251 8.797 10.679 1.00 98.50 315 ILE A O 1
ATOM 2400 N N . LYS A 1 316 ? -27.583 6.857 11.744 1.00 98.44 316 LYS A N 1
ATOM 2401 C CA . LYS A 1 316 ? -27.027 7.327 13.013 1.00 98.44 316 LYS A CA 1
ATOM 2402 C C . LYS A 1 316 ? -25.501 7.276 12.946 1.00 98.44 316 LYS A C 1
ATOM 2404 O O . LYS A 1 316 ? -24.911 6.210 12.745 1.00 98.44 316 LYS A O 1
ATOM 2409 N N . HIS A 1 317 ? -24.857 8.413 13.145 1.00 98.44 317 HIS A N 1
ATOM 2410 C CA . HIS A 1 317 ? -23.414 8.568 13.093 1.00 98.44 317 HIS A CA 1
ATOM 2411 C C . HIS A 1 317 ? -22.822 8.576 14.497 1.00 98.44 317 HIS A C 1
ATOM 2413 O O . HIS A 1 317 ? -23.118 9.451 15.306 1.00 98.44 317 HIS A O 1
ATOM 2419 N N . VAL A 1 318 ? -21.950 7.611 14.778 1.00 98.06 318 VAL A N 1
ATOM 2420 C CA . VAL A 1 318 ? -21.413 7.381 16.120 1.00 98.06 318 VAL A CA 1
ATOM 2421 C C . VAL A 1 318 ? -19.894 7.417 16.104 1.00 98.06 318 VAL A C 1
ATOM 2423 O O . VAL A 1 318 ? -19.244 6.633 15.409 1.00 98.06 318 VAL A O 1
ATOM 2426 N N . PHE A 1 319 ? -19.299 8.283 16.915 1.00 96.31 319 PHE A N 1
ATOM 2427 C CA . PHE A 1 319 ? -17.862 8.251 17.147 1.00 96.31 319 PHE A CA 1
ATOM 2428 C C . PHE A 1 319 ? -17.510 7.220 18.216 1.00 96.31 319 PHE A C 1
ATOM 2430 O O . PHE A 1 319 ? -17.963 7.327 19.349 1.00 96.31 319 PHE A O 1
ATOM 2437 N N . ILE A 1 320 ? -16.667 6.249 17.864 1.00 94.69 320 ILE A N 1
ATOM 2438 C CA . ILE A 1 320 ? -16.182 5.200 18.780 1.00 94.69 320 ILE A CA 1
ATOM 2439 C C . ILE A 1 320 ? -14.671 5.295 19.036 1.00 94.69 320 ILE A C 1
ATOM 2441 O O . ILE A 1 320 ? -14.127 4.620 19.909 1.00 94.69 320 ILE A O 1
ATOM 2445 N N . GLY A 1 321 ? -13.968 6.116 18.249 1.00 91.75 321 GLY A N 1
ATOM 2446 C CA . GLY A 1 321 ? -12.527 6.298 18.364 1.00 91.75 321 GLY A CA 1
ATOM 2447 C C . GLY A 1 321 ? -11.726 5.002 18.180 1.00 91.75 321 GLY A C 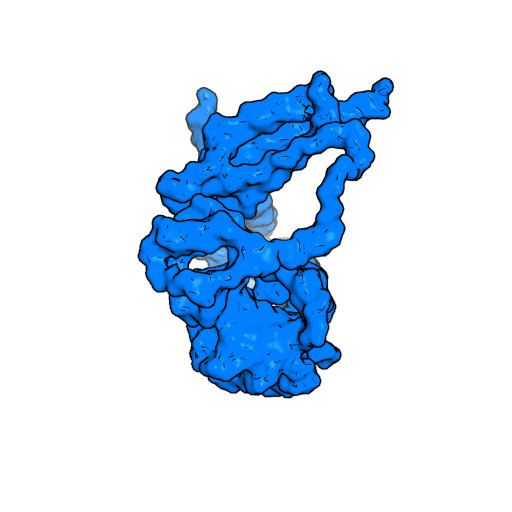1
ATOM 2448 O O . GLY A 1 321 ? -12.153 4.034 17.547 1.00 91.75 321 GLY A O 1
ATOM 2449 N N . HIS A 1 322 ? -10.513 4.993 18.723 1.00 87.69 322 HIS A N 1
ATOM 2450 C CA . HIS A 1 322 ? -9.608 3.839 18.696 1.00 87.69 322 HIS A CA 1
ATOM 2451 C C . HIS A 1 322 ? -8.891 3.665 20.041 1.00 87.69 322 HIS A C 1
ATOM 2453 O O . HIS A 1 322 ? -7.713 3.309 20.113 1.00 87.69 322 HIS A O 1
ATOM 2459 N N . GLY A 1 323 ? -9.627 3.951 21.114 1.00 76.19 323 GLY A N 1
ATOM 2460 C CA . GLY A 1 323 ? -9.145 3.977 22.486 1.00 76.19 323 GLY A CA 1
ATOM 2461 C C . GLY A 1 323 ? -9.330 5.345 23.132 1.00 76.19 323 GLY A C 1
ATOM 2462 O O . GLY A 1 323 ? -9.176 6.380 22.487 1.00 76.19 323 GLY A O 1
ATOM 2463 N N . ASP A 1 324 ? -9.627 5.311 24.424 1.00 72.81 324 ASP A N 1
ATOM 2464 C CA . ASP A 1 324 ? -9.699 6.482 25.286 1.00 72.81 324 ASP A CA 1
ATOM 2465 C C . ASP A 1 324 ? -8.277 6.880 25.706 1.00 72.81 324 ASP A C 1
ATOM 2467 O O . ASP A 1 324 ? -7.552 6.077 26.296 1.00 72.81 324 ASP A O 1
ATOM 2471 N N . SER A 1 325 ? -7.858 8.101 25.370 1.00 66.06 325 SER A N 1
ATOM 2472 C CA . SER A 1 325 ? -6.525 8.634 25.671 1.00 66.06 325 SER A CA 1
ATOM 2473 C C . SER A 1 325 ? -6.643 9.968 26.406 1.00 66.06 325 SER A C 1
ATOM 2475 O O . SER A 1 325 ? -7.484 10.791 26.063 1.00 66.06 325 SER A O 1
ATOM 2477 N N . ASP A 1 326 ? -5.733 10.231 27.346 1.00 62.97 326 ASP A N 1
ATOM 2478 C CA . ASP A 1 326 ? -5.627 11.510 28.078 1.00 62.97 326 ASP A CA 1
ATOM 2479 C C . ASP A 1 326 ? -4.922 12.610 27.265 1.00 62.97 326 ASP A C 1
ATOM 2481 O O . ASP A 1 326 ? -4.263 13.484 27.810 1.00 62.97 326 ASP A O 1
ATOM 2485 N N . LYS A 1 327 ? -4.993 12.536 25.933 1.00 66.88 327 LYS A N 1
ATOM 2486 C CA . LYS A 1 327 ? -4.422 13.568 25.059 1.00 66.88 327 LYS A CA 1
ATOM 2487 C C . LYS A 1 327 ? -5.531 14.516 24.657 1.00 66.88 327 LYS A C 1
ATOM 2489 O O . LYS A 1 327 ? -6.566 14.015 24.219 1.00 66.88 327 LYS A O 1
ATOM 2494 N N . ASP A 1 328 ? -5.265 15.814 24.638 1.00 61.72 328 ASP A N 1
ATOM 2495 C CA . ASP A 1 328 ? -6.230 16.855 24.245 1.00 61.72 328 ASP A CA 1
ATOM 2496 C C . ASP A 1 328 ? -6.876 16.576 22.881 1.00 61.72 328 ASP A C 1
ATOM 2498 O O . ASP A 1 328 ? -8.074 16.749 22.680 1.00 61.72 328 ASP A O 1
ATOM 2502 N N . SER A 1 329 ? -6.108 15.992 21.956 1.00 62.25 329 SER A N 1
ATOM 2503 C CA . SER A 1 329 ? -6.602 15.528 20.652 1.00 62.25 329 SER A CA 1
ATOM 2504 C C . SER A 1 329 ? -7.769 14.519 20.700 1.00 62.25 329 SER A C 1
ATOM 2506 O O . SER A 1 329 ? -8.417 14.304 19.674 1.00 62.25 329 SER A O 1
ATOM 2508 N N . SER A 1 330 ? -8.022 13.877 21.844 1.00 69.62 330 SER A N 1
ATOM 2509 C CA . SER A 1 330 ? -9.037 12.824 22.014 1.00 69.62 330 SER A CA 1
ATOM 2510 C C . SER A 1 330 ? -10.437 13.403 22.227 1.00 69.62 330 SER A C 1
ATOM 2512 O O . SER A 1 330 ? -11.409 12.821 21.754 1.00 69.62 330 SER A O 1
ATOM 2514 N N . SER A 1 331 ? -10.535 14.569 22.869 1.00 78.75 331 SER A N 1
ATOM 2515 C CA . SER A 1 331 ? -11.763 15.346 23.071 1.00 78.75 331 SER A CA 1
ATOM 2516 C C . SER A 1 331 ? -11.810 16.509 22.076 1.00 78.75 331 SER A C 1
ATOM 2518 O O . SER A 1 331 ? -11.607 17.672 22.410 1.00 78.75 331 SER A O 1
ATOM 2520 N N . ASN A 1 332 ? -11.996 16.171 20.802 1.00 84.19 332 ASN A N 1
ATOM 2521 C CA . ASN A 1 332 ? -11.887 17.119 19.696 1.00 84.19 332 ASN A CA 1
ATOM 2522 C C . ASN A 1 332 ? -13.239 17.808 19.399 1.00 84.19 332 ASN A C 1
ATOM 2524 O O . ASN A 1 332 ? -14.254 17.112 19.340 1.00 84.19 332 ASN A O 1
ATOM 2528 N N . PRO A 1 333 ? -13.278 19.121 19.086 1.00 88.75 333 PRO A N 1
ATOM 2529 C CA . PRO A 1 333 ? -14.506 19.806 18.663 1.00 88.75 333 PRO A CA 1
ATOM 2530 C C . PRO A 1 333 ? -15.212 19.186 17.447 1.00 88.75 333 PRO A C 1
ATOM 2532 O O . PRO A 1 333 ? -16.416 19.368 17.281 1.00 88.75 333 PRO A O 1
ATOM 2535 N N . VAL A 1 334 ? -14.497 18.439 16.597 1.00 90.69 334 VAL A N 1
ATOM 2536 C CA . VAL A 1 334 ? -15.090 17.673 15.488 1.00 90.69 334 VAL A CA 1
ATOM 2537 C C . VAL A 1 334 ? -16.119 16.665 15.993 1.00 90.69 334 VAL A C 1
ATOM 2539 O O . VAL A 1 334 ? -17.083 16.413 15.282 1.00 90.69 334 VAL A O 1
ATOM 2542 N N . SER A 1 335 ? -15.995 16.141 17.217 1.00 92.31 335 SER A N 1
ATOM 2543 C CA . SER A 1 335 ? -16.945 15.164 17.759 1.00 92.31 335 SER A CA 1
ATOM 2544 C C . SER A 1 335 ? -18.390 15.691 17.847 1.00 92.31 335 SER A C 1
ATOM 2546 O O . SER A 1 335 ? -19.321 14.899 17.924 1.00 92.31 335 SER A O 1
ATOM 2548 N N . LYS A 1 336 ? -18.603 17.014 17.748 1.00 93.81 336 LYS A N 1
ATOM 2549 C CA . LYS A 1 336 ? -19.933 17.645 17.663 1.00 93.81 336 LYS A CA 1
ATOM 2550 C C . LYS A 1 336 ? -20.747 17.253 16.426 1.00 93.81 336 LYS A C 1
ATOM 2552 O O . LYS A 1 336 ? -21.947 17.494 16.410 1.00 93.81 336 LYS A O 1
ATOM 2557 N N . VAL A 1 337 ? -20.104 16.730 15.379 1.00 94.56 337 VAL A N 1
ATOM 2558 C CA . VAL A 1 337 ? -20.793 16.353 14.132 1.00 94.56 337 VAL A CA 1
ATOM 2559 C C . VAL A 1 337 ? -21.502 15.003 14.219 1.00 94.56 337 VAL A C 1
ATOM 2561 O O . VAL A 1 337 ? -22.265 14.676 13.319 1.00 94.56 337 VAL A O 1
ATOM 2564 N N . PHE A 1 338 ? -21.204 14.199 15.241 1.00 96.38 338 PHE A N 1
ATOM 2565 C CA . PHE A 1 338 ? -21.806 12.882 15.422 1.00 96.38 338 PHE A CA 1
ATOM 2566 C C . PHE A 1 338 ? -23.064 12.985 16.279 1.00 96.38 338 PHE A C 1
ATOM 2568 O O . PHE A 1 338 ? -23.154 13.841 17.161 1.00 96.38 338 PHE A O 1
ATOM 2575 N N . ASP A 1 339 ? -24.011 12.082 16.042 1.00 97.44 339 ASP A N 1
ATOM 2576 C CA . ASP A 1 339 ? -25.208 11.958 16.871 1.00 97.44 339 ASP A CA 1
ATOM 2577 C C . ASP A 1 339 ? -24.837 11.501 18.281 1.00 97.44 339 ASP A C 1
ATOM 2579 O O . ASP A 1 339 ? -25.371 12.012 19.265 1.00 97.44 339 ASP A O 1
ATOM 2583 N N . GLU A 1 340 ? -23.895 10.555 18.369 1.00 97.62 340 GLU A N 1
ATOM 2584 C CA . GLU A 1 340 ? -23.395 10.017 19.628 1.00 97.62 340 GLU A CA 1
ATOM 2585 C C . GLU A 1 340 ? -21.868 9.864 19.629 1.00 97.62 340 GLU A C 1
ATOM 2587 O O . GLU A 1 340 ? -21.218 9.610 18.611 1.00 97.62 340 GLU A O 1
ATOM 2592 N N . VAL A 1 341 ? -21.298 9.976 20.823 1.00 95.81 341 VAL A N 1
ATOM 2593 C CA . VAL A 1 341 ? -19.888 9.771 21.134 1.00 95.81 341 VAL A CA 1
ATOM 2594 C C . VAL A 1 341 ? -19.809 8.685 22.196 1.00 95.81 341 VAL A C 1
ATOM 2596 O O . VAL A 1 341 ? -20.185 8.889 23.349 1.00 95.81 341 VAL A O 1
ATOM 2599 N N . TRP A 1 342 ? -19.342 7.510 21.798 1.00 95.88 342 TRP A N 1
ATOM 2600 C CA . TRP A 1 342 ? -19.264 6.345 22.666 1.00 95.88 342 TRP A CA 1
ATOM 2601 C C . TRP A 1 342 ? -17.911 6.290 23.367 1.00 95.88 342 TRP A C 1
ATOM 2603 O O . TRP A 1 342 ? -16.865 6.232 22.721 1.00 95.88 342 TRP A O 1
ATOM 2613 N N . VAL A 1 343 ? -17.943 6.297 24.698 1.00 93.94 343 VAL A N 1
ATOM 2614 C CA . VAL A 1 343 ? -16.758 6.324 25.566 1.00 93.94 343 VAL A CA 1
ATOM 2615 C C . VAL A 1 343 ? -16.699 5.092 26.464 1.00 93.94 343 VAL A C 1
ATOM 2617 O O . VAL A 1 343 ? -17.706 4.416 26.693 1.00 93.94 343 VAL A O 1
ATOM 2620 N N . ALA A 1 344 ? -15.516 4.799 27.013 1.00 91.94 344 ALA A N 1
ATOM 2621 C CA . ALA A 1 344 ? -15.326 3.603 27.830 1.00 91.94 344 ALA A CA 1
ATOM 2622 C C . ALA A 1 344 ? -15.988 3.674 29.215 1.00 91.94 344 ALA A C 1
ATOM 2624 O O . ALA A 1 344 ? -16.162 2.641 29.855 1.00 91.94 344 ALA A O 1
ATOM 2625 N N . GLY A 1 345 ? -16.330 4.866 29.699 1.00 92.81 345 GLY A N 1
ATOM 2626 C CA . GLY A 1 345 ? -16.926 5.063 31.017 1.00 92.81 345 GLY A CA 1
ATOM 2627 C C . GLY A 1 345 ? -16.825 6.514 31.489 1.00 92.81 345 GLY A C 1
ATOM 2628 O O . GLY A 1 345 ? -16.495 7.391 30.679 1.00 92.81 345 GLY A O 1
ATOM 2629 N N . PRO A 1 346 ? -17.028 6.768 32.795 1.00 93.31 346 PRO A N 1
ATOM 2630 C CA . PRO A 1 346 ? -17.154 8.120 33.342 1.00 93.31 346 PRO A CA 1
ATOM 2631 C C . PRO A 1 346 ? -15.955 9.021 33.039 1.00 93.31 346 PRO A C 1
ATOM 2633 O O . PRO A 1 346 ? -16.124 10.157 32.613 1.00 93.31 346 PRO A O 1
ATOM 2636 N N . ALA A 1 347 ? -14.731 8.487 33.122 1.00 89.94 347 ALA A N 1
ATOM 2637 C CA . ALA A 1 347 ? -13.524 9.252 32.806 1.00 89.94 347 ALA A CA 1
ATOM 2638 C C . ALA A 1 347 ? -13.501 9.759 31.351 1.00 89.94 347 ALA A C 1
ATOM 2640 O O . ALA A 1 347 ? -13.029 10.860 31.083 1.00 89.94 347 ALA A O 1
ATOM 2641 N N . GLY A 1 348 ? -14.017 8.978 30.396 1.00 89.88 348 GLY A N 1
ATOM 2642 C CA . GLY A 1 348 ? -14.124 9.410 29.002 1.00 89.88 348 GLY A CA 1
ATOM 2643 C C . GLY A 1 348 ? -15.152 10.528 28.817 1.00 89.88 348 GLY A C 1
ATOM 2644 O O . GLY A 1 348 ? -14.893 11.471 28.068 1.00 89.88 348 GLY A O 1
ATOM 2645 N N . ARG A 1 349 ? -16.273 10.467 29.545 1.00 91.81 349 ARG A N 1
ATOM 2646 C CA . ARG A 1 349 ? -17.278 11.539 29.584 1.00 91.81 349 ARG A CA 1
ATOM 2647 C C . ARG A 1 349 ? -16.700 12.820 30.183 1.00 91.81 349 ARG A C 1
ATOM 2649 O O . ARG A 1 349 ? -16.829 13.886 29.582 1.00 91.81 349 ARG A O 1
ATOM 2656 N N . ASP A 1 350 ? -16.013 12.708 31.315 1.00 91.06 350 ASP A N 1
ATOM 2657 C CA . ASP A 1 350 ? -15.422 13.852 32.009 1.00 91.06 350 ASP A CA 1
ATOM 2658 C C . ASP A 1 350 ? -14.377 14.570 31.147 1.00 91.06 350 ASP A C 1
ATOM 2660 O O . ASP A 1 350 ? -14.317 15.796 31.164 1.00 91.06 350 ASP A O 1
ATOM 2664 N N . ARG A 1 351 ? -13.613 13.853 30.307 1.00 88.56 351 ARG A N 1
ATOM 2665 C CA . ARG A 1 351 ? -12.702 14.496 29.339 1.00 88.56 351 ARG A CA 1
ATOM 2666 C C . ARG A 1 351 ? -13.435 15.444 28.396 1.00 88.56 351 ARG A C 1
ATOM 2668 O O . ARG A 1 351 ? -12.978 16.561 28.193 1.00 88.56 351 ARG A O 1
ATOM 2675 N N . TYR A 1 352 ? -14.570 15.032 27.835 1.00 89.44 352 TYR A N 1
ATOM 2676 C CA . TYR A 1 352 ? -15.349 15.914 26.965 1.00 89.44 352 TYR A CA 1
ATOM 2677 C C . TYR A 1 352 ? -15.918 17.110 27.730 1.00 89.44 352 TYR A C 1
ATOM 2679 O O . TYR A 1 352 ? -15.809 18.230 27.231 1.00 89.44 352 TYR A O 1
ATOM 2687 N N . ARG A 1 353 ? -16.429 16.897 28.951 1.00 87.94 353 ARG A N 1
ATOM 2688 C CA . ARG A 1 353 ? -16.915 17.978 29.826 1.00 87.94 353 ARG A CA 1
ATOM 2689 C C . ARG A 1 353 ? -15.825 19.000 30.160 1.00 87.94 353 ARG A C 1
ATOM 2691 O O . ARG A 1 353 ? -16.092 20.192 30.123 1.00 87.94 353 ARG A O 1
ATOM 2698 N N . ASN A 1 354 ? -14.605 18.537 30.427 1.00 88.38 354 ASN A N 1
ATOM 2699 C CA . ASN A 1 354 ? -13.483 19.380 30.850 1.00 88.38 354 ASN A CA 1
ATOM 2700 C C . ASN A 1 354 ? -12.717 20.028 29.683 1.00 88.38 354 ASN A C 1
ATOM 2702 O O . ASN A 1 354 ? -11.864 20.878 29.913 1.00 88.38 354 ASN A O 1
ATOM 2706 N N . SER A 1 355 ? -12.965 19.601 28.442 1.00 84.75 355 SER A N 1
ATOM 2707 C CA . SER A 1 355 ? -12.193 20.031 27.264 1.00 84.75 355 SER A CA 1
ATOM 2708 C C . SER A 1 355 ? -12.671 21.327 26.603 1.00 84.75 355 SER A C 1
ATOM 2710 O O . SER A 1 355 ? -12.081 21.737 25.606 1.00 84.75 355 SER A O 1
ATOM 2712 N N . ASP A 1 356 ? -13.786 21.909 27.057 1.00 82.88 356 ASP A N 1
ATOM 2713 C CA . ASP A 1 356 ? -14.490 23.017 26.386 1.00 82.88 356 ASP A CA 1
ATOM 2714 C C . ASP A 1 356 ? -14.777 22.772 24.883 1.00 82.88 356 ASP A C 1
ATOM 2716 O O . ASP A 1 356 ? -15.087 23.692 24.122 1.00 82.88 356 ASP A O 1
ATOM 2720 N N . ALA A 1 357 ? -14.744 21.513 24.420 1.00 85.56 357 ALA A N 1
ATOM 2721 C CA . ALA A 1 357 ? -14.935 21.159 23.010 1.00 85.56 357 ALA A CA 1
ATOM 2722 C C . ALA A 1 357 ? -16.359 21.452 22.490 1.00 85.56 357 ALA A C 1
ATOM 2724 O O . ALA A 1 357 ? -16.606 21.435 21.276 1.00 85.56 357 ALA A O 1
ATOM 2725 N N . GLY A 1 358 ? -17.303 21.716 23.401 1.00 88.88 358 GLY A N 1
ATOM 2726 C CA . GLY A 1 358 ? -18.705 22.012 23.104 1.00 88.88 358 GLY A CA 1
ATOM 2727 C C . GLY A 1 358 ? -19.514 20.792 22.653 1.00 88.88 358 GLY A C 1
ATOM 2728 O O . GLY A 1 358 ? -20.537 20.952 21.989 1.00 88.88 358 GLY A O 1
ATOM 2729 N N . VAL A 1 359 ? -19.041 19.578 22.952 1.00 92.56 359 VAL A N 1
ATOM 2730 C CA . VAL A 1 359 ? -19.804 18.340 22.741 1.00 92.56 359 VAL A CA 1
ATOM 2731 C C . VAL A 1 359 ? -20.888 18.257 23.809 1.00 92.56 359 VAL A C 1
ATOM 2733 O O . VAL A 1 359 ? -20.610 18.427 24.993 1.00 92.56 359 VAL A O 1
ATOM 2736 N N . ARG A 1 360 ? -22.127 18.018 23.379 1.00 93.50 360 ARG A N 1
ATOM 2737 C CA . ARG A 1 360 ? -23.286 17.933 24.270 1.00 93.50 360 ARG A CA 1
ATOM 2738 C C . ARG A 1 360 ? -23.195 16.686 25.148 1.00 93.50 360 ARG A C 1
ATOM 2740 O O . ARG A 1 360 ? -22.893 15.610 24.636 1.00 93.50 360 ARG A O 1
ATOM 2747 N N . ASP A 1 361 ? -23.473 16.816 26.441 1.00 92.94 361 ASP A N 1
ATOM 2748 C CA . ASP A 1 361 ? -23.324 15.711 27.397 1.00 92.94 361 ASP A CA 1
ATOM 2749 C C . ASP A 1 361 ? -24.300 14.558 27.116 1.00 92.94 361 ASP A C 1
ATOM 2751 O O . ASP A 1 361 ? -23.955 13.390 27.294 1.00 92.94 361 ASP A O 1
ATOM 2755 N N . GLU A 1 362 ? -25.492 14.869 26.600 1.00 95.56 362 GLU A N 1
ATOM 2756 C CA . GLU A 1 362 ? -26.489 13.885 26.177 1.00 95.56 362 GLU A CA 1
ATOM 2757 C C . GLU A 1 362 ? -26.073 13.085 24.934 1.00 95.56 362 GLU A C 1
ATOM 2759 O O . GLU A 1 362 ? -26.580 11.988 24.719 1.00 95.56 362 GLU A O 1
ATOM 2764 N N . ALA A 1 363 ? -25.134 13.602 24.133 1.00 95.44 363 ALA A N 1
ATOM 2765 C CA . ALA A 1 363 ? -24.560 12.865 23.010 1.00 95.44 363 ALA A CA 1
ATOM 2766 C C . ALA A 1 363 ? -23.474 11.878 23.470 1.00 95.44 363 ALA A C 1
ATOM 2768 O O . ALA A 1 363 ? -23.047 11.030 22.692 1.00 95.44 363 ALA A O 1
ATOM 2769 N N . ILE A 1 364 ? -23.002 11.967 24.718 1.00 95.50 364 ILE A N 1
ATOM 2770 C CA . ILE A 1 364 ? -21.958 11.088 25.243 1.00 95.50 364 ILE A CA 1
ATOM 2771 C C . ILE A 1 364 ? -22.603 9.858 25.880 1.00 95.50 364 ILE A C 1
ATOM 2773 O O . ILE A 1 364 ? -23.352 9.958 26.857 1.00 95.50 364 ILE A O 1
ATOM 2777 N N . VAL A 1 365 ? -22.259 8.679 25.363 1.00 96.94 365 VAL A N 1
ATOM 2778 C CA . VAL A 1 365 ? -22.798 7.393 25.818 1.00 96.94 365 VAL A CA 1
ATOM 2779 C C . VAL A 1 365 ? -21.664 6.519 26.340 1.00 96.94 365 VAL A C 1
ATOM 2781 O O . VAL A 1 365 ? -20.668 6.281 25.662 1.00 96.94 365 VAL A O 1
ATOM 2784 N N . GLU A 1 366 ? -21.810 6.024 27.563 1.00 95.94 366 GLU A N 1
ATOM 2785 C CA . GLU A 1 366 ? -20.834 5.132 28.186 1.00 95.94 366 GLU A CA 1
ATOM 2786 C C . GLU A 1 366 ? -21.151 3.684 27.812 1.00 95.94 366 GLU A C 1
ATOM 2788 O O . GLU A 1 366 ? -22.170 3.137 28.229 1.00 95.94 366 GLU A O 1
ATOM 2793 N N . VAL A 1 367 ? -20.284 3.060 27.012 1.00 94.06 367 VAL A N 1
ATOM 2794 C CA . VAL A 1 367 ? -20.510 1.708 26.457 1.00 94.06 367 VAL A CA 1
ATOM 2795 C C . VAL A 1 367 ? -19.453 0.692 26.889 1.00 94.06 367 VAL A C 1
ATOM 2797 O O . VAL A 1 367 ? -19.478 -0.465 26.465 1.00 94.06 367 VAL A O 1
ATOM 2800 N N . GLY A 1 368 ? -18.496 1.101 27.723 1.00 91.94 368 GLY A N 1
ATOM 2801 C CA . GLY A 1 368 ? -17.381 0.241 28.097 1.00 91.94 368 GLY A CA 1
ATOM 2802 C C . GLY A 1 368 ? -16.380 0.047 26.958 1.00 91.94 368 GLY A C 1
ATOM 2803 O O . GLY A 1 368 ? -16.253 0.854 26.037 1.00 91.94 368 GLY A O 1
ATOM 2804 N N . ARG A 1 369 ? -15.644 -1.065 27.013 1.00 90.38 369 ARG A N 1
ATOM 2805 C CA . ARG A 1 369 ? -14.700 -1.468 25.962 1.00 90.38 369 ARG A CA 1
ATOM 2806 C C . ARG A 1 369 ? -15.081 -2.840 25.403 1.00 90.38 369 ARG A C 1
ATOM 2808 O O . ARG A 1 369 ? -14.487 -3.832 25.827 1.00 90.38 369 ARG A O 1
ATOM 2815 N N . PRO A 1 370 ? -16.031 -2.922 24.452 1.00 90.56 370 PRO A N 1
ATOM 2816 C CA . PRO A 1 370 ? -16.439 -4.188 23.828 1.00 90.56 370 PRO A CA 1
ATOM 2817 C C . PRO A 1 370 ? -15.276 -4.999 23.229 1.00 90.56 370 PRO A C 1
ATOM 2819 O O . PRO A 1 370 ? -15.285 -6.224 23.216 1.00 90.56 370 PRO A O 1
ATOM 2822 N N . GLN A 1 371 ? -14.218 -4.320 22.789 1.00 87.81 371 GLN A N 1
ATOM 2823 C CA . GLN A 1 371 ? -12.971 -4.915 22.305 1.00 87.81 371 GLN A CA 1
ATOM 2824 C C . GLN A 1 371 ? -12.184 -5.699 23.373 1.00 87.81 371 GLN A C 1
ATOM 2826 O O . GLN A 1 371 ? -11.242 -6.408 23.036 1.00 87.81 371 GLN A O 1
ATOM 2831 N N . LEU A 1 372 ? -12.525 -5.557 24.658 1.00 86.88 372 LEU A N 1
ATOM 2832 C CA . LEU A 1 372 ? -11.942 -6.334 25.757 1.00 86.88 372 LEU A CA 1
ATOM 2833 C C . LEU A 1 372 ? -12.848 -7.494 26.199 1.00 86.88 372 LEU A C 1
ATOM 2835 O O . LEU A 1 372 ? -12.504 -8.213 27.138 1.00 86.88 372 LEU A O 1
ATOM 2839 N N . THR A 1 373 ? -13.997 -7.701 25.548 1.00 82.94 373 THR A N 1
ATOM 2840 C CA . THR A 1 373 ? -14.896 -8.814 25.867 1.00 82.94 373 THR A CA 1
ATOM 2841 C C . THR A 1 373 ? -14.183 -10.150 25.652 1.00 82.94 373 THR A C 1
ATOM 2843 O O . THR A 1 373 ? -13.789 -10.481 24.531 1.00 82.94 373 THR A O 1
ATOM 2846 N N . GLY A 1 374 ? -14.064 -10.930 26.731 1.00 77.56 374 GLY A N 1
ATOM 2847 C CA . GLY A 1 374 ? -13.357 -12.215 26.765 1.00 77.56 374 GLY A CA 1
ATOM 2848 C C . GLY A 1 374 ? -12.000 -12.166 27.475 1.00 77.56 374 GLY A C 1
ATOM 2849 O O . GLY A 1 374 ? -11.402 -13.214 27.698 1.00 77.56 374 GLY A O 1
ATOM 2850 N N . ILE A 1 375 ? -11.523 -10.981 27.875 1.00 83.56 375 ILE A N 1
ATOM 2851 C CA . ILE A 1 375 ? -10.350 -10.863 28.747 1.00 83.56 375 ILE A CA 1
ATOM 2852 C C . ILE A 1 375 ? -10.779 -11.149 30.186 1.00 83.56 375 ILE A C 1
ATOM 2854 O O . ILE A 1 375 ? -11.561 -10.401 30.772 1.00 83.56 375 ILE A O 1
ATOM 2858 N N . ALA A 1 376 ? -10.247 -12.225 30.761 1.00 80.75 376 ALA A N 1
ATOM 2859 C CA . ALA A 1 376 ? -10.410 -12.526 32.175 1.00 80.75 376 ALA A CA 1
ATOM 2860 C C . ALA A 1 376 ? -9.401 -11.725 33.008 1.00 80.75 376 ALA A C 1
ATOM 2862 O O . ALA A 1 376 ? -8.211 -11.677 32.690 1.00 80.75 376 ALA A O 1
ATOM 2863 N N . ALA A 1 377 ? -9.871 -11.115 34.094 1.00 81.69 377 ALA A N 1
ATOM 2864 C CA . ALA A 1 377 ? -8.993 -10.573 35.120 1.00 81.69 377 ALA A CA 1
ATOM 2865 C C . ALA A 1 377 ? -8.519 -11.720 36.024 1.00 81.69 377 ALA A C 1
ATOM 2867 O O . ALA A 1 377 ? -9.335 -12.481 36.539 1.00 81.69 377 ALA A O 1
ATOM 2868 N N . GLY A 1 378 ? -7.208 -11.849 36.216 1.00 82.62 378 GLY A N 1
ATOM 2869 C CA . GLY A 1 378 ? -6.636 -12.874 37.082 1.00 82.62 378 GLY A CA 1
ATOM 2870 C C . GLY A 1 378 ? -5.154 -13.126 36.809 1.00 82.62 378 GLY A C 1
ATOM 2871 O O . GLY A 1 378 ? -4.561 -12.476 35.941 1.00 82.62 378 GLY A O 1
ATOM 2872 N N . PRO A 1 379 ? -4.536 -14.059 37.551 1.00 80.88 379 PRO A N 1
ATOM 2873 C CA . PRO A 1 379 ? -3.172 -14.492 37.289 1.00 80.88 379 PRO A CA 1
ATOM 2874 C C . PRO A 1 379 ? -3.036 -15.000 35.852 1.00 80.88 379 PRO A C 1
ATOM 2876 O O . PRO A 1 379 ? -3.844 -15.794 35.382 1.00 80.88 379 PRO A O 1
ATOM 2879 N N . THR A 1 380 ? -1.985 -14.566 35.157 1.00 79.25 380 THR A N 1
ATOM 2880 C CA . THR A 1 380 ? -1.730 -14.981 33.764 1.00 79.25 380 THR A CA 1
ATOM 2881 C C . THR A 1 380 ? -1.268 -16.435 33.636 1.00 79.25 380 THR A C 1
ATOM 2883 O O . THR A 1 380 ? -1.165 -16.935 32.522 1.00 79.25 380 THR A O 1
ATOM 2886 N N . GLY A 1 381 ? -0.940 -17.098 34.752 1.00 81.88 381 GLY A N 1
ATOM 2887 C CA . GLY A 1 381 ? -0.317 -18.425 34.765 1.00 81.88 381 GLY A CA 1
ATOM 2888 C C . GLY A 1 381 ? 1.130 -18.438 34.261 1.00 81.88 381 GLY A C 1
ATOM 2889 O O . GLY A 1 381 ? 1.732 -19.501 34.181 1.00 81.88 381 GLY A O 1
ATOM 2890 N N . ASN A 1 382 ? 1.699 -17.275 33.924 1.00 83.31 382 ASN A N 1
ATOM 2891 C CA . ASN A 1 382 ? 3.090 -17.175 33.503 1.00 83.31 382 ASN A CA 1
ATOM 2892 C C . ASN A 1 382 ? 4.020 -17.466 34.687 1.00 83.31 382 ASN A C 1
ATOM 2894 O O . ASN A 1 382 ? 3.947 -16.786 35.709 1.00 83.31 382 ASN A O 1
ATOM 2898 N N . GLU A 1 383 ? 4.934 -18.418 34.508 1.00 87.31 383 GLU A N 1
ATOM 2899 C CA . GLU A 1 383 ? 5.981 -18.736 35.490 1.00 87.31 383 GLU A CA 1
ATOM 2900 C C . GLU A 1 383 ? 7.024 -17.613 35.601 1.00 87.31 383 GLU A C 1
ATOM 2902 O O . GLU A 1 383 ? 7.596 -17.386 36.664 1.00 87.31 383 GLU A O 1
ATOM 2907 N N . VAL A 1 384 ? 7.235 -16.871 34.507 1.00 90.00 384 VAL A N 1
ATOM 2908 C CA . VAL A 1 384 ? 8.193 -15.763 34.428 1.00 90.00 384 VAL A CA 1
ATOM 2909 C C . VAL A 1 384 ? 7.454 -14.424 34.519 1.00 90.00 384 VAL A C 1
ATOM 2911 O O . VAL A 1 384 ? 6.645 -14.109 33.629 1.00 90.00 384 VAL A O 1
ATOM 2914 N N . PRO A 1 385 ? 7.741 -13.585 35.535 1.00 91.31 385 PRO A N 1
ATOM 2915 C CA . PRO A 1 385 ? 7.179 -12.246 35.613 1.00 91.31 385 PRO A CA 1
ATOM 2916 C C . PRO A 1 385 ? 7.496 -11.449 34.342 1.00 91.31 385 PRO A C 1
ATOM 2918 O O . PRO A 1 385 ? 8.641 -11.353 33.901 1.00 91.31 385 PRO A O 1
ATOM 2921 N N . THR A 1 386 ? 6.458 -10.894 33.716 1.00 92.94 386 THR A N 1
ATOM 2922 C CA . THR A 1 386 ? 6.568 -10.229 32.412 1.00 92.94 386 THR A CA 1
ATOM 2923 C C . THR A 1 386 ? 6.252 -8.742 32.536 1.00 92.94 386 THR A C 1
ATOM 2925 O O . THR A 1 386 ? 5.185 -8.372 33.022 1.00 92.94 386 THR A O 1
ATOM 2928 N N . VAL A 1 387 ? 7.149 -7.886 32.042 1.00 94.75 387 VAL A N 1
ATOM 2929 C CA . VAL A 1 387 ? 6.984 -6.428 32.016 1.00 94.75 387 VAL A CA 1
ATOM 2930 C C . VAL A 1 387 ? 6.777 -5.948 30.581 1.00 94.75 387 VAL A C 1
ATOM 2932 O O . VAL A 1 387 ? 7.630 -6.146 29.717 1.00 94.75 387 VAL A O 1
ATOM 2935 N N . LEU A 1 388 ? 5.653 -5.274 30.326 1.00 95.25 388 LEU A N 1
ATOM 2936 C CA . LEU A 1 388 ? 5.380 -4.581 29.065 1.00 95.25 388 LEU A CA 1
ATOM 2937 C C . LEU A 1 388 ? 5.759 -3.100 29.187 1.00 95.25 388 LEU A C 1
ATOM 2939 O O . LEU A 1 388 ? 5.096 -2.340 29.889 1.00 95.25 388 LEU A O 1
ATOM 2943 N N . TYR A 1 389 ? 6.772 -2.672 28.438 1.00 95.94 389 TYR A N 1
ATOM 2944 C CA . TYR A 1 389 ? 7.094 -1.262 28.245 1.00 95.94 389 TYR A CA 1
ATOM 2945 C C . TYR A 1 389 ? 6.554 -0.777 26.893 1.00 95.94 389 TYR A C 1
ATOM 2947 O O . TYR A 1 389 ? 7.083 -1.122 25.833 1.00 95.94 389 TYR A O 1
ATOM 2955 N N . ALA A 1 390 ? 5.493 0.033 26.928 1.00 94.75 390 ALA A N 1
ATOM 2956 C CA . ALA A 1 390 ? 4.804 0.546 25.742 1.00 94.75 390 ALA A CA 1
ATOM 2957 C C . ALA A 1 390 ? 4.821 2.087 25.693 1.00 94.75 390 ALA A C 1
ATOM 2959 O O . ALA A 1 390 ? 3.815 2.726 26.009 1.00 94.75 390 ALA A O 1
ATOM 2960 N N . PRO A 1 391 ? 5.960 2.719 25.352 1.00 92.56 391 PRO A N 1
ATOM 2961 C CA . PRO A 1 391 ? 6.045 4.172 25.341 1.00 92.56 391 PRO A CA 1
ATOM 2962 C C . PRO A 1 391 ? 5.268 4.797 24.181 1.00 92.56 391 PRO A C 1
ATOM 2964 O O . PRO A 1 391 ? 5.201 4.265 23.069 1.00 92.56 391 PRO A O 1
ATOM 2967 N N . THR A 1 392 ? 4.747 5.996 24.434 1.00 88.44 392 THR A N 1
ATOM 2968 C CA . THR A 1 392 ? 4.246 6.904 23.400 1.00 88.44 392 THR A CA 1
ATOM 2969 C C . THR A 1 392 ? 5.391 7.401 22.504 1.00 88.44 392 THR A C 1
ATOM 2971 O O . THR A 1 392 ? 6.573 7.204 22.790 1.00 88.44 392 THR A O 1
ATOM 2974 N N . TRP A 1 393 ? 5.042 8.037 21.385 1.00 88.94 393 TRP A N 1
ATOM 2975 C CA . TRP A 1 393 ? 5.993 8.718 20.502 1.00 88.94 393 TRP A CA 1
ATOM 2976 C C . TRP A 1 393 ? 6.112 10.202 20.860 1.00 88.94 393 TRP A C 1
ATOM 2978 O O . TRP A 1 393 ? 5.340 10.719 21.664 1.00 88.94 393 TRP A O 1
ATOM 2988 N N . GLU A 1 394 ? 7.062 10.895 20.237 1.00 87.12 394 GLU A N 1
ATOM 2989 C CA . GLU A 1 394 ? 7.399 12.298 20.502 1.00 87.12 394 GLU A CA 1
ATOM 2990 C C . GLU A 1 394 ? 6.309 13.339 20.170 1.00 87.12 394 GLU A C 1
ATOM 2992 O O . GLU A 1 394 ? 6.552 14.526 20.355 1.00 87.12 394 GLU A O 1
ATOM 2997 N N . GLY A 1 395 ? 5.131 12.934 19.686 1.00 83.06 395 GLY A N 1
ATOM 2998 C CA . GLY A 1 395 ? 4.040 13.848 19.331 1.00 83.06 395 GLY A CA 1
ATOM 2999 C C . GLY A 1 395 ? 4.333 14.701 18.090 1.00 83.06 395 GLY A C 1
ATOM 3000 O O . GLY A 1 395 ? 5.428 14.654 17.524 1.00 83.06 395 GLY A O 1
ATOM 3001 N N . TRP A 1 396 ? 3.338 15.471 17.643 1.00 77.81 396 TRP A N 1
ATOM 3002 C CA . TRP A 1 396 ? 3.484 16.388 16.501 1.00 77.81 396 TRP A CA 1
ATOM 3003 C C . TRP A 1 396 ? 4.212 17.682 16.877 1.00 77.81 396 TRP A C 1
ATOM 3005 O O . TRP A 1 396 ? 4.979 18.213 16.075 1.00 77.81 396 TRP A O 1
ATOM 3015 N N . ASP A 1 397 ? 4.040 18.132 18.114 1.00 74.69 397 ASP A N 1
ATOM 3016 C CA . ASP A 1 397 ? 4.641 19.335 18.680 1.00 74.69 397 ASP A CA 1
ATOM 3017 C C . ASP A 1 397 ? 5.260 19.032 20.058 1.00 74.69 397 ASP A C 1
ATOM 3019 O O . ASP A 1 397 ? 5.345 17.880 20.494 1.00 74.69 397 ASP A O 1
ATOM 3023 N N . SER A 1 398 ? 5.793 20.063 20.709 1.00 70.69 398 SER A N 1
ATOM 3024 C CA . SER A 1 398 ? 6.369 19.961 22.052 1.00 70.69 398 SER A CA 1
ATOM 3025 C C . SER A 1 398 ? 5.325 19.801 23.155 1.00 70.69 398 SER A C 1
ATOM 3027 O O . SER A 1 398 ? 5.643 19.195 24.174 1.00 70.69 398 SER A O 1
ATOM 3029 N N . GLU A 1 399 ? 4.111 20.315 22.964 1.00 65.56 399 GLU A N 1
ATOM 3030 C CA . GLU A 1 399 ? 3.049 20.321 23.979 1.00 65.56 399 GLU A CA 1
ATOM 3031 C C . GLU A 1 399 ? 2.460 18.917 24.171 1.00 65.56 399 GLU A C 1
ATOM 3033 O O . GLU A 1 399 ? 2.196 18.492 25.291 1.00 65.56 399 GLU A O 1
ATOM 3038 N N . HIS A 1 400 ? 2.405 18.126 23.099 1.00 65.69 400 HIS A N 1
ATOM 3039 C CA . HIS A 1 400 ? 1.911 16.748 23.112 1.00 65.69 400 HIS A CA 1
ATOM 3040 C C . HIS A 1 400 ? 3.024 15.688 23.258 1.00 65.69 400 HIS A C 1
ATOM 3042 O O . HIS A 1 400 ? 2.813 14.499 22.977 1.00 65.69 400 HIS A O 1
ATOM 3048 N N . SER A 1 401 ? 4.232 16.091 23.667 1.00 72.06 401 SER A N 1
ATOM 3049 C CA . SER A 1 401 ? 5.410 15.217 23.755 1.00 72.06 401 SER A CA 1
ATOM 3050 C C . SER A 1 401 ? 5.497 14.468 25.096 1.00 72.06 401 SER A C 1
ATOM 3052 O O . SER A 1 401 ? 6.426 14.661 25.880 1.00 72.06 401 SER A O 1
ATOM 3054 N N . TYR A 1 402 ? 4.592 13.515 25.329 1.00 76.31 402 TYR A N 1
ATOM 3055 C CA . TYR A 1 402 ? 4.583 12.648 26.527 1.00 76.31 402 TYR A CA 1
ATOM 3056 C C . TYR A 1 402 ? 5.559 11.450 26.449 1.00 76.31 402 TYR A C 1
ATOM 3058 O O . TYR A 1 402 ? 5.356 10.412 27.081 1.00 76.31 402 TYR A O 1
ATOM 3066 N N . CYS A 1 403 ? 6.593 11.548 25.610 1.00 86.88 403 CYS A N 1
ATOM 3067 C CA . CYS A 1 403 ? 7.441 10.431 25.197 1.00 86.88 403 CYS A CA 1
ATOM 3068 C C . CYS A 1 403 ? 8.533 10.104 26.226 1.00 86.88 403 CYS A C 1
ATOM 3070 O O . CYS A 1 403 ? 9.579 10.756 26.276 1.00 86.88 403 CYS A O 1
ATOM 3072 N N . SER A 1 404 ? 8.345 9.031 26.998 1.00 91.56 404 SER A N 1
ATOM 3073 C CA . SER A 1 404 ? 9.343 8.585 27.985 1.00 91.56 404 SER A CA 1
ATOM 3074 C C . SER A 1 404 ? 10.645 8.062 27.363 1.00 91.56 404 SER A C 1
ATOM 3076 O O . SER A 1 404 ? 11.665 8.000 28.052 1.00 91.56 404 SER A O 1
ATOM 3078 N N . LEU A 1 405 ? 10.662 7.733 26.063 1.00 91.81 405 LEU A N 1
ATOM 3079 C CA . LEU A 1 405 ? 11.870 7.251 25.378 1.00 91.81 405 LEU A CA 1
ATOM 3080 C C . LEU A 1 405 ? 13.018 8.256 25.414 1.00 91.81 405 LEU A C 1
ATOM 3082 O O . LEU A 1 405 ? 14.175 7.851 25.518 1.00 91.81 405 LEU A O 1
ATOM 3086 N N . LEU A 1 406 ? 12.701 9.548 25.319 1.00 89.62 406 LEU A N 1
ATOM 3087 C CA . LEU A 1 406 ? 13.699 10.610 25.236 1.00 89.62 406 LEU A CA 1
ATOM 3088 C C . LEU A 1 406 ? 14.436 10.820 26.561 1.00 89.62 406 LEU A C 1
ATOM 3090 O O . LEU A 1 406 ? 15.632 11.099 26.561 1.00 89.62 406 LEU A O 1
ATOM 3094 N N . THR A 1 407 ? 13.730 10.680 27.681 1.00 90.25 407 THR A N 1
ATOM 3095 C CA . THR A 1 407 ? 14.245 11.029 29.011 1.00 90.25 407 THR A CA 1
ATOM 3096 C C . THR A 1 407 ? 14.674 9.808 29.818 1.00 90.25 407 THR A C 1
ATOM 3098 O O . THR A 1 407 ? 15.669 9.864 30.543 1.00 90.25 407 THR A O 1
ATOM 3101 N N . MET A 1 408 ? 13.944 8.696 29.700 1.00 93.81 408 MET A N 1
ATOM 3102 C CA . MET A 1 408 ? 14.045 7.568 30.633 1.00 93.81 408 MET A CA 1
ATOM 3103 C C . MET A 1 408 ? 14.108 6.194 29.957 1.00 93.81 408 MET A C 1
ATOM 3105 O O . MET A 1 408 ? 14.622 5.262 30.569 1.00 93.81 408 MET A O 1
ATOM 3109 N N . GLY A 1 409 ? 13.654 6.043 28.708 1.00 94.75 409 GLY A N 1
ATOM 3110 C CA . GLY A 1 409 ? 13.423 4.726 28.096 1.00 94.75 409 GLY A CA 1
ATOM 3111 C C . GLY A 1 409 ? 14.629 3.786 28.099 1.00 94.75 409 GLY A C 1
ATOM 3112 O O . GLY A 1 409 ? 14.494 2.619 28.453 1.00 94.75 409 GLY A O 1
ATOM 3113 N N . VAL A 1 410 ? 15.826 4.295 27.786 1.00 95.69 410 VAL A N 1
ATOM 3114 C CA . VAL A 1 410 ? 17.062 3.488 27.822 1.00 95.69 410 VAL A CA 1
ATOM 3115 C C . VAL A 1 410 ? 17.375 3.012 29.243 1.00 95.69 410 VAL A C 1
ATOM 3117 O O . VAL A 1 410 ? 17.771 1.866 29.427 1.00 95.69 410 VAL A O 1
ATOM 3120 N N . LYS A 1 411 ? 17.181 3.870 30.252 1.00 96.56 411 LYS A N 1
ATOM 3121 C CA . LYS A 1 411 ? 17.434 3.523 31.658 1.00 96.56 411 LYS A CA 1
ATOM 3122 C C . LYS A 1 411 ? 16.418 2.499 32.164 1.00 96.56 411 LYS A C 1
ATOM 3124 O O . LYS A 1 411 ? 16.818 1.541 32.810 1.00 96.56 411 LYS A O 1
ATOM 3129 N N . ILE A 1 412 ? 15.138 2.678 31.818 1.00 96.12 412 ILE A N 1
ATOM 3130 C CA . ILE A 1 412 ? 14.058 1.741 32.156 1.00 96.12 412 ILE A CA 1
ATOM 3131 C C . ILE A 1 412 ? 14.391 0.354 31.610 1.00 96.12 412 ILE A C 1
ATOM 3133 O O . ILE A 1 412 ? 14.464 -0.599 32.374 1.00 96.12 412 ILE A O 1
ATOM 3137 N N . VAL A 1 413 ? 14.655 0.241 30.305 1.00 97.00 413 VAL A N 1
ATOM 3138 C CA . VAL A 1 413 ? 14.938 -1.064 29.693 1.00 97.00 413 VAL A CA 1
ATOM 3139 C C . VAL A 1 413 ? 16.234 -1.663 30.236 1.00 97.00 413 VAL A C 1
ATOM 3141 O O . VAL A 1 413 ? 16.271 -2.856 30.499 1.00 97.00 413 VAL A O 1
ATOM 3144 N N . SER A 1 414 ? 17.268 -0.852 30.478 1.00 95.81 414 SER A N 1
ATOM 3145 C CA . SER A 1 414 ? 18.510 -1.341 31.091 1.00 95.81 414 SER A CA 1
ATOM 3146 C C . SER A 1 414 ? 18.274 -1.974 32.457 1.00 95.81 414 SER A C 1
ATOM 3148 O O . SER A 1 414 ? 18.868 -3.003 32.744 1.00 95.81 414 SER A O 1
ATOM 3150 N N . ALA A 1 415 ? 17.438 -1.356 33.294 1.00 96.25 415 ALA A N 1
ATOM 3151 C CA . ALA A 1 415 ? 17.124 -1.883 34.615 1.00 96.25 415 ALA A CA 1
ATOM 3152 C C . ALA A 1 415 ? 16.271 -3.155 34.526 1.00 96.25 415 ALA A C 1
ATOM 3154 O O . ALA A 1 415 ? 16.497 -4.095 35.275 1.00 96.25 415 ALA A O 1
ATOM 3155 N N . LEU A 1 416 ? 15.318 -3.202 33.590 1.00 96.25 416 LEU A N 1
ATOM 3156 C CA . LEU A 1 416 ? 14.447 -4.364 33.393 1.00 96.25 416 LEU A CA 1
ATOM 3157 C C . LEU A 1 416 ? 15.172 -5.589 32.816 1.00 96.25 416 LEU A C 1
ATOM 3159 O O . LEU A 1 416 ? 14.686 -6.701 32.990 1.00 96.25 416 LEU A O 1
ATOM 3163 N N . LEU A 1 417 ? 16.295 -5.392 32.120 1.00 95.81 417 LEU A N 1
ATOM 3164 C CA . LEU A 1 417 ? 17.118 -6.465 31.550 1.00 95.81 417 LEU A CA 1
ATOM 3165 C C . LEU A 1 417 ? 18.175 -7.012 32.527 1.00 95.81 417 LEU A C 1
ATOM 3167 O O . LEU A 1 417 ? 19.002 -7.821 32.121 1.00 95.81 417 LEU A O 1
ATOM 3171 N N . ASP A 1 418 ? 18.178 -6.582 33.790 1.00 93.50 418 ASP A N 1
ATOM 3172 C CA . ASP A 1 418 ? 19.042 -7.172 34.814 1.00 93.50 418 ASP A CA 1
ATOM 3173 C C . ASP A 1 418 ? 18.632 -8.632 35.069 1.00 93.50 418 ASP A C 1
ATOM 3175 O O . ASP A 1 418 ? 17.527 -8.906 35.543 1.00 93.50 418 ASP A O 1
ATOM 3179 N N . GLU A 1 419 ? 19.527 -9.573 34.755 1.00 86.19 419 GLU A N 1
ATOM 3180 C CA . GLU A 1 419 ? 19.279 -11.018 34.847 1.00 86.19 419 GLU A CA 1
ATOM 3181 C C . GLU A 1 419 ? 18.840 -11.457 36.249 1.00 86.19 419 GLU A C 1
ATOM 3183 O O . GLU A 1 419 ? 18.039 -12.382 36.385 1.00 86.19 419 GLU A O 1
ATOM 3188 N N . ARG A 1 420 ? 19.284 -10.749 37.298 1.00 88.12 420 ARG A N 1
ATOM 3189 C CA . ARG A 1 420 ? 18.919 -11.041 38.695 1.00 88.12 420 ARG A CA 1
ATOM 3190 C C . ARG A 1 420 ? 17.428 -10.864 38.968 1.00 88.12 420 ARG A C 1
ATOM 3192 O O . ARG A 1 420 ? 16.932 -11.381 39.964 1.00 88.12 420 ARG A O 1
ATOM 3199 N N . LEU A 1 421 ? 16.722 -10.119 38.116 1.00 88.81 421 LEU A N 1
ATOM 3200 C CA . LEU A 1 421 ? 15.282 -9.914 38.234 1.00 88.81 421 LEU A CA 1
ATOM 3201 C C . LEU A 1 421 ? 14.472 -11.049 37.595 1.00 88.81 421 LEU A C 1
ATOM 3203 O O . LEU A 1 421 ? 13.279 -11.151 37.873 1.00 88.81 421 LEU A O 1
ATOM 3207 N N . GLY A 1 422 ? 15.082 -11.873 36.734 1.00 90.00 422 GLY A N 1
ATOM 3208 C CA . GLY A 1 422 ? 14.399 -12.988 36.072 1.00 90.00 422 GLY A CA 1
ATOM 3209 C C . GLY A 1 422 ? 13.148 -12.563 35.294 1.00 90.00 422 GLY A C 1
ATOM 3210 O O . GLY A 1 422 ? 12.137 -13.260 35.333 1.00 90.00 422 GLY A O 1
ATOM 3211 N N . LEU A 1 423 ? 13.177 -11.396 34.636 1.00 93.88 423 LEU A N 1
ATOM 3212 C CA . LEU A 1 423 ? 12.014 -10.820 33.953 1.00 93.88 423 LEU A CA 1
ATOM 3213 C C . LEU A 1 423 ? 11.991 -11.147 32.463 1.00 93.88 423 LEU A C 1
ATOM 3215 O O . LEU A 1 423 ? 13.006 -11.095 31.770 1.00 93.88 423 LEU A O 1
ATOM 3219 N N . ARG A 1 424 ? 10.783 -11.321 31.925 1.00 94.00 424 ARG A N 1
ATOM 3220 C CA . ARG A 1 424 ? 10.535 -11.206 30.486 1.00 94.00 424 ARG A CA 1
ATOM 3221 C C . ARG A 1 424 ? 10.145 -9.770 30.150 1.00 94.00 424 ARG A C 1
ATOM 3223 O O . ARG A 1 424 ? 9.118 -9.281 30.614 1.00 94.00 424 ARG A O 1
ATOM 3230 N N . VAL A 1 425 ? 10.906 -9.104 29.287 1.00 95.62 425 VAL A N 1
ATOM 3231 C CA . VAL A 1 425 ? 10.616 -7.722 28.868 1.00 95.62 425 VAL A CA 1
ATOM 3232 C C . VAL A 1 425 ? 10.008 -7.702 27.470 1.00 95.62 425 VAL A C 1
ATOM 3234 O O . VAL A 1 425 ? 10.590 -8.211 26.515 1.00 95.62 425 VAL A O 1
ATOM 3237 N N . ILE A 1 426 ? 8.841 -7.075 27.332 1.00 96.31 426 ILE A N 1
ATOM 3238 C CA . ILE A 1 426 ? 8.206 -6.804 26.041 1.00 96.31 426 ILE A CA 1
ATOM 3239 C C . ILE A 1 426 ? 8.279 -5.304 25.786 1.00 96.31 426 ILE A C 1
ATOM 3241 O O . ILE A 1 426 ? 7.687 -4.510 26.512 1.00 96.31 426 ILE A O 1
ATOM 3245 N N . TYR A 1 427 ? 8.979 -4.910 24.728 1.00 96.62 427 TYR A N 1
ATOM 3246 C CA . TYR A 1 427 ? 9.034 -3.525 24.276 1.00 96.62 427 TYR A CA 1
ATOM 3247 C C . TYR A 1 427 ? 8.092 -3.314 23.090 1.00 96.62 427 TYR A C 1
ATOM 3249 O O . TYR A 1 427 ? 8.248 -3.943 22.045 1.00 96.62 427 TYR A O 1
ATOM 3257 N N . ARG A 1 428 ? 7.112 -2.417 23.245 1.00 94.88 428 ARG A N 1
ATOM 3258 C CA . ARG A 1 428 ? 6.109 -2.109 22.216 1.00 94.88 428 ARG A CA 1
ATOM 3259 C C . ARG A 1 428 ? 6.047 -0.601 21.938 1.00 94.88 428 ARG A C 1
ATOM 3261 O O . ARG A 1 428 ? 5.160 0.076 22.456 1.00 94.88 428 ARG A O 1
ATOM 3268 N N . PRO A 1 429 ? 6.981 -0.054 21.145 1.00 92.38 429 PRO A N 1
ATOM 3269 C CA . PRO A 1 429 ? 6.977 1.362 20.799 1.00 92.38 429 PRO A CA 1
ATOM 3270 C C . PRO A 1 429 ? 5.829 1.712 19.854 1.00 92.38 429 PRO A C 1
ATOM 3272 O O . PRO A 1 429 ? 5.313 0.868 19.117 1.00 92.38 429 PRO A O 1
ATOM 3275 N N . HIS A 1 430 ? 5.458 2.987 19.844 1.00 87.50 430 HIS A N 1
ATOM 3276 C CA . HIS A 1 430 ? 4.486 3.510 18.896 1.00 87.50 430 HIS A CA 1
ATOM 3277 C C . HIS A 1 430 ? 5.046 3.498 17.449 1.00 87.50 430 HIS A C 1
ATOM 3279 O O . HIS A 1 430 ? 6.224 3.798 17.253 1.00 87.50 430 HIS A O 1
ATOM 3285 N N . PRO A 1 431 ? 4.233 3.233 16.402 1.00 83.50 431 PRO A N 1
ATOM 3286 C CA . PRO A 1 431 ? 4.712 3.163 15.010 1.00 83.50 431 PRO A CA 1
ATOM 3287 C C . PRO A 1 431 ? 5.379 4.441 14.476 1.00 83.50 431 PRO A C 1
ATOM 3289 O O . PRO A 1 431 ? 6.170 4.383 13.542 1.00 83.50 431 PRO A O 1
ATOM 3292 N N . TYR A 1 432 ? 5.050 5.597 15.058 1.00 84.75 432 TYR A N 1
ATOM 3293 C CA . TYR A 1 432 ? 5.640 6.900 14.709 1.00 84.75 432 TYR A CA 1
ATOM 3294 C C . TYR A 1 432 ? 6.859 7.287 15.553 1.00 84.75 432 TYR A C 1
ATOM 3296 O O . TYR A 1 432 ? 7.345 8.408 15.452 1.00 84.75 432 TYR A O 1
ATOM 3304 N N . THR A 1 433 ? 7.371 6.401 16.408 1.00 91.12 433 THR A N 1
ATOM 3305 C CA . THR A 1 433 ? 8.574 6.708 17.185 1.00 91.12 433 THR A CA 1
ATOM 3306 C C . THR A 1 433 ? 9.741 7.061 16.261 1.00 91.12 433 THR A C 1
ATOM 3308 O O . THR A 1 433 ? 10.155 6.263 15.419 1.00 91.12 433 THR A O 1
ATOM 3311 N N . GLY A 1 434 ? 10.307 8.252 16.451 1.00 90.56 434 GLY A N 1
ATOM 3312 C CA . GLY A 1 434 ? 11.466 8.721 15.703 1.00 90.56 434 GLY A CA 1
ATOM 3313 C C . GLY A 1 434 ? 11.162 9.349 14.342 1.00 90.56 434 GLY A C 1
ATOM 3314 O O . GLY A 1 434 ? 12.110 9.688 13.630 1.00 90.56 434 GLY A O 1
ATOM 3315 N N . THR A 1 435 ? 9.890 9.516 13.961 1.00 87.81 435 THR A N 1
ATOM 3316 C CA . THR A 1 435 ? 9.529 10.169 12.690 1.00 87.81 435 THR A CA 1
ATOM 3317 C C . THR A 1 435 ? 9.766 11.674 12.720 1.00 87.81 435 THR A C 1
ATOM 3319 O O . THR A 1 435 ? 10.058 12.256 11.678 1.00 87.81 435 THR A O 1
ATOM 3322 N N . ARG A 1 436 ? 9.649 12.313 13.892 1.00 89.50 436 ARG A N 1
ATOM 3323 C CA . ARG A 1 436 ? 9.874 13.757 14.063 1.00 89.50 436 ARG A CA 1
ATOM 3324 C C . ARG A 1 436 ? 11.237 14.033 14.686 1.00 89.50 436 ARG A C 1
ATOM 3326 O O . ARG A 1 436 ? 11.926 14.960 14.268 1.00 89.50 436 ARG A O 1
ATOM 3333 N N . MET A 1 437 ? 11.645 13.236 15.675 1.00 90.38 437 MET A N 1
ATOM 3334 C CA . MET A 1 437 ? 12.862 13.482 16.449 1.00 90.38 437 MET A CA 1
ATOM 3335 C C . MET A 1 437 ? 13.901 12.380 16.250 1.00 90.38 437 MET A C 1
ATOM 3337 O O . MET A 1 437 ? 13.754 11.255 16.727 1.00 90.38 437 MET A O 1
ATOM 3341 N N . ALA A 1 438 ? 15.043 12.740 15.656 1.00 91.94 438 ALA A N 1
ATOM 3342 C CA . ALA A 1 438 ? 16.171 11.822 15.481 1.00 91.94 438 ALA A CA 1
ATOM 3343 C C . ALA A 1 438 ? 16.680 11.232 16.814 1.00 91.94 438 ALA A C 1
ATOM 3345 O O . ALA A 1 438 ? 17.145 10.093 16.850 1.00 91.94 438 ALA A O 1
ATOM 3346 N N . ALA A 1 439 ? 16.559 11.977 17.918 1.00 92.88 439 ALA A N 1
ATOM 3347 C CA . ALA A 1 439 ? 16.894 11.492 19.256 1.00 92.88 439 ALA A CA 1
ATOM 3348 C C . ALA A 1 439 ? 15.981 10.337 19.710 1.00 92.88 439 ALA A C 1
ATOM 3350 O O . ALA A 1 439 ? 16.478 9.355 20.260 1.00 92.88 439 ALA A O 1
ATOM 3351 N N . ALA A 1 440 ? 14.675 10.404 19.421 1.00 93.75 440 ALA A N 1
ATOM 3352 C CA . ALA A 1 440 ? 13.735 9.321 19.716 1.00 93.75 440 ALA A CA 1
ATOM 3353 C C . ALA A 1 440 ? 14.046 8.083 18.864 1.00 93.75 440 ALA A C 1
ATOM 3355 O O . ALA A 1 440 ? 14.102 6.972 19.392 1.00 93.75 440 ALA A O 1
ATOM 3356 N N . ALA A 1 441 ? 14.361 8.277 17.577 1.00 94.38 441 ALA A N 1
ATOM 3357 C CA . ALA A 1 441 ? 14.810 7.195 16.699 1.00 94.38 441 ALA A CA 1
ATOM 3358 C C . ALA A 1 441 ? 16.088 6.517 17.229 1.00 94.38 441 ALA A C 1
ATOM 3360 O O . ALA A 1 441 ? 16.203 5.292 17.211 1.00 94.38 441 ALA A O 1
ATOM 3361 N N . ALA A 1 442 ? 17.051 7.304 17.720 1.00 95.56 442 ALA A N 1
ATOM 3362 C CA . ALA A 1 442 ? 18.292 6.789 18.292 1.00 95.56 442 ALA A CA 1
ATOM 3363 C C . ALA A 1 442 ? 18.054 6.013 19.598 1.00 95.56 442 ALA A C 1
ATOM 3365 O O . ALA A 1 442 ? 18.605 4.925 19.765 1.00 95.56 442 ALA A O 1
ATOM 3366 N N . ALA A 1 443 ? 17.213 6.532 20.498 1.00 96.12 443 ALA A N 1
ATOM 3367 C CA . ALA A 1 443 ? 16.844 5.850 21.738 1.00 96.12 443 ALA A CA 1
ATOM 3368 C C . ALA A 1 443 ? 16.124 4.522 21.459 1.00 96.12 443 ALA A C 1
ATOM 3370 O O . ALA A 1 443 ? 16.489 3.492 22.022 1.00 96.12 443 ALA A O 1
ATOM 3371 N N . HIS A 1 444 ? 15.167 4.527 20.527 1.00 96.75 444 HIS A N 1
ATOM 3372 C CA . HIS A 1 444 ? 14.459 3.330 20.083 1.00 96.75 444 HIS A CA 1
ATOM 3373 C C . HIS A 1 444 ? 15.415 2.260 19.533 1.00 96.75 444 HIS A C 1
ATOM 3375 O O . HIS A 1 444 ? 15.359 1.115 19.977 1.00 96.75 444 HIS A O 1
ATOM 3381 N N . LYS A 1 445 ? 16.343 2.637 18.640 1.00 96.88 445 LYS A N 1
ATOM 3382 C CA . LYS A 1 445 ? 17.366 1.718 18.109 1.00 96.88 445 LYS A CA 1
ATOM 3383 C C . LYS A 1 445 ? 18.265 1.147 19.204 1.00 96.88 445 LYS A C 1
ATOM 3385 O O . LYS A 1 445 ? 18.592 -0.033 19.168 1.00 96.88 445 LYS A O 1
ATOM 3390 N N . ARG A 1 446 ? 18.655 1.971 20.182 1.00 96.81 446 ARG A N 1
ATOM 3391 C CA . ARG A 1 446 ? 19.484 1.525 21.308 1.00 96.81 446 ARG A CA 1
ATOM 3392 C C . ARG A 1 446 ? 18.762 0.488 22.169 1.00 96.81 446 ARG A C 1
ATOM 3394 O O . ARG A 1 446 ? 19.366 -0.519 22.508 1.00 96.81 446 ARG A O 1
ATOM 3401 N N . ILE A 1 447 ? 17.488 0.721 22.480 1.00 97.31 447 ILE A N 1
ATOM 3402 C CA . ILE A 1 447 ? 16.655 -0.220 23.242 1.00 97.31 447 ILE A CA 1
ATOM 3403 C C . ILE A 1 447 ? 16.525 -1.561 22.515 1.00 97.31 447 ILE A C 1
ATOM 3405 O O . ILE A 1 447 ? 16.702 -2.598 23.144 1.00 97.31 447 ILE A O 1
ATOM 3409 N N . ILE A 1 448 ? 16.268 -1.547 21.200 1.00 97.62 448 ILE A N 1
ATOM 3410 C CA . ILE A 1 448 ? 16.230 -2.780 20.398 1.00 97.62 448 ILE A CA 1
ATOM 3411 C C . ILE A 1 448 ? 17.561 -3.526 20.511 1.00 97.62 448 ILE A C 1
ATOM 3413 O O . ILE A 1 448 ? 17.559 -4.706 20.840 1.00 97.62 448 ILE A O 1
ATOM 3417 N N . GLY A 1 449 ? 18.686 -2.829 20.323 1.00 97.44 449 GLY A N 1
ATOM 3418 C CA . GLY A 1 449 ? 20.013 -3.438 20.430 1.00 97.44 449 GLY A CA 1
ATOM 3419 C C . GLY A 1 449 ? 20.272 -4.091 21.793 1.00 97.44 449 GLY A C 1
ATOM 3420 O O . GLY A 1 449 ? 20.775 -5.208 21.833 1.00 97.44 449 GLY A O 1
ATOM 3421 N N . MET A 1 450 ? 19.871 -3.439 22.892 1.00 96.75 450 MET A N 1
ATOM 3422 C CA . MET A 1 450 ? 19.996 -3.993 24.249 1.00 96.75 450 MET A CA 1
ATOM 3423 C C . MET A 1 450 ? 19.164 -5.268 24.438 1.00 96.75 450 MET A C 1
ATOM 3425 O O . MET A 1 450 ? 19.645 -6.236 25.017 1.00 96.75 450 MET A O 1
ATOM 3429 N N . ILE A 1 451 ? 17.927 -5.287 23.932 1.00 96.44 451 ILE A N 1
ATOM 3430 C CA . ILE A 1 451 ? 17.042 -6.458 24.023 1.00 96.44 451 ILE A CA 1
ATOM 3431 C C . ILE A 1 451 ? 17.584 -7.613 23.171 1.00 96.44 451 ILE A C 1
ATOM 3433 O O . ILE A 1 451 ? 17.603 -8.757 23.614 1.00 96.44 451 ILE A O 1
ATOM 3437 N N . GLU A 1 452 ? 18.047 -7.332 21.952 1.00 96.69 452 GLU A N 1
ATOM 3438 C CA . GLU A 1 452 ? 18.651 -8.344 21.081 1.00 96.69 452 GLU A CA 1
ATOM 3439 C C . GLU A 1 452 ? 19.937 -8.932 21.676 1.00 96.69 452 GLU A C 1
ATOM 3441 O O . GLU A 1 452 ? 20.197 -10.123 21.521 1.00 96.69 452 GLU A O 1
ATOM 3446 N N . GLU A 1 453 ? 20.744 -8.112 22.350 1.00 95.12 453 GLU A N 1
ATOM 3447 C CA . GLU A 1 453 ? 21.944 -8.556 23.059 1.00 95.12 453 GLU A CA 1
ATOM 3448 C C . GLU A 1 453 ? 21.607 -9.466 24.241 1.00 95.12 453 GLU A C 1
ATOM 3450 O O . GLU A 1 453 ? 22.148 -10.569 24.311 1.00 95.12 453 GLU A O 1
ATOM 3455 N N . ALA A 1 454 ? 20.653 -9.070 25.089 1.00 93.38 454 ALA A N 1
ATOM 3456 C CA . ALA A 1 454 ? 20.170 -9.903 26.189 1.00 93.38 454 ALA A CA 1
ATOM 3457 C C . ALA A 1 454 ? 19.619 -11.253 25.687 1.00 93.38 454 ALA A C 1
ATOM 3459 O O . ALA A 1 454 ? 19.959 -12.307 26.219 1.00 93.38 454 ALA A O 1
ATOM 3460 N N . ASN A 1 455 ? 18.848 -11.247 24.593 1.00 93.75 455 ASN A N 1
ATOM 3461 C CA . ASN A 1 455 ? 18.339 -12.479 23.982 1.00 93.75 455 ASN A CA 1
ATOM 3462 C C . ASN A 1 455 ? 19.465 -13.400 23.475 1.00 93.75 455 ASN A C 1
ATOM 3464 O O . ASN A 1 455 ? 19.354 -14.620 23.590 1.00 93.75 455 ASN A O 1
ATOM 3468 N N . ARG A 1 456 ? 20.550 -12.845 22.913 1.00 94.12 456 ARG A N 1
ATOM 3469 C CA . ARG A 1 456 ? 21.711 -13.642 22.474 1.00 94.12 456 ARG A CA 1
ATOM 3470 C C . ARG A 1 456 ? 22.480 -14.237 23.651 1.00 94.12 456 ARG A C 1
ATOM 3472 O O . ARG A 1 456 ? 22.891 -15.390 23.554 1.00 94.12 456 ARG A O 1
ATOM 3479 N N . ALA A 1 457 ? 22.667 -13.480 24.732 1.00 87.81 457 ALA A N 1
ATOM 3480 C CA . ALA A 1 457 ? 23.340 -13.964 25.938 1.00 87.81 457 ALA A CA 1
ATOM 3481 C C . ALA A 1 457 ? 22.597 -15.166 26.546 1.00 87.81 457 ALA A C 1
ATOM 3483 O O . ALA A 1 457 ? 23.208 -16.203 26.799 1.00 87.81 457 ALA A O 1
ATOM 3484 N N . LEU A 1 458 ? 21.265 -15.077 26.643 1.00 84.06 458 LEU A N 1
ATOM 3485 C CA . LEU A 1 458 ? 20.414 -16.182 27.091 1.00 84.06 458 LEU A CA 1
ATOM 3486 C C . LEU A 1 458 ? 20.519 -17.416 26.181 1.00 84.06 458 LEU A C 1
ATOM 3488 O O . LEU A 1 458 ? 20.615 -18.533 26.674 1.00 84.06 458 LEU A O 1
ATOM 3492 N N . ALA A 1 459 ? 20.543 -17.235 24.856 1.00 79.00 459 ALA A N 1
ATOM 3493 C CA . ALA A 1 459 ? 20.669 -18.351 23.915 1.00 79.00 459 ALA A CA 1
ATOM 3494 C C . ALA A 1 459 ? 22.050 -19.036 23.967 1.00 79.00 459 ALA A C 1
ATOM 3496 O O . ALA A 1 459 ? 22.140 -20.245 23.767 1.00 79.00 459 ALA A O 1
ATOM 3497 N N . GLY A 1 460 ? 23.119 -18.281 24.239 1.00 69.69 460 GLY A N 1
ATOM 3498 C CA . GLY A 1 460 ? 24.478 -18.812 24.383 1.00 69.69 460 GLY A CA 1
ATOM 3499 C C . GLY A 1 460 ? 24.728 -19.542 25.708 1.00 69.69 460 GLY A C 1
ATOM 3500 O O . GLY A 1 460 ? 25.576 -20.426 25.752 1.00 69.69 460 GLY A O 1
ATOM 3501 N N . GLY A 1 461 ? 23.982 -19.212 26.767 1.00 58.78 461 GLY A N 1
ATOM 3502 C CA . GLY A 1 461 ? 24.105 -19.840 28.089 1.00 58.78 461 GLY A CA 1
ATOM 3503 C C . GLY A 1 461 ? 23.425 -21.208 28.235 1.00 58.78 461 GLY A C 1
ATOM 3504 O O . GLY A 1 461 ? 23.700 -21.917 29.193 1.00 58.78 461 GLY A O 1
ATOM 3505 N N . VAL A 1 462 ? 22.563 -21.608 27.293 1.00 53.12 462 VAL A N 1
ATOM 3506 C CA . VAL A 1 462 ? 21.846 -22.905 27.316 1.00 53.12 462 VAL A CA 1
ATOM 3507 C C . VAL A 1 462 ? 22.648 -24.028 26.622 1.00 53.12 462 VAL A C 1
ATOM 3509 O O . VAL A 1 462 ? 22.220 -25.178 26.598 1.00 53.12 462 VAL A O 1
ATOM 3512 N N . GLY A 1 463 ? 23.826 -23.717 26.065 1.00 44.94 463 GLY A N 1
ATOM 3513 C CA . GLY A 1 463 ? 24.689 -24.663 25.341 1.00 44.94 463 GLY A CA 1
ATOM 3514 C C . GLY A 1 463 ? 26.059 -24.938 25.975 1.00 44.94 463 GLY A C 1
ATOM 3515 O O . GLY A 1 463 ? 26.943 -25.399 25.254 1.00 44.94 463 GLY A O 1
ATOM 3516 N N . GLY A 1 464 ? 26.254 -24.610 27.258 1.00 33.81 464 GLY A N 1
ATOM 3517 C CA . GLY A 1 464 ? 27.517 -24.770 27.996 1.00 33.81 464 GLY A CA 1
ATOM 3518 C C . GLY A 1 464 ? 27.448 -25.813 29.098 1.00 33.81 464 GLY A C 1
ATOM 3519 O O . GLY A 1 464 ? 26.398 -25.862 29.776 1.00 33.81 464 GLY A O 1
#

Radius of gyration: 30.25 Å; chains: 1; bounding box: 70×48×82 Å

InterPro domains:
  IPR043148 CDP-glycerol glycerophosphotransferase, C-terminal domain [G3DSA:3.40.50.12580] (379-456)

Sequence (464 aa):
MRRLVSRYSKLLRFSTVLSLPATLALMIVAAVAGSPGWFLGAAAACYVAEPVVRRLLPDADRPLRWGELSPGARLLIRQGAFVLLLVQAGGVGDGTVWTAAIGLFVLDWLRAGALVGAATIRRANTIPYATRNLGEGEPTFPRAEPAWHVRLMTLVEGYADALPLLLGAAGLLADVPELLIAGLLGAAAGTLGSCAAQVPYLRQMRRLLNGKRTGRDVQRRVSAYEPEVVLYFTGMAVNAYQANMWLETMERLNRRAMVLVRTPEVVAALAPTRLPVVCVSRAEDVMNFDWSTVRVALYTGNTGKNLHLLREPAIKHVFIGHGDSDKDSSSNPVSKVFDEVWVAGPAGRDRYRNSDAGVRDEAIVEVGRPQLTGIAAGPTGNEVPTVLYAPTWEGWDSEHSYCSLLTMGVKIVSALLDERLGLRVIYRPHPYTGTRMAAAAAAHKRIIGMIEEANRALAGGVGG

Foldseek 3Di:
DVVVVVVVVVVVLVVLLVQQVVLLVQLLVCLQQLHLVSNLVSLVSNVVSVVVNCVVPVPSQVVCVVVVNFLVNSLVSNLVSLLSSLVNNPPRDPVLSCCSVVLVVVLVVLLVVLVVLVVLLVVQQLQQKAKDLLDPPALHRDDPQDPVLVVLNVCSSRPLCVQLRNQCSVCVVVVNSCSNVVSSVVSSVSSVVSVVSSVVSVVSSVVRNPCVVNLVVVLVSCVVLLFAEEEEDEDDLLCLLLVQLCQVVQVPDPTQYAYEYQTNSNNVSHDDHNHMYMYRNDLVSLLPRDPPSYAEYEYQDQDPSVVSVLVPPNHQYEYAHRDQDPFLRRLALSNQSGQAYEDQDDVSLVSVVPSPSPRDSVRYHHDHRSSCPPPDPDDPPDPAAEDEDEFEACDPDNVRGRGCLLPPLLVVLVVQLPVVNRYHYHYHYDPCQCVVPVSRVVSVVNSVVVVVVSVVVVVVVVPD

Organism: NCBI:txid2508997